Protein AF-A0A1W9QU28-F1 (afdb_monomer_lite)

Radius of gyration: 27.14 Å; chains: 1; bounding box: 66×115×86 Å

Sequence (525 aa):
MKQQITISITLLLISVFASAQSIETVPFQEIKKIADKNAQAYWGDVYPSDPIPYYGLDEEIIAWRFNYSIGGPFPSQEQLLTDRKEFKESGNKRAQWGAGKFGRLLVAARPNLPVMIESSACLSPEYAEAAKLEKMLKKTFNGQTAEFVKVYYFDHFNTWYKYRCGDTVKFINLSPTGGIIGQEEFEARRQEATYFIQPDDFSGDWQKYLDGFTPATDAAKYIPYYQSMPFYDWSYGCTPTAAAMLLAYWDVTSLFESWKYAGFVQYHYQRWDAIDNGGEWDYNVANLQLMLALAMDTDTLSGTTMPHMMDNGYKEVCNDILPYSFNIGTHYSLHWTRTKEEIDAGRPLHIDISGHSVCAIGYNSSNNKVYTHYTWEPEIVSISRWSMLHLVTVHPGGSTGDAVYLRRPFGDRRYNDDGDGEDVYEGDFYEILWAADKYYGTTSVDLFYSTTGGLSFNLIEAGAENCGYYNWEVPSGVASDDCRVMVYLQDTEFAPYIAAADGSWGNFKIHEGGFVPSMELRTLG

Secondary structure (DSSP, 8-state):
--------------------PPPP---HHHHHHHHHHHHHHHHSSEEE---EEEE-TTSSEEEEEEEEEESSPPPPHHHHHHHHHHHHHTT-HHHHTTTTTEEEEEEESSTTS-SEEEEESS--HHHHTHHHHHHHHHHHTTTPPPEEEEEEESSSS-EEEEEEETTEEEEEE-STT-EEEEHHHHHHHHHH----------HHHHHHHHTT----GGGEEE-TTGGGSPP---SS-HHHHHHHHHHHHHHHHHTTSSS--TTS---EEEEEESSSTT-EEEEEEEHHHHHHHHHTT-BTTTTB--HHHHHHHHHIIIIIIS----EEEEESS-HHHHHHHHHHTT--EEEEETTEEEEEEEEETTTTEEEEE-TT-SSEEEEEGGGEEEEEEEE--S-----EEEEE-----STT--S-S-EEETTSEEEEEEEES--SSSEEEEEEEESSTTSS-EEEEEEEE-SSEEEEEPPTT--EEEEEEEEEEEETTTTTS-SEEEE-SS-EEEESS------------

Foldseek 3Di:
DDDDDDDPDDPPPPPPPPPPDPADWAPVVLLVLLVVLQCCVVQNDKAKDPKAFAAELVRHTFKIKIKIFHPDYDDDPVVLVVQCVVCVVFQFLQVLQVAQGMKMWIATTGQQDAGTFKIWRGHDCCSSVVVVVVVQVCVVVVNDDWDWDHWYPLDPQDIWTWIDDPPFIWIFGQHQQTHIDGPVVVNVCSVVGDRAFAGDRNNVVSVCSSVPDHADPVLKFFFPPPVQQDAAADAQAQLLLQVLSQLVVQQRCVVVDPFHDQAQQFEFFKDFRPNGHRIDIQQQHGPSSVQLCVQQVQPSNRRDGDLVSNQRSLCCVCPVQNNQAKDKDKDQDPQLVVLCVQSVVSHKKWFDFVPHIWIFGIAGPRSQWTWTSGRHHRTTMIGHSRRTGIMMTIGGPDGHFWEKAWPPQQADPHHRGFFPTAEAEAQAWDKTFMDIPDADDFKFKWKWKDQNLPPDTDTQDDRHHRPGIDTGRHHAPSWHRRMKMKMWMDGPVPPPHTRHMYMHSGTHTYDYHDDDDPPPPPPPD

pLDDT: mean 87.54, std 14.47, range [30.8, 98.5]

Structure (mmCIF, N/CA/C/O backbone):
data_AF-A0A1W9QU28-F1
#
_entry.id   AF-A0A1W9QU28-F1
#
loop_
_atom_site.group_PDB
_atom_site.id
_atom_site.type_symbol
_atom_site.label_atom_id
_atom_site.label_alt_id
_atom_site.label_comp_id
_atom_site.label_asym_id
_atom_site.label_entity_id
_atom_site.label_seq_id
_atom_site.pdbx_PDB_ins_code
_atom_site.Cartn_x
_atom_site.Cartn_y
_atom_site.Cartn_z
_atom_site.occupancy
_atom_site.B_iso_or_equiv
_atom_site.auth_seq_id
_atom_site.auth_comp_id
_atom_site.auth_asym_id
_atom_site.auth_atom_id
_atom_site.pdbx_PDB_model_num
ATOM 1 N N . MET A 1 1 ? -18.757 67.108 49.352 1.00 36.28 1 MET A N 1
ATOM 2 C CA . MET A 1 1 ? -19.104 67.215 47.919 1.00 36.28 1 MET A CA 1
ATOM 3 C C . MET A 1 1 ? -18.497 65.999 47.221 1.00 36.28 1 MET A C 1
ATOM 5 O O . MET A 1 1 ? -17.298 65.822 47.364 1.00 36.28 1 MET A O 1
ATOM 9 N N . LYS A 1 2 ? -19.334 65.196 46.535 1.00 33.03 2 LYS A N 1
ATOM 10 C CA . LYS A 1 2 ? -19.038 63.997 45.701 1.00 33.03 2 LYS A CA 1
ATOM 11 C C . LYS A 1 2 ? -18.655 62.714 46.471 1.00 33.03 2 LYS A C 1
ATOM 13 O O . LYS A 1 2 ? -17.576 62.621 47.029 1.00 33.03 2 LYS A O 1
ATOM 18 N N . GLN A 1 3 ? -19.634 61.846 46.755 1.00 32.00 3 GLN A N 1
ATOM 19 C CA . GLN A 1 3 ? -20.161 60.726 45.935 1.00 32.00 3 GLN A CA 1
ATOM 20 C C . GLN A 1 3 ? -19.377 59.419 46.161 1.00 32.00 3 GLN A C 1
ATOM 22 O O . GLN A 1 3 ? -18.432 59.114 45.445 1.00 32.00 3 GLN A O 1
ATOM 27 N N . GLN A 1 4 ? -19.810 58.638 47.158 1.00 30.81 4 GLN A N 1
ATOM 28 C CA . GLN A 1 4 ? -19.541 57.201 47.226 1.00 30.81 4 GLN A CA 1
ATOM 29 C C . GLN A 1 4 ? -20.517 56.501 46.278 1.00 30.81 4 GLN A C 1
ATOM 31 O O . GLN A 1 4 ? -21.726 56.517 46.500 1.00 30.81 4 GLN A O 1
ATOM 36 N N . ILE A 1 5 ? -19.986 55.938 45.197 1.00 32.44 5 ILE A N 1
ATOM 37 C CA . ILE A 1 5 ? -20.713 55.047 44.296 1.00 32.44 5 ILE A CA 1
ATOM 38 C C . ILE A 1 5 ? -20.549 53.637 44.862 1.00 32.44 5 ILE A C 1
ATOM 40 O O . ILE A 1 5 ? -19.460 53.066 44.835 1.00 32.44 5 ILE A O 1
ATOM 44 N N . THR A 1 6 ? -21.632 53.091 45.401 1.00 32.72 6 THR A N 1
ATOM 45 C CA . THR A 1 6 ? -21.755 51.673 45.737 1.00 32.72 6 THR A CA 1
ATOM 46 C C . THR A 1 6 ? -21.965 50.902 44.434 1.00 32.72 6 THR A C 1
ATOM 48 O O . THR A 1 6 ? -23.036 50.986 43.839 1.00 32.72 6 THR A O 1
ATOM 51 N N . ILE A 1 7 ? -20.948 50.178 43.962 1.00 31.78 7 ILE A N 1
ATOM 52 C CA . ILE A 1 7 ? -21.105 49.202 42.876 1.00 31.78 7 ILE A CA 1
ATOM 53 C C . ILE A 1 7 ? -21.365 47.842 43.522 1.00 31.78 7 ILE A C 1
ATOM 55 O O . ILE A 1 7 ? -20.456 47.198 44.041 1.00 31.78 7 ILE A O 1
ATOM 59 N N . SER A 1 8 ? -22.628 47.422 43.505 1.00 30.80 8 SER A N 1
ATOM 60 C CA . SER A 1 8 ? -23.036 46.050 43.795 1.00 30.80 8 SER A CA 1
ATOM 61 C C . SER A 1 8 ? -22.612 45.147 42.636 1.00 30.80 8 SER A C 1
ATOM 63 O O . SER A 1 8 ? -23.274 45.102 41.602 1.00 30.80 8 SER A O 1
ATOM 65 N N . ILE A 1 9 ? -21.504 44.424 42.799 1.00 31.64 9 ILE A N 1
ATOM 66 C CA . ILE A 1 9 ? -21.139 43.321 41.904 1.00 31.64 9 ILE A CA 1
ATOM 67 C C . ILE A 1 9 ? -21.989 42.118 42.317 1.00 31.64 9 ILE A C 1
ATOM 69 O O . ILE A 1 9 ? -21.706 41.439 43.302 1.00 31.64 9 ILE A O 1
ATOM 73 N N . THR A 1 10 ? -23.067 41.883 41.573 1.00 34.75 10 THR A N 1
ATOM 74 C CA . THR A 1 10 ? -23.818 40.629 41.644 1.00 34.75 10 THR A CA 1
ATOM 75 C C . THR A 1 10 ? -23.022 39.598 40.848 1.00 34.75 10 THR A C 1
ATOM 77 O O . THR A 1 10 ? -22.991 39.662 39.621 1.00 34.75 10 THR A O 1
ATOM 80 N N . LEU A 1 11 ? -22.329 38.684 41.536 1.00 32.78 11 LEU A N 1
ATOM 81 C CA . LEU A 1 11 ? -21.752 37.495 40.909 1.00 32.78 11 LEU A CA 1
ATOM 82 C C . LEU A 1 11 ? -22.907 36.615 40.412 1.00 32.78 11 LEU A C 1
ATOM 84 O O . LEU A 1 11 ? -23.545 35.908 41.191 1.00 32.78 11 LEU A O 1
ATOM 88 N N . LEU A 1 12 ? -23.185 36.671 39.112 1.00 32.03 12 LEU A N 1
ATOM 89 C CA . LEU A 1 12 ? -24.035 35.701 38.438 1.00 32.03 12 LEU A CA 1
ATOM 90 C C . LEU A 1 12 ? -23.188 34.444 38.184 1.00 32.03 12 LEU A C 1
ATOM 92 O O . LEU A 1 12 ? -22.507 34.326 37.169 1.00 32.03 12 LEU A O 1
ATOM 96 N N . LEU A 1 13 ? -23.183 33.528 39.153 1.00 34.25 13 LEU A N 1
ATOM 97 C CA . LEU A 1 13 ? -22.684 32.163 38.988 1.00 34.25 13 LEU A CA 1
ATOM 98 C C . LEU A 1 13 ? -23.618 31.431 38.014 1.00 34.25 13 LEU A C 1
ATOM 100 O O . LEU A 1 13 ? -24.627 30.855 38.414 1.00 34.25 13 LEU A O 1
ATOM 104 N N . ILE A 1 14 ? -23.299 31.476 36.721 1.00 35.44 14 ILE A N 1
ATOM 105 C CA . ILE A 1 14 ? -23.866 30.548 35.743 1.00 35.44 14 ILE A CA 1
ATOM 106 C C . ILE A 1 14 ? -23.076 29.246 35.889 1.00 35.44 14 ILE A C 1
ATOM 108 O O . ILE A 1 14 ? -22.051 29.039 35.246 1.00 35.44 14 ILE A O 1
ATOM 112 N N . SER A 1 15 ? -23.535 28.366 36.777 1.00 36.44 15 SER A N 1
ATOM 113 C CA . SER A 1 15 ? -23.137 26.963 36.758 1.00 36.44 15 SER A CA 1
ATOM 114 C C . SER A 1 15 ? -23.826 26.290 35.572 1.00 36.44 15 SER A C 1
ATOM 116 O O . SER A 1 15 ? -24.950 25.802 35.696 1.00 36.44 15 SER A O 1
ATOM 118 N N . VAL A 1 16 ? -23.162 26.280 34.411 1.00 37.38 16 VAL A N 1
ATOM 119 C CA . VAL A 1 16 ? -23.481 25.326 33.343 1.00 37.38 16 VAL A CA 1
ATOM 120 C C . VAL A 1 16 ? -23.045 23.954 33.845 1.00 37.38 16 VAL A C 1
ATOM 122 O O . VAL A 1 16 ? -21.901 23.544 33.680 1.00 37.38 16 VAL A O 1
ATOM 125 N N . PHE A 1 17 ? -23.957 23.244 34.502 1.00 38.19 17 PHE A N 1
ATOM 126 C CA . PHE A 1 17 ? -23.851 21.798 34.594 1.00 38.19 17 PHE A CA 1
ATOM 127 C C . PHE A 1 17 ? -24.148 21.254 33.198 1.00 38.19 17 PHE A C 1
ATOM 129 O O . PHE A 1 17 ? -25.304 21.048 32.834 1.00 38.19 17 PHE A O 1
ATOM 136 N N . ALA A 1 18 ? -23.104 21.058 32.394 1.00 39.34 18 ALA A N 1
ATOM 137 C CA . ALA A 1 18 ? -23.177 20.109 31.300 1.00 39.34 18 ALA A CA 1
ATOM 138 C C . ALA A 1 18 ? -23.322 18.733 31.958 1.00 39.34 18 ALA A C 1
ATOM 140 O O . ALA A 1 18 ? -22.353 18.165 32.458 1.00 39.34 18 ALA A O 1
ATOM 141 N N . SER A 1 19 ? -24.549 18.225 32.051 1.00 42.91 19 SER A N 1
ATOM 142 C CA . SER A 1 19 ? -24.745 16.805 32.301 1.00 42.91 19 SER A CA 1
ATOM 143 C C . SER A 1 19 ? -24.115 16.080 31.117 1.00 42.91 19 SER A C 1
ATOM 145 O O . SER A 1 19 ? -24.672 16.119 30.020 1.00 42.91 19 SER A O 1
ATOM 147 N N . ALA A 1 20 ? -22.937 15.485 31.312 1.00 45.03 20 ALA A N 1
ATOM 148 C CA . ALA A 1 20 ? -22.375 14.546 30.357 1.00 45.03 20 ALA A CA 1
ATOM 149 C C . ALA A 1 20 ? -23.388 13.405 30.225 1.00 45.03 20 ALA A C 1
ATOM 151 O O . ALA A 1 20 ? -23.530 12.573 31.120 1.00 45.03 20 ALA A O 1
ATOM 152 N N . GLN A 1 21 ? -24.192 13.445 29.166 1.00 51.50 21 GLN A N 1
ATOM 153 C CA . GLN A 1 21 ? -25.085 12.353 28.829 1.00 51.50 21 GLN A CA 1
ATOM 154 C C . GLN A 1 21 ? -24.169 11.168 28.521 1.00 51.50 21 GLN A C 1
ATOM 156 O O . GLN A 1 21 ? -23.323 11.271 27.634 1.00 51.50 21 GLN A O 1
ATOM 161 N N . SER A 1 22 ? -24.262 10.090 29.303 1.00 59.56 22 SER A N 1
ATOM 162 C CA . SER A 1 22 ? -23.494 8.876 29.032 1.00 59.56 22 SER A CA 1
ATOM 163 C C . SER A 1 22 ? -23.815 8.431 27.612 1.00 59.56 22 SER A C 1
ATOM 165 O O . SER A 1 22 ? -24.987 8.209 27.296 1.00 59.56 22 SER A O 1
ATOM 167 N N . ILE A 1 23 ? -22.799 8.341 26.761 1.00 68.50 23 ILE A N 1
ATOM 168 C CA . ILE A 1 23 ? -22.979 7.862 25.396 1.00 68.50 23 ILE A CA 1
ATOM 169 C C . ILE A 1 23 ? -23.449 6.413 25.480 1.00 68.50 23 ILE A C 1
ATOM 171 O O . ILE A 1 23 ? -22.890 5.608 26.226 1.00 68.50 23 ILE A O 1
ATOM 175 N N . GLU A 1 24 ? -24.520 6.099 24.757 1.00 82.19 24 GLU A N 1
ATOM 176 C CA . GLU A 1 24 ? -25.059 4.748 24.707 1.00 82.19 24 GLU A CA 1
ATOM 177 C C . GLU A 1 24 ? -23.987 3.784 24.181 1.00 82.19 24 GLU A C 1
ATOM 179 O O . GLU A 1 24 ? -23.331 4.050 23.172 1.00 82.19 24 GLU A O 1
ATOM 184 N N . THR A 1 25 ? -23.790 2.670 24.883 1.00 87.81 25 THR A N 1
ATOM 185 C CA . THR A 1 25 ? -22.839 1.627 24.493 1.00 87.81 25 THR A CA 1
ATOM 186 C C . THR A 1 25 ? -23.580 0.324 24.267 1.00 87.81 25 THR A C 1
ATOM 188 O O . THR A 1 25 ? -24.487 -0.043 25.016 1.00 87.81 25 THR A O 1
ATOM 191 N N . VAL A 1 26 ? -23.189 -0.386 23.214 1.00 94.19 26 VAL A N 1
ATOM 192 C CA . VAL A 1 26 ? -23.724 -1.711 22.918 1.00 94.19 26 VAL A CA 1
ATOM 193 C C . VAL A 1 26 ? -23.090 -2.714 23.890 1.00 94.19 26 VAL A C 1
ATOM 195 O O . VAL A 1 26 ? -21.871 -2.673 24.093 1.00 94.19 26 VAL A O 1
ATOM 198 N N . PRO A 1 27 ? -23.863 -3.632 24.501 1.00 96.12 27 PRO A N 1
ATOM 199 C CA . PRO A 1 27 ? -23.302 -4.640 25.392 1.00 96.12 27 PRO A CA 1
ATOM 200 C C . PRO A 1 27 ? -22.199 -5.453 24.707 1.00 96.12 27 PRO A C 1
ATOM 202 O O . PRO A 1 27 ? -22.396 -6.004 23.625 1.00 96.12 27 PRO A O 1
ATOM 205 N N . PHE A 1 28 ? -21.048 -5.593 25.370 1.00 96.88 28 PHE A N 1
ATOM 206 C CA . PHE A 1 28 ? -19.876 -6.281 24.814 1.00 96.88 28 PHE A CA 1
ATOM 207 C C . PHE A 1 28 ? -20.175 -7.696 24.290 1.00 96.88 28 PHE A C 1
ATOM 209 O O . PHE A 1 28 ? -19.625 -8.100 23.270 1.00 96.88 28 PHE A O 1
ATOM 216 N N . GLN A 1 29 ? -21.068 -8.445 24.945 1.00 97.69 29 GLN A N 1
ATOM 217 C CA . GLN A 1 29 ? -21.433 -9.794 24.497 1.00 97.69 29 GLN A CA 1
ATOM 218 C C . GLN A 1 29 ? -22.110 -9.798 23.118 1.00 97.69 29 GLN A C 1
ATOM 220 O O . GLN A 1 29 ? -21.857 -10.702 22.324 1.00 97.69 29 GLN A O 1
ATOM 225 N N . GLU A 1 30 ? -22.903 -8.773 22.799 1.00 98.06 30 GLU A N 1
ATOM 226 C CA . GLU A 1 30 ? -23.498 -8.629 21.467 1.00 98.06 30 GLU A CA 1
ATOM 227 C C . GLU A 1 30 ? -22.439 -8.242 20.428 1.00 98.06 30 GLU A C 1
ATOM 229 O O . GLU A 1 30 ? -22.399 -8.825 19.347 1.00 98.06 30 GLU A O 1
ATOM 234 N N . ILE A 1 31 ? -21.512 -7.341 20.778 1.00 98.25 31 ILE A N 1
ATOM 235 C CA . ILE A 1 31 ? -20.372 -6.975 19.916 1.00 98.25 31 ILE A CA 1
ATOM 236 C C . ILE A 1 31 ? -19.527 -8.214 19.594 1.00 98.25 31 ILE A C 1
ATOM 238 O O . ILE A 1 31 ? -19.213 -8.472 18.433 1.00 98.25 31 ILE A O 1
ATOM 242 N N . LYS A 1 32 ? -19.200 -9.019 20.612 1.00 98.38 32 LYS A N 1
ATOM 243 C CA . LYS A 1 32 ? -18.441 -10.262 20.450 1.00 98.38 32 LYS A CA 1
ATOM 244 C C . LYS A 1 32 ? -19.179 -11.259 19.558 1.00 98.38 32 LYS A C 1
ATOM 246 O O . LYS A 1 32 ? -18.574 -11.847 18.669 1.00 98.38 32 LYS A O 1
ATOM 251 N N . LYS A 1 33 ? -20.489 -11.425 19.749 1.00 98.19 33 LYS A N 1
ATOM 252 C CA . LYS A 1 33 ? -21.322 -12.300 18.912 1.00 98.19 33 LYS A CA 1
ATOM 253 C C . LYS A 1 33 ? -21.341 -11.843 17.450 1.00 98.19 33 LYS A C 1
ATOM 255 O O . LYS A 1 33 ? -21.246 -12.684 16.557 1.00 98.19 33 LYS A O 1
ATOM 260 N N . ILE A 1 34 ? -21.430 -10.533 17.202 1.00 98.25 34 ILE A N 1
ATOM 261 C CA . ILE A 1 34 ? -21.317 -9.947 15.858 1.00 98.25 34 ILE A CA 1
ATOM 262 C C . ILE A 1 34 ? -19.948 -10.276 15.251 1.00 98.25 34 ILE A C 1
ATOM 264 O O . ILE A 1 34 ? -19.896 -10.759 14.116 1.00 98.25 34 ILE A O 1
ATOM 268 N N . ALA A 1 35 ? -18.865 -10.047 16.000 1.00 98.38 35 ALA A N 1
ATOM 269 C CA . ALA A 1 35 ? -17.499 -10.302 15.557 1.00 98.38 35 ALA A CA 1
ATOM 270 C C . ALA A 1 35 ? -17.286 -11.780 15.200 1.00 98.38 35 ALA A C 1
ATOM 272 O O . ALA A 1 35 ? -16.940 -12.086 14.062 1.00 98.38 35 ALA A O 1
ATOM 273 N N . ASP A 1 36 ? -17.595 -12.697 16.120 1.00 98.19 36 ASP A N 1
ATOM 274 C CA . ASP A 1 36 ? -17.375 -14.135 15.936 1.00 98.19 36 ASP A CA 1
ATOM 275 C C . ASP A 1 36 ? -18.165 -14.679 14.743 1.00 98.19 36 ASP A C 1
ATOM 277 O O . ASP A 1 36 ? -17.631 -15.428 13.924 1.00 98.19 36 ASP A O 1
ATOM 281 N N . LYS A 1 37 ? -19.429 -14.260 14.597 1.00 97.56 37 LYS A N 1
ATOM 282 C CA . LYS A 1 37 ? -20.273 -14.701 13.483 1.00 97.56 37 LYS A CA 1
ATOM 283 C C . LYS A 1 37 ? -19.740 -14.209 12.135 1.00 97.56 37 LYS A C 1
ATOM 285 O O . LYS A 1 37 ? -19.760 -14.953 11.158 1.00 97.56 37 LYS A O 1
ATOM 290 N N . ASN A 1 38 ? -19.263 -12.965 12.072 1.00 97.19 38 ASN A N 1
ATOM 291 C CA . ASN A 1 38 ? -18.698 -12.406 10.845 1.00 97.19 38 ASN A CA 1
ATOM 292 C C . ASN A 1 38 ? -17.319 -13.005 10.532 1.00 97.19 38 ASN A C 1
ATOM 294 O O . ASN A 1 38 ? -17.056 -13.306 9.374 1.00 97.19 38 ASN A O 1
ATOM 298 N N . ALA A 1 39 ? -16.478 -13.259 11.537 1.00 97.12 39 ALA A N 1
ATOM 299 C CA . ALA A 1 39 ? -15.194 -13.931 11.355 1.00 97.12 39 ALA A CA 1
ATOM 300 C C . ALA A 1 39 ? -15.370 -15.347 10.785 1.00 97.12 39 ALA A C 1
ATOM 302 O O . ALA A 1 39 ? -14.694 -15.710 9.824 1.00 97.12 39 ALA A O 1
ATOM 303 N N . GLN A 1 40 ? -16.336 -16.111 11.306 1.00 96.06 40 GLN A N 1
ATOM 304 C CA . GLN A 1 40 ? -16.692 -17.426 10.762 1.00 96.06 40 GLN A CA 1
ATOM 305 C C . GLN A 1 40 ? -17.200 -17.338 9.320 1.00 96.06 40 GLN A C 1
ATOM 307 O O . GLN A 1 40 ? -16.849 -18.168 8.486 1.00 96.06 40 GLN A O 1
ATOM 312 N N . ALA A 1 41 ? -18.006 -16.323 8.999 1.00 94.75 41 ALA A N 1
ATOM 313 C CA . ALA A 1 41 ? -18.494 -16.123 7.637 1.00 94.75 41 ALA A CA 1
ATOM 314 C C . ALA A 1 41 ? -17.372 -15.757 6.649 1.00 94.75 41 ALA A C 1
ATOM 316 O O . ALA A 1 41 ? -17.419 -16.182 5.498 1.00 94.75 41 ALA A O 1
ATOM 317 N N . TYR A 1 42 ? -16.373 -14.985 7.085 1.00 93.25 42 TYR A N 1
ATOM 318 C CA . TYR A 1 42 ? -15.254 -14.582 6.234 1.00 93.25 42 TYR A CA 1
ATOM 319 C C . TYR A 1 42 ? -14.206 -15.679 6.047 1.00 93.25 42 TYR A C 1
ATOM 321 O O . TYR A 1 42 ? -13.689 -15.835 4.943 1.00 93.25 42 TYR A O 1
ATOM 329 N N . TRP A 1 43 ? -13.876 -16.415 7.110 1.00 94.56 43 TRP A N 1
ATOM 330 C CA . TRP A 1 43 ? -12.680 -17.266 7.141 1.00 94.56 43 TRP A CA 1
ATOM 331 C C . TRP A 1 43 ? -12.948 -18.718 7.555 1.00 94.56 43 TRP A C 1
ATOM 333 O O . TRP A 1 43 ? -12.020 -19.520 7.619 1.00 94.56 43 TRP A O 1
ATOM 343 N N . GLY A 1 44 ? -14.207 -19.090 7.795 1.00 94.81 44 GLY A N 1
ATOM 344 C CA . GLY A 1 44 ? -14.593 -20.456 8.132 1.00 94.81 44 GLY A CA 1
ATOM 345 C C . GLY A 1 44 ? -14.266 -20.818 9.578 1.00 94.81 44 GLY A C 1
ATOM 346 O O . GLY A 1 44 ? -14.810 -20.231 10.512 1.00 94.81 44 GLY A O 1
ATOM 347 N N . ASP A 1 45 ? -13.427 -21.835 9.764 1.00 96.62 45 ASP A N 1
ATOM 348 C CA . ASP A 1 45 ? -13.060 -22.323 11.093 1.00 96.62 45 ASP A CA 1
ATOM 349 C C . ASP A 1 45 ? -12.051 -21.373 11.747 1.00 96.62 45 ASP A C 1
ATOM 351 O O . ASP A 1 45 ? -10.896 -21.286 11.323 1.00 96.62 45 ASP A O 1
ATOM 355 N N . VAL A 1 46 ? -12.510 -20.619 12.747 1.00 97.69 46 VAL A N 1
ATOM 356 C CA . VAL A 1 46 ? -11.745 -19.532 13.363 1.00 97.69 46 VAL A CA 1
ATOM 357 C C . VAL A 1 46 ? -11.745 -19.595 14.881 1.00 97.69 46 VAL A C 1
ATOM 359 O O . VAL A 1 46 ? -12.746 -19.925 15.519 1.00 97.69 46 VAL A O 1
ATOM 362 N N . TYR A 1 47 ? -10.622 -19.177 15.460 1.00 97.62 47 TYR A N 1
ATOM 363 C CA . TYR A 1 47 ? -10.381 -19.200 16.897 1.00 97.62 47 TYR A CA 1
ATOM 364 C C . TYR A 1 47 ? -9.945 -17.809 17.371 1.00 97.62 47 TYR A C 1
ATOM 366 O O . TYR A 1 47 ? -8.902 -17.325 16.923 1.00 97.62 47 TYR A O 1
ATOM 374 N N . PRO A 1 48 ? -10.728 -17.140 18.236 1.00 96.75 48 PRO A N 1
ATOM 375 C CA . PRO A 1 48 ? -10.458 -15.763 18.635 1.00 96.75 48 PRO A CA 1
ATOM 376 C C . PRO A 1 48 ? -9.256 -15.646 19.580 1.00 96.75 48 PRO A C 1
ATOM 378 O O . PRO A 1 48 ? -9.019 -16.525 20.410 1.00 96.75 48 PRO A O 1
ATOM 381 N N . SER A 1 49 ? -8.557 -14.515 19.497 1.00 94.94 49 SER A N 1
ATOM 382 C CA . SER A 1 49 ? -7.698 -13.994 20.562 1.00 94.94 49 SER A CA 1
ATOM 383 C C . SER A 1 49 ? -8.528 -13.338 21.671 1.00 94.94 49 SER A C 1
ATOM 385 O O . SER A 1 49 ? -9.743 -13.149 21.541 1.00 94.94 49 SER A O 1
ATOM 387 N N . ASP A 1 50 ? -7.853 -12.883 22.728 1.00 93.94 50 ASP A N 1
ATOM 388 C CA . ASP A 1 50 ? -8.451 -11.905 23.634 1.00 93.94 50 ASP A CA 1
ATOM 389 C C . ASP A 1 50 ? -8.767 -10.602 22.867 1.00 93.94 50 ASP A C 1
ATOM 391 O O . ASP A 1 50 ? -7.935 -10.136 2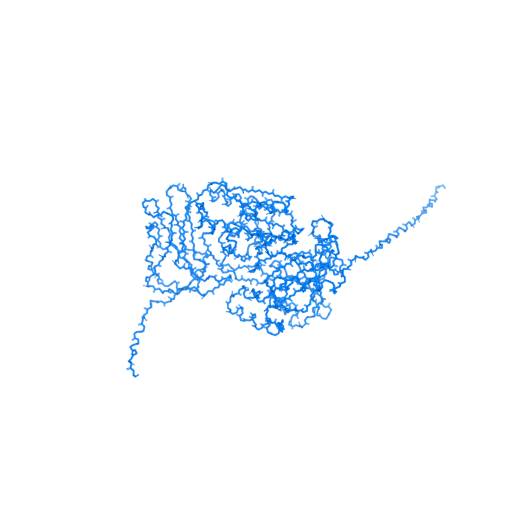2.077 1.00 93.94 50 ASP A O 1
ATOM 395 N N . PRO A 1 51 ? -9.967 -10.021 23.043 1.00 96.25 51 PRO A N 1
ATOM 396 C CA . PRO A 1 51 ? -10.361 -8.802 22.353 1.00 96.25 51 PRO A CA 1
ATOM 397 C C . PRO A 1 51 ? -9.773 -7.556 23.020 1.00 96.25 51 PRO A C 1
ATOM 399 O O . PRO A 1 51 ? -9.688 -7.464 24.245 1.00 96.25 51 PRO A O 1
ATOM 402 N N . ILE A 1 52 ? -9.416 -6.565 22.204 1.00 96.19 52 ILE A N 1
ATOM 403 C CA . ILE A 1 52 ? -8.715 -5.354 22.642 1.00 96.19 52 ILE A CA 1
ATOM 404 C C . ILE A 1 52 ? -9.687 -4.162 22.603 1.00 96.19 52 ILE A C 1
ATOM 406 O O . ILE A 1 52 ? -10.194 -3.834 21.525 1.00 96.19 52 ILE A O 1
ATOM 410 N N . PRO A 1 53 ? -9.966 -3.491 23.738 1.00 97.06 53 PRO A N 1
ATOM 411 C CA . PRO A 1 53 ? -10.828 -2.314 23.767 1.00 97.06 53 PRO A CA 1
ATOM 412 C C . PRO A 1 53 ? -10.100 -1.083 23.225 1.00 97.06 53 PRO A C 1
ATOM 414 O O . PRO A 1 53 ? -8.984 -0.764 23.642 1.00 97.06 53 PRO A O 1
ATOM 417 N N . TYR A 1 54 ? -10.762 -0.369 22.322 1.00 96.69 54 TYR A N 1
ATOM 418 C CA . TYR A 1 54 ? -10.297 0.890 21.754 1.00 96.69 54 TYR A CA 1
ATOM 419 C C . TYR A 1 54 ? -11.121 2.032 22.337 1.00 96.69 54 TYR A C 1
ATOM 421 O O . TYR A 1 54 ? -12.355 1.988 22.343 1.00 96.69 54 TYR A O 1
ATOM 429 N N . TYR A 1 55 ? -10.439 3.066 22.812 1.00 95.06 55 TYR A N 1
ATOM 430 C CA . TYR A 1 55 ? -11.040 4.209 23.483 1.00 95.06 55 TYR A CA 1
ATOM 431 C C . TYR A 1 55 ? -11.046 5.437 22.578 1.00 95.06 55 TYR A C 1
ATOM 433 O O . TYR A 1 55 ? -10.085 5.694 21.854 1.00 95.06 55 TYR A O 1
ATOM 441 N N . GLY A 1 56 ? -12.142 6.188 22.619 1.00 92.44 56 GLY A N 1
ATOM 442 C CA . GLY A 1 56 ? -12.294 7.429 21.875 1.00 92.44 56 GLY A CA 1
ATOM 443 C C . GLY A 1 56 ? -11.652 8.628 22.576 1.00 92.44 56 GLY A C 1
ATOM 444 O O . GLY A 1 56 ? -11.023 8.523 23.633 1.00 92.44 56 GLY A O 1
ATOM 445 N N . LEU A 1 57 ? -11.871 9.801 21.981 1.00 90.12 57 LEU A N 1
ATOM 446 C CA . LEU A 1 57 ? -11.417 11.096 22.499 1.00 90.12 57 LEU A CA 1
ATOM 447 C C . LEU A 1 57 ? -12.020 11.446 23.860 1.00 90.12 57 LEU A C 1
ATOM 449 O O . LEU A 1 57 ? -11.464 12.261 24.578 1.00 90.12 57 LEU A O 1
ATOM 453 N N . ASP A 1 58 ? -13.137 10.835 24.226 1.00 90.19 58 ASP A N 1
ATOM 454 C CA . ASP A 1 58 ? -13.883 11.044 25.467 1.00 90.19 58 ASP A CA 1
ATOM 455 C C . ASP A 1 58 ? -13.518 10.045 26.575 1.00 90.19 58 ASP A C 1
ATOM 457 O O . ASP A 1 58 ? -14.218 9.979 27.579 1.00 90.19 58 ASP A O 1
ATOM 461 N N . GLU A 1 59 ? -12.427 9.287 26.409 1.00 90.81 59 GLU A N 1
ATOM 462 C CA . GLU A 1 59 ? -11.952 8.262 27.354 1.00 90.81 59 GLU A CA 1
ATOM 463 C C . GLU A 1 59 ? -12.868 7.037 27.507 1.00 90.81 59 GLU A C 1
ATOM 465 O O . GLU A 1 59 ? -12.550 6.147 28.304 1.00 90.81 59 GLU A O 1
ATOM 470 N N . GLU A 1 60 ? -13.924 6.934 26.697 1.00 92.88 60 GLU A N 1
ATOM 471 C CA . GLU A 1 60 ? -14.883 5.829 26.692 1.00 92.88 60 GLU A CA 1
ATOM 472 C C . GLU A 1 60 ? -14.643 4.872 25.519 1.00 92.88 60 GLU A C 1
ATOM 474 O O . GLU A 1 60 ? -14.088 5.242 24.481 1.00 92.88 60 GLU A O 1
ATOM 479 N N . ILE A 1 61 ? -15.088 3.620 25.644 1.00 94.81 61 ILE A N 1
ATOM 480 C CA . ILE A 1 61 ? -14.896 2.615 24.588 1.00 94.81 61 ILE A CA 1
ATOM 481 C C . ILE A 1 61 ? -15.671 3.025 23.332 1.00 94.81 61 ILE A C 1
ATOM 483 O O . ILE A 1 61 ? -16.861 3.337 23.387 1.00 94.81 61 ILE A O 1
ATOM 487 N N . ILE A 1 62 ? -14.987 3.030 22.190 1.00 94.44 62 ILE A N 1
ATOM 488 C CA . ILE A 1 62 ? -15.554 3.361 20.879 1.00 94.44 62 ILE A CA 1
ATOM 489 C C . ILE A 1 62 ? -15.606 2.147 19.950 1.00 94.44 62 ILE A C 1
ATOM 491 O O . ILE A 1 62 ? -16.492 2.068 19.099 1.00 94.44 62 ILE A O 1
ATOM 495 N N . ALA A 1 63 ? -14.710 1.177 20.144 1.00 96.25 63 ALA A N 1
ATOM 496 C CA . ALA A 1 63 ? -14.642 -0.045 19.355 1.00 96.25 63 ALA A CA 1
ATOM 497 C C . ALA A 1 63 ? -13.929 -1.176 20.113 1.00 96.25 63 ALA A C 1
ATOM 499 O O . ALA A 1 63 ? -13.276 -0.955 21.133 1.00 96.25 63 ALA A O 1
ATOM 500 N N . TRP A 1 64 ? -14.039 -2.388 19.582 1.00 97.94 64 TRP A N 1
ATOM 501 C CA . TRP A 1 64 ? -13.296 -3.568 20.001 1.00 97.94 64 TRP A CA 1
ATOM 502 C C . TRP A 1 64 ? -12.592 -4.183 18.796 1.00 97.94 64 TRP A C 1
ATOM 504 O O . TRP A 1 64 ? -13.212 -4.422 17.755 1.00 97.94 64 TRP A O 1
ATOM 514 N N . ARG A 1 65 ? -11.297 -4.453 18.948 1.00 97.62 65 ARG A N 1
ATOM 515 C CA . ARG A 1 65 ? -10.500 -5.202 17.980 1.00 97.62 65 ARG A CA 1
ATOM 516 C C . ARG A 1 65 ? -10.512 -6.678 18.356 1.00 97.62 65 ARG A C 1
ATOM 518 O O . ARG A 1 65 ? -10.200 -7.038 19.489 1.00 97.62 65 ARG A O 1
ATOM 525 N N . PHE A 1 66 ? -10.826 -7.520 17.384 1.00 98.06 66 PHE A N 1
ATOM 526 C CA . PHE A 1 66 ? -10.782 -8.972 17.492 1.00 98.06 66 PHE A CA 1
ATOM 527 C C . PHE A 1 66 ? -9.775 -9.507 16.479 1.00 98.06 66 PHE A C 1
ATOM 529 O O . PHE A 1 66 ? -9.823 -9.112 15.312 1.00 98.06 66 PHE A O 1
ATOM 536 N N . ASN A 1 67 ? -8.890 -10.402 16.913 1.00 97.81 67 ASN A N 1
ATOM 537 C CA . ASN A 1 67 ? -8.045 -11.193 16.026 1.00 97.81 67 ASN A CA 1
ATOM 538 C C . ASN A 1 67 ? -8.504 -12.649 16.069 1.00 97.81 67 ASN A C 1
ATOM 540 O O . ASN A 1 67 ? -9.005 -13.125 17.086 1.00 97.81 67 ASN A O 1
ATOM 544 N N . TYR A 1 68 ? -8.324 -13.349 14.961 1.00 97.88 68 TYR A N 1
ATOM 545 C CA . TYR A 1 68 ? -8.727 -14.732 14.781 1.00 97.88 68 TYR A CA 1
ATOM 546 C C . TYR A 1 68 ? -7.605 -15.502 14.100 1.00 97.88 68 TYR A C 1
ATOM 548 O O . TYR A 1 68 ? -7.003 -15.007 13.153 1.00 97.88 68 TYR A O 1
ATOM 556 N N . SER A 1 69 ? -7.348 -16.715 14.572 1.00 97.56 69 SER A N 1
ATOM 557 C CA . SER A 1 69 ? -6.516 -17.709 13.898 1.00 97.56 69 SER A CA 1
ATOM 558 C C . SER A 1 69 ? -7.409 -18.607 13.053 1.00 97.56 69 SER A C 1
ATOM 560 O O . SER A 1 69 ? -8.510 -18.951 13.489 1.00 97.56 69 SER A O 1
ATOM 562 N N . ILE A 1 70 ? -6.956 -18.963 11.853 1.00 96.25 70 ILE A N 1
ATOM 563 C CA . ILE A 1 70 ? -7.714 -19.750 10.877 1.00 96.25 70 ILE A CA 1
ATOM 564 C C . ILE A 1 70 ? -7.256 -21.211 10.945 1.00 96.25 70 ILE A C 1
ATOM 566 O O . ILE A 1 70 ? -6.073 -21.513 10.804 1.00 96.25 70 ILE A O 1
ATOM 570 N N . GLY A 1 71 ? -8.199 -22.131 11.158 1.00 96.12 71 GLY A N 1
ATOM 571 C CA . GLY A 1 71 ? -7.963 -23.580 11.160 1.00 96.12 71 GLY A CA 1
ATOM 572 C C . GLY A 1 71 ? -7.274 -24.143 12.409 1.00 96.12 71 GLY A C 1
ATOM 573 O O . GLY A 1 71 ? -6.974 -25.336 12.455 1.00 96.12 71 GLY A O 1
ATOM 574 N N . GLY A 1 72 ? -7.016 -23.322 13.429 1.00 94.88 72 GLY A N 1
ATOM 575 C CA . GLY A 1 72 ? -6.432 -23.773 14.690 1.00 94.88 72 GLY A CA 1
ATOM 576 C C . GLY A 1 72 ? -6.450 -22.704 15.784 1.00 94.88 72 GLY A C 1
ATOM 577 O O . GLY A 1 72 ? -6.670 -21.527 15.484 1.00 94.88 72 GLY A O 1
ATOM 578 N N . PRO A 1 73 ? -6.217 -23.095 17.052 1.00 95.62 73 PRO A N 1
ATOM 579 C CA . PRO A 1 73 ? -6.274 -22.189 18.195 1.00 95.62 73 PRO A CA 1
ATOM 580 C C . PRO A 1 73 ? -5.343 -20.991 18.010 1.00 95.62 73 PRO A C 1
ATOM 582 O O . PRO A 1 73 ? -4.272 -21.115 17.417 1.00 95.62 73 PRO A O 1
ATOM 585 N N . PHE A 1 74 ? -5.745 -19.839 18.551 1.00 95.12 74 PHE A N 1
ATOM 586 C CA . PHE A 1 74 ? -4.918 -18.640 18.490 1.00 95.12 74 PHE A CA 1
ATOM 587 C C . PHE A 1 74 ? -3.555 -18.902 19.162 1.00 95.12 74 PHE A C 1
ATOM 589 O O . PHE A 1 74 ? -3.540 -19.403 20.293 1.00 95.12 74 PHE A O 1
ATOM 596 N N . PRO A 1 75 ? -2.417 -18.615 18.500 1.00 92.00 75 PRO A N 1
ATOM 597 C CA . PRO A 1 75 ? -1.104 -18.928 19.048 1.00 92.00 75 PRO A CA 1
ATOM 598 C C . PRO A 1 75 ? -0.815 -18.170 20.344 1.00 92.00 75 PRO A C 1
ATOM 600 O O . PRO A 1 75 ? -1.314 -17.066 20.576 1.00 92.00 75 PRO A O 1
ATOM 603 N N . SER A 1 76 ? 0.039 -18.754 21.186 1.00 87.56 76 SER A N 1
ATOM 604 C CA . SER A 1 76 ? 0.539 -18.069 22.377 1.00 87.56 76 SER A CA 1
ATOM 605 C C . SER A 1 76 ? 1.413 -16.872 21.991 1.00 87.56 76 SER A C 1
ATOM 607 O O . SER A 1 76 ? 1.982 -16.818 20.900 1.00 87.56 76 SER A O 1
ATOM 609 N N . GLN A 1 77 ? 1.585 -15.926 22.916 1.00 77.38 77 GLN A N 1
ATOM 610 C CA . GLN A 1 77 ? 2.480 -14.784 22.709 1.00 77.38 77 GLN A CA 1
ATOM 611 C C . GLN A 1 77 ? 3.919 -15.222 22.378 1.00 77.38 77 GLN A C 1
ATOM 613 O O . GLN A 1 77 ? 4.561 -14.605 21.536 1.00 77.38 77 GLN A O 1
ATOM 618 N N . GLU A 1 78 ? 4.416 -16.295 22.999 1.00 80.94 78 GLU A N 1
ATOM 619 C CA . GLU A 1 78 ? 5.748 -16.849 22.723 1.00 80.94 78 GLU A CA 1
ATOM 620 C C . GLU A 1 78 ? 5.856 -17.404 21.295 1.00 80.94 78 GLU A C 1
ATOM 622 O O . GLU A 1 78 ? 6.846 -17.144 20.608 1.00 80.94 78 GLU A O 1
ATOM 627 N N . GLN A 1 79 ? 4.819 -18.101 20.818 1.00 84.81 79 GLN A N 1
ATOM 628 C CA . GLN A 1 79 ? 4.786 -18.602 19.445 1.00 84.81 79 GLN A CA 1
ATOM 629 C C . GLN A 1 79 ? 4.757 -17.446 18.443 1.00 84.81 79 GLN A C 1
ATOM 631 O O . GLN A 1 79 ? 5.553 -17.435 17.512 1.00 84.81 79 GLN A O 1
ATOM 636 N N . LEU A 1 80 ? 3.922 -16.426 18.677 1.00 80.25 80 LEU A N 1
ATOM 637 C CA . LEU A 1 80 ? 3.880 -15.236 17.821 1.00 80.25 80 LEU A CA 1
ATOM 638 C C . LEU A 1 80 ? 5.224 -14.501 17.786 1.00 80.25 80 LEU A C 1
ATOM 640 O O . LEU A 1 80 ? 5.608 -13.976 16.748 1.00 80.25 80 LEU A O 1
ATOM 644 N N . LEU A 1 81 ? 5.958 -14.449 18.900 1.00 75.00 81 LEU A N 1
ATOM 645 C CA . LEU A 1 81 ? 7.303 -13.866 18.922 1.00 75.00 81 LEU A CA 1
ATOM 646 C C . LEU A 1 81 ? 8.316 -14.718 18.144 1.00 75.00 81 LEU A C 1
ATOM 648 O O . LEU A 1 81 ? 9.197 -14.158 17.492 1.00 75.00 81 LEU A O 1
ATOM 652 N N . THR A 1 82 ? 8.182 -16.044 18.194 1.00 79.06 82 THR A N 1
ATOM 653 C CA . THR A 1 82 ? 9.044 -16.987 17.467 1.00 79.06 82 THR A CA 1
ATOM 654 C C . THR A 1 82 ? 8.820 -16.890 15.963 1.00 79.06 82 THR A C 1
ATOM 656 O O . THR A 1 82 ? 9.768 -16.580 15.244 1.00 79.06 82 THR A O 1
ATOM 659 N N . ASP A 1 83 ? 7.571 -17.030 15.509 1.00 76.88 83 ASP A N 1
ATOM 660 C CA . ASP A 1 83 ? 7.184 -16.925 14.095 1.00 76.88 83 ASP A CA 1
ATOM 661 C C . ASP A 1 83 ? 7.713 -15.619 13.484 1.00 76.88 83 ASP A C 1
ATOM 663 O O . ASP A 1 83 ? 8.213 -15.567 12.366 1.00 76.88 83 ASP A O 1
ATOM 667 N N . ARG A 1 84 ? 7.682 -14.536 14.262 1.00 70.50 84 ARG A N 1
ATOM 668 C CA . ARG A 1 84 ? 8.147 -13.223 13.812 1.00 70.50 84 ARG A CA 1
ATOM 669 C C . ARG A 1 84 ? 9.648 -13.074 13.731 1.00 70.50 84 ARG A C 1
ATOM 671 O O . ARG A 1 84 ? 10.124 -12.311 12.892 1.00 70.50 84 ARG A O 1
ATOM 678 N N . LYS A 1 85 ? 10.396 -13.758 14.593 1.00 68.94 85 LYS A N 1
ATOM 679 C CA . LYS A 1 85 ? 11.848 -13.803 14.455 1.00 68.94 85 LYS A CA 1
ATOM 680 C C . LYS A 1 85 ? 12.217 -14.473 13.131 1.00 68.94 85 LYS A C 1
ATOM 682 O O . LYS A 1 85 ? 13.053 -13.929 12.418 1.00 68.94 85 LYS A O 1
ATOM 687 N N . GLU A 1 86 ? 11.531 -15.559 12.781 1.00 68.69 86 GLU A N 1
ATOM 688 C CA . GLU A 1 86 ? 11.698 -16.231 11.490 1.00 68.69 86 GLU A CA 1
ATOM 689 C C . GLU A 1 86 ? 11.329 -15.303 10.323 1.00 68.69 86 GLU A C 1
ATOM 691 O O . GLU A 1 86 ? 12.113 -15.169 9.390 1.00 68.69 86 GLU A O 1
ATOM 696 N N . PHE A 1 87 ? 10.210 -14.572 10.402 1.00 66.50 87 PHE A N 1
ATOM 697 C CA . PHE A 1 87 ? 9.816 -13.629 9.340 1.00 66.50 87 PHE A CA 1
ATOM 698 C C . PHE A 1 87 ? 10.804 -12.480 9.143 1.00 66.50 87 PHE A C 1
ATOM 700 O O . PHE A 1 87 ? 11.035 -12.053 8.015 1.00 66.50 87 PHE A O 1
ATOM 707 N N . LYS A 1 88 ? 11.405 -11.985 10.230 1.00 61.00 88 LYS A N 1
ATOM 708 C CA . LYS A 1 88 ? 12.437 -10.949 10.156 1.00 61.00 88 LYS A CA 1
ATOM 709 C C . LYS A 1 88 ? 13.730 -11.474 9.531 1.00 61.00 88 LYS A C 1
ATOM 711 O O . LYS A 1 88 ? 14.384 -10.741 8.802 1.00 61.00 88 LYS A O 1
ATOM 716 N N . GLU A 1 89 ? 14.114 -12.708 9.846 1.00 64.44 89 GLU A N 1
ATOM 717 C CA . GLU A 1 89 ? 15.274 -13.365 9.232 1.00 64.44 89 GLU A CA 1
ATOM 718 C C . GLU A 1 89 ? 15.024 -13.698 7.755 1.00 64.44 89 GLU A C 1
ATOM 720 O O . GLU A 1 89 ? 15.979 -13.790 6.992 1.00 64.44 89 GLU A O 1
ATOM 725 N N . SER A 1 90 ? 13.758 -13.838 7.348 1.00 60.38 90 SER A N 1
ATOM 726 C CA . SER A 1 90 ? 13.370 -14.178 5.981 1.00 60.38 90 SER A CA 1
ATOM 727 C C . SER A 1 90 ? 12.966 -12.990 5.100 1.00 60.38 90 SER A C 1
ATOM 729 O O . SER A 1 90 ? 12.508 -13.253 3.996 1.00 60.38 90 SER A O 1
ATOM 731 N N . GLY A 1 91 ? 12.990 -11.745 5.597 1.00 62.34 91 GLY A N 1
ATOM 732 C CA . GLY A 1 91 ? 12.598 -10.542 4.835 1.00 62.34 91 GLY A CA 1
ATOM 733 C C . GLY A 1 91 ? 11.113 -10.446 4.437 1.00 62.34 91 GLY A C 1
ATOM 734 O O . GLY A 1 91 ? 10.686 -9.485 3.804 1.00 62.34 91 GLY A O 1
ATOM 735 N N . ASN A 1 92 ? 10.269 -11.396 4.850 1.00 73.38 92 ASN A N 1
ATOM 736 C CA . ASN A 1 92 ? 8.921 -11.538 4.300 1.00 73.38 92 ASN A CA 1
ATOM 737 C C . ASN A 1 92 ? 7.886 -10.758 5.125 1.00 73.38 92 ASN A C 1
ATOM 739 O O . ASN A 1 92 ? 7.232 -11.309 6.024 1.00 73.38 92 ASN A O 1
ATOM 743 N N . LYS A 1 93 ? 7.682 -9.475 4.789 1.00 75.69 93 LYS A N 1
ATOM 744 C CA . LYS A 1 93 ? 6.688 -8.618 5.464 1.00 75.69 93 LYS A CA 1
ATOM 745 C C . LYS A 1 93 ? 5.269 -9.197 5.381 1.00 75.69 93 LYS A C 1
ATOM 747 O O . LYS A 1 93 ? 4.518 -9.135 6.348 1.00 75.69 93 LYS A O 1
ATOM 752 N N . ARG A 1 94 ? 4.877 -9.858 4.288 1.00 83.44 94 ARG A N 1
ATOM 753 C CA . ARG A 1 94 ? 3.537 -10.474 4.194 1.00 83.44 94 ARG A CA 1
ATOM 754 C C . ARG A 1 94 ? 3.319 -11.570 5.242 1.00 83.44 94 ARG A C 1
ATOM 756 O O . ARG A 1 94 ? 2.245 -11.664 5.841 1.00 83.44 94 ARG A O 1
ATOM 763 N N . ALA A 1 95 ? 4.353 -12.358 5.509 1.00 82.19 95 ALA A N 1
ATOM 764 C CA . ALA A 1 95 ? 4.333 -13.386 6.534 1.00 82.19 95 ALA A CA 1
ATOM 765 C C . ALA A 1 95 ? 4.350 -12.793 7.957 1.00 82.19 95 ALA A C 1
ATOM 767 O O . ALA A 1 95 ? 3.625 -13.299 8.814 1.00 82.19 95 ALA A O 1
ATOM 768 N N . GLN A 1 96 ? 5.043 -11.665 8.187 1.00 83.62 96 GLN A N 1
ATOM 769 C CA . GLN A 1 96 ? 4.986 -10.901 9.449 1.00 83.62 96 GLN A CA 1
ATOM 770 C C . GLN A 1 96 ? 3.555 -10.528 9.857 1.00 83.62 96 GLN A C 1
ATOM 772 O O . GLN A 1 96 ? 3.206 -10.611 11.037 1.00 83.62 96 GLN A O 1
ATOM 777 N N . TRP A 1 97 ? 2.712 -10.161 8.893 1.00 88.75 97 TRP A N 1
ATOM 778 C CA . TRP A 1 97 ? 1.300 -9.854 9.134 1.00 88.75 97 TRP A CA 1
ATOM 779 C C . TRP A 1 97 ? 0.419 -11.105 9.246 1.00 88.75 97 TRP A C 1
ATOM 781 O O . TRP A 1 97 ? -0.783 -10.999 9.488 1.00 88.75 97 TRP A O 1
ATOM 791 N N . GLY A 1 98 ? 0.985 -12.303 9.088 1.00 89.69 98 GLY A N 1
ATOM 792 C CA . GLY A 1 98 ? 0.250 -13.556 9.199 1.00 89.69 98 GLY A CA 1
ATOM 793 C C . GLY A 1 98 ? -0.828 -13.715 8.120 1.00 89.69 98 GLY A C 1
ATOM 794 O O . GLY A 1 98 ? -1.860 -14.353 8.348 1.00 89.69 98 GLY A O 1
ATOM 795 N N . ALA A 1 99 ? -0.598 -13.111 6.953 1.00 87.94 99 ALA A N 1
ATOM 796 C CA . ALA A 1 99 ? -1.487 -13.172 5.803 1.00 87.94 99 ALA A CA 1
ATOM 797 C C . ALA A 1 99 ? -1.958 -14.606 5.514 1.00 87.94 99 ALA A C 1
ATOM 799 O O . ALA A 1 99 ? -1.155 -15.539 5.422 1.00 87.94 99 ALA A O 1
ATOM 800 N N . GLY A 1 100 ? -3.274 -14.790 5.401 1.00 86.25 100 GLY A N 1
ATOM 801 C CA . GLY A 1 100 ? -3.892 -16.090 5.112 1.00 86.25 100 GLY A CA 1
ATOM 802 C C . GLY A 1 100 ? -3.916 -17.091 6.275 1.00 86.25 100 GLY A C 1
ATOM 803 O O . GLY A 1 100 ? -4.549 -18.136 6.147 1.00 86.25 100 GLY A O 1
ATOM 804 N N . LYS A 1 101 ? -3.279 -16.787 7.414 1.00 92.56 101 LYS A N 1
ATOM 805 C CA . LYS A 1 101 ? -3.354 -17.585 8.655 1.00 92.56 101 LYS A CA 1
ATOM 806 C C . LYS A 1 101 ? -4.233 -16.937 9.721 1.00 92.56 101 LYS A C 1
ATOM 808 O O . LYS A 1 101 ? -4.709 -17.623 10.623 1.00 92.56 101 LYS A O 1
ATOM 813 N N . PHE A 1 102 ? -4.447 -15.630 9.619 1.00 96.00 102 PHE A N 1
ATOM 814 C CA . PHE A 1 102 ? -5.203 -14.854 10.590 1.00 96.00 102 PHE A CA 1
ATOM 815 C C . PHE A 1 102 ? -6.215 -13.939 9.912 1.00 96.00 102 PHE A C 1
ATOM 817 O O . PHE A 1 102 ? -6.123 -13.652 8.721 1.00 96.00 102 PHE A O 1
ATOM 824 N N . GLY A 1 103 ? -7.171 -13.458 10.695 1.00 96.81 103 GLY A N 1
ATOM 825 C CA . GLY A 1 103 ? -8.083 -12.396 10.304 1.00 96.81 103 GLY A CA 1
ATOM 826 C C . GLY A 1 103 ? -8.344 -11.451 11.466 1.00 96.81 103 GLY A C 1
ATOM 827 O O . GLY A 1 103 ? -8.268 -11.844 12.632 1.00 96.81 103 GLY A O 1
ATOM 828 N N . ARG A 1 104 ? -8.680 -10.200 11.159 1.00 97.00 104 ARG A N 1
ATOM 829 C CA . ARG A 1 104 ? -8.992 -9.180 12.163 1.00 97.00 104 ARG A CA 1
ATOM 830 C C . ARG A 1 104 ? -10.269 -8.426 11.846 1.00 97.00 104 ARG A C 1
ATOM 832 O O . ARG A 1 104 ? -10.561 -8.149 10.683 1.00 97.00 104 ARG A O 1
ATOM 839 N N . LEU A 1 105 ? -10.979 -8.020 12.895 1.00 97.50 105 LEU A N 1
ATOM 840 C CA . LEU A 1 105 ? -12.178 -7.181 12.833 1.00 97.50 105 LEU A CA 1
ATOM 841 C C . LEU A 1 105 ? -12.055 -6.018 13.823 1.00 97.50 105 LEU A C 1
ATOM 843 O O . LEU A 1 105 ? -11.705 -6.239 14.980 1.00 97.50 105 LEU A O 1
ATOM 847 N N . LEU A 1 106 ? -12.379 -4.796 13.394 1.00 96.69 106 LEU A N 1
ATOM 848 C CA . LEU A 1 106 ? -12.658 -3.665 14.283 1.00 96.69 106 LEU A CA 1
ATOM 849 C C . LEU A 1 106 ? -14.159 -3.407 14.280 1.00 96.69 106 LEU A C 1
ATOM 851 O O . LEU A 1 106 ? -14.708 -2.934 13.283 1.00 96.69 106 LEU A O 1
ATOM 855 N N . VAL A 1 107 ? -14.814 -3.722 15.391 1.00 97.62 107 VAL A N 1
ATOM 856 C CA . VAL A 1 107 ? -16.264 -3.579 15.554 1.00 97.62 107 VAL A CA 1
ATOM 857 C C . VAL A 1 107 ? -16.527 -2.395 16.472 1.00 97.62 107 VAL A C 1
ATOM 859 O O . VAL A 1 107 ? -15.944 -2.318 17.552 1.00 97.62 107 VAL A O 1
ATOM 862 N N . ALA A 1 108 ? -17.375 -1.458 16.057 1.00 96.44 108 ALA A N 1
ATOM 863 C CA . ALA A 1 108 ? -17.757 -0.330 16.894 1.00 96.44 108 ALA A CA 1
ATOM 864 C C . ALA A 1 108 ? -18.451 -0.802 18.183 1.00 96.44 108 ALA A C 1
ATOM 866 O O . ALA A 1 108 ? -18.957 -1.918 18.277 1.00 96.44 108 ALA A O 1
ATOM 867 N N . ALA A 1 109 ? -18.476 0.065 19.191 1.00 96.44 109 ALA A N 1
ATOM 868 C CA . ALA A 1 109 ? -19.147 -0.182 20.466 1.00 96.44 109 ALA A CA 1
ATOM 869 C C . ALA A 1 109 ? -20.309 0.781 20.731 1.00 96.44 109 ALA A C 1
ATOM 871 O O . ALA A 1 109 ? -20.932 0.717 21.791 1.00 96.44 109 ALA A O 1
ATOM 872 N N . ARG A 1 110 ? -20.593 1.685 19.787 1.00 93.62 110 ARG A N 1
ATOM 873 C CA . ARG A 1 110 ? -21.567 2.764 19.950 1.00 93.62 110 ARG A CA 1
ATOM 874 C C . ARG A 1 110 ? -22.560 2.775 18.787 1.00 93.62 110 ARG A C 1
ATOM 876 O O . ARG A 1 110 ? -22.126 2.673 17.638 1.00 93.62 110 ARG A O 1
ATOM 883 N N . PRO A 1 111 ? -23.866 2.941 19.056 1.00 92.69 111 PRO A N 1
ATOM 884 C CA . PRO A 1 111 ? -24.910 2.869 18.037 1.00 92.69 111 PRO A CA 1
ATOM 885 C C . PRO A 1 111 ? -24.859 4.026 17.030 1.00 92.69 111 PRO A C 1
ATOM 887 O O . PRO A 1 111 ? -25.441 3.935 15.958 1.00 92.69 111 PRO A O 1
ATOM 890 N N . ASN A 1 112 ? -24.147 5.111 17.346 1.00 91.31 112 ASN A N 1
ATOM 891 C CA . ASN A 1 112 ? -23.940 6.255 16.458 1.00 91.31 112 ASN A CA 1
ATOM 892 C C . ASN A 1 112 ? -22.734 6.095 15.512 1.00 91.31 112 ASN A C 1
ATOM 894 O O . ASN A 1 112 ? -22.319 7.072 14.894 1.00 91.31 112 ASN A O 1
ATOM 898 N N . LEU A 1 113 ? -22.160 4.894 15.421 1.00 93.38 113 LEU A N 1
ATOM 899 C CA . LEU A 1 113 ? -21.035 4.556 14.552 1.00 93.38 113 LEU A CA 1
ATOM 900 C C . LEU A 1 113 ? -21.386 3.379 13.636 1.00 93.38 113 LEU A C 1
ATOM 902 O O . LEU A 1 113 ? -22.240 2.566 13.999 1.00 93.38 113 LEU A O 1
ATOM 906 N N . PRO A 1 114 ? -20.708 3.225 12.483 1.00 94.69 114 PRO A N 1
ATOM 907 C CA . PRO A 1 114 ? -20.864 2.040 11.648 1.00 94.69 114 PRO A CA 1
ATOM 908 C C . PRO A 1 114 ? -20.449 0.781 12.418 1.00 94.69 114 PRO A C 1
ATOM 910 O O . PRO A 1 114 ? -19.385 0.753 13.035 1.00 94.69 114 PRO A O 1
ATOM 913 N N . VAL A 1 115 ? -21.266 -0.277 12.343 1.00 95.81 115 VAL A N 1
ATOM 914 C CA . VAL A 1 115 ? -21.087 -1.511 13.137 1.00 95.81 115 VAL A CA 1
ATOM 915 C C . VAL A 1 115 ? -19.700 -2.118 12.950 1.00 95.81 115 VAL A C 1
ATOM 917 O O . VAL A 1 115 ? -18.981 -2.369 13.911 1.00 95.81 115 VAL A O 1
ATOM 920 N N . MET A 1 116 ? -19.311 -2.348 11.698 1.00 93.94 116 MET A N 1
ATOM 921 C CA . MET A 1 116 ? -17.983 -2.826 11.338 1.00 93.94 116 MET A CA 1
ATOM 922 C C . MET A 1 116 ? -17.192 -1.624 10.827 1.00 93.94 116 MET A C 1
ATOM 924 O O . MET A 1 116 ? -17.579 -1.021 9.825 1.00 93.94 116 MET A O 1
ATOM 928 N N . ILE A 1 117 ? -16.067 -1.296 11.455 1.00 93.62 117 ILE A N 1
ATOM 929 C CA . ILE A 1 117 ? -15.186 -0.199 11.029 1.00 93.62 117 ILE A CA 1
ATOM 930 C C . ILE A 1 117 ? -14.195 -0.729 9.992 1.00 93.62 117 ILE A C 1
ATOM 932 O O . ILE A 1 117 ? -14.155 -0.234 8.866 1.00 93.62 117 ILE A O 1
ATOM 936 N N . GLU A 1 118 ? -13.520 -1.833 10.309 1.00 93.81 118 GLU A N 1
ATOM 937 C CA . GLU A 1 118 ? -12.443 -2.400 9.494 1.00 93.81 118 GLU A CA 1
ATOM 938 C C . GLU A 1 118 ? -12.428 -3.931 9.564 1.00 93.81 118 GLU A C 1
ATOM 940 O O . GLU A 1 118 ? -12.781 -4.510 10.593 1.00 93.81 118 GLU A O 1
ATOM 945 N N . SER A 1 119 ? -11.988 -4.590 8.494 1.00 95.00 119 SER A N 1
ATOM 946 C CA . SER A 1 119 ? -11.629 -6.010 8.518 1.00 95.00 119 SER A CA 1
ATOM 947 C C . SER A 1 119 ? -10.506 -6.327 7.532 1.00 95.00 119 SER A C 1
ATOM 949 O O . SER A 1 119 ? -10.460 -5.719 6.468 1.00 95.00 119 SER A O 1
ATOM 951 N N . SER A 1 120 ? -9.641 -7.291 7.849 1.00 95.62 120 SER A N 1
ATOM 952 C CA . SER A 1 120 ? -8.577 -7.763 6.944 1.00 95.62 120 SER A CA 1
ATOM 953 C C . SER A 1 120 ? -8.204 -9.221 7.239 1.00 95.62 120 SER A C 1
ATOM 955 O O . SER A 1 120 ? -8.398 -9.682 8.365 1.00 95.62 120 SER A O 1
ATOM 957 N N . ALA A 1 121 ? -7.683 -9.946 6.246 1.00 95.00 121 ALA A N 1
ATOM 958 C CA . ALA A 1 121 ? -7.220 -11.338 6.354 1.00 95.00 121 ALA A CA 1
ATOM 959 C C . ALA A 1 121 ? -5.753 -11.431 6.827 1.00 95.00 121 ALA A C 1
ATOM 961 O O . ALA A 1 121 ? -4.929 -12.162 6.269 1.00 95.00 121 ALA A O 1
ATOM 962 N N . CYS A 1 122 ? -5.436 -10.644 7.853 1.00 93.81 122 CYS A N 1
ATOM 963 C CA . CYS A 1 122 ? -4.143 -10.584 8.515 1.00 93.81 122 CYS A CA 1
ATOM 964 C C . CYS A 1 122 ? -4.318 -10.241 10.004 1.00 93.81 122 CYS A C 1
ATOM 966 O O . CYS A 1 122 ? -5.422 -9.945 10.474 1.00 93.81 122 CYS A O 1
ATOM 968 N N . LEU A 1 123 ? -3.217 -10.279 10.751 1.00 93.56 123 LEU A N 1
ATOM 969 C CA . LEU A 1 123 ? -3.140 -9.815 12.132 1.00 93.56 123 LEU A CA 1
ATOM 970 C C . LEU A 1 123 ? -3.359 -8.299 12.237 1.00 93.56 123 LEU A C 1
ATOM 972 O O . LEU A 1 123 ? -3.118 -7.531 11.304 1.00 93.56 123 LEU A O 1
ATOM 976 N N . SER A 1 124 ? -3.806 -7.844 13.406 1.00 92.44 124 SER A N 1
ATOM 977 C CA . SER A 1 124 ? -3.837 -6.421 13.738 1.00 92.44 124 SER A CA 1
ATOM 978 C C . SER A 1 124 ? -2.430 -5.862 13.993 1.00 92.44 124 SER A C 1
ATOM 980 O O . SER A 1 124 ? -1.525 -6.632 14.342 1.00 92.44 124 SER A O 1
ATOM 982 N N . PRO A 1 125 ? -2.229 -4.535 13.856 1.00 88.62 125 PRO A N 1
ATOM 983 C CA . PRO A 1 125 ? -0.919 -3.915 14.055 1.00 88.62 125 PRO A CA 1
ATOM 984 C C . PRO A 1 125 ? -0.289 -4.243 15.417 1.00 88.62 125 PRO A C 1
ATOM 986 O O . PRO A 1 125 ? 0.919 -4.416 15.507 1.00 88.62 125 PRO A O 1
ATOM 989 N N . GLU A 1 126 ? -1.082 -4.422 16.477 1.00 87.62 126 GLU A N 1
ATOM 990 C CA . GLU A 1 126 ? -0.588 -4.801 17.810 1.00 87.62 126 GLU A CA 1
ATOM 991 C C . GLU A 1 126 ? 0.212 -6.105 17.811 1.00 87.62 126 GLU A C 1
ATOM 993 O O . GLU A 1 126 ? 1.179 -6.241 18.563 1.00 87.62 126 GLU A O 1
ATOM 998 N N . TYR A 1 127 ? -0.185 -7.058 16.969 1.00 88.69 127 TYR A N 1
ATOM 999 C CA . TYR A 1 127 ? 0.480 -8.348 16.839 1.00 88.69 127 TYR A CA 1
ATOM 1000 C C . TYR A 1 127 ? 1.534 -8.321 15.730 1.00 88.69 127 TYR A C 1
ATOM 1002 O O . TYR A 1 127 ? 2.680 -8.711 15.976 1.00 88.69 127 TYR A O 1
ATOM 1010 N N . ALA A 1 128 ? 1.181 -7.806 14.547 1.00 87.19 128 ALA A N 1
ATOM 1011 C CA . ALA A 1 128 ? 2.080 -7.737 13.395 1.00 87.19 128 ALA A CA 1
ATOM 1012 C C . ALA A 1 128 ? 3.329 -6.882 13.684 1.00 87.19 128 ALA A C 1
ATOM 1014 O O . ALA A 1 128 ? 4.440 -7.256 13.307 1.00 87.19 128 ALA A O 1
ATOM 1015 N N . GLU A 1 129 ? 3.181 -5.808 14.470 1.00 84.69 129 GLU A N 1
ATOM 1016 C CA . GLU A 1 129 ? 4.234 -4.840 14.807 1.00 84.69 129 GLU A CA 1
ATOM 1017 C C . GLU A 1 129 ? 4.747 -4.951 16.254 1.00 84.69 129 GLU A C 1
ATOM 1019 O O . GLU A 1 129 ? 5.530 -4.125 16.715 1.00 84.69 129 GLU A O 1
ATOM 1024 N N . ALA A 1 130 ? 4.431 -6.024 16.992 1.00 82.50 130 ALA A N 1
ATOM 1025 C CA . ALA A 1 130 ? 4.826 -6.126 18.408 1.00 82.50 130 ALA A CA 1
ATOM 1026 C C . ALA A 1 130 ? 6.357 -6.044 18.692 1.00 82.50 130 ALA A C 1
ATOM 1028 O O . ALA A 1 130 ? 6.744 -5.629 19.772 1.00 82.50 130 ALA A O 1
ATOM 1029 N N . ALA A 1 131 ? 7.244 -6.414 17.758 1.00 79.12 131 ALA A N 1
ATOM 1030 C CA . ALA A 1 131 ? 8.698 -6.342 17.875 1.00 79.12 131 ALA A CA 1
ATOM 1031 C C . ALA A 1 131 ? 9.195 -4.905 17.676 1.00 79.12 131 ALA A C 1
ATOM 1033 O O . ALA A 1 131 ? 10.082 -4.458 18.405 1.00 79.12 131 ALA A O 1
ATOM 1034 N N . LYS A 1 132 ? 8.582 -4.159 16.743 1.00 81.69 132 LYS A N 1
ATOM 1035 C CA . LYS A 1 132 ? 8.747 -2.706 16.623 1.00 81.69 132 LYS A CA 1
ATOM 1036 C C . LYS A 1 132 ? 8.319 -2.038 17.928 1.00 81.69 132 LYS A C 1
ATOM 1038 O O . LYS A 1 132 ? 9.114 -1.326 18.542 1.00 81.69 132 LYS A O 1
ATOM 1043 N N . LEU A 1 133 ? 7.133 -2.384 18.428 1.00 85.81 133 LEU A N 1
ATOM 1044 C CA . LEU A 1 133 ? 6.617 -1.916 19.714 1.00 85.81 133 LEU A CA 1
ATOM 1045 C C . LEU A 1 133 ? 7.548 -2.265 20.890 1.00 85.81 133 LEU A C 1
ATOM 1047 O O . LEU A 1 133 ? 7.875 -1.398 21.695 1.00 85.81 133 LEU A O 1
ATOM 1051 N N . GLU A 1 134 ? 8.043 -3.500 20.978 1.00 84.25 134 GLU A N 1
ATOM 1052 C CA . GLU A 1 134 ? 8.959 -3.942 22.034 1.00 84.25 134 GLU A CA 1
ATOM 1053 C C . GLU A 1 134 ? 10.294 -3.185 21.980 1.00 84.25 134 GLU A C 1
ATOM 1055 O O . GLU A 1 134 ? 10.799 -2.742 23.015 1.00 84.25 134 GLU A O 1
ATOM 1060 N N . LYS A 1 135 ? 10.857 -2.978 20.782 1.00 83.88 135 LYS A N 1
ATOM 1061 C CA . LYS A 1 135 ? 12.072 -2.173 20.573 1.00 83.88 135 LYS A CA 1
ATOM 1062 C C . LYS A 1 135 ? 11.855 -0.731 21.038 1.00 83.88 135 LYS A C 1
ATOM 1064 O O . LYS A 1 135 ? 12.697 -0.187 21.759 1.00 83.88 135 LYS A O 1
ATOM 1069 N N . MET A 1 136 ? 10.722 -0.129 20.672 1.00 87.62 136 MET A N 1
ATOM 1070 C CA . MET A 1 136 ? 10.332 1.218 21.099 1.00 87.62 136 MET A CA 1
ATOM 1071 C C . MET A 1 136 ? 10.186 1.305 22.624 1.00 87.62 136 MET A C 1
ATOM 1073 O O . MET A 1 136 ? 10.735 2.220 23.241 1.00 87.62 136 MET A O 1
ATOM 1077 N N . LEU A 1 137 ? 9.526 0.330 23.252 1.00 89.81 137 LEU A N 1
ATOM 1078 C CA . LEU A 1 137 ? 9.337 0.263 24.704 1.00 89.81 137 LEU A CA 1
ATOM 1079 C C . LEU A 1 137 ? 10.659 0.096 25.456 1.00 89.81 137 LEU A C 1
ATOM 1081 O O . LEU A 1 137 ? 10.937 0.872 26.372 1.00 89.81 137 LEU A O 1
ATOM 1085 N N . LYS A 1 138 ? 11.508 -0.854 25.042 1.00 89.56 138 LYS A N 1
ATOM 1086 C CA . LYS A 1 138 ? 12.831 -1.081 25.647 1.00 89.56 138 LYS A CA 1
ATOM 1087 C C . LYS A 1 138 ? 13.684 0.182 25.611 1.00 89.56 138 LYS A C 1
ATOM 1089 O O . LYS A 1 138 ? 14.294 0.525 26.620 1.00 89.56 138 LYS A O 1
ATOM 1094 N N . LYS A 1 139 ? 13.699 0.894 24.480 1.00 87.56 139 LYS A N 1
ATOM 1095 C CA . LYS A 1 139 ? 14.417 2.170 24.351 1.00 87.56 139 LYS A CA 1
ATOM 1096 C C . LYS A 1 139 ? 13.826 3.248 25.264 1.00 87.56 139 LYS A C 1
ATOM 1098 O O . LYS A 1 139 ? 14.568 3.968 25.917 1.00 87.56 139 LYS A O 1
ATOM 1103 N N . THR A 1 140 ? 12.502 3.346 25.323 1.00 90.75 140 THR A N 1
ATOM 1104 C CA . THR A 1 140 ? 11.788 4.401 26.062 1.00 90.75 140 THR A CA 1
ATOM 1105 C C . THR A 1 140 ? 11.918 4.269 27.570 1.00 90.75 140 THR A C 1
ATOM 1107 O O . THR A 1 140 ? 12.071 5.269 28.268 1.00 90.75 140 THR A O 1
ATOM 1110 N N . PHE A 1 141 ? 11.857 3.040 28.074 1.00 93.31 141 PHE A N 1
ATOM 1111 C CA . PHE A 1 141 ? 11.870 2.745 29.503 1.00 93.31 141 PHE A CA 1
ATOM 1112 C C . PHE A 1 141 ? 13.212 2.171 29.973 1.00 93.31 141 PHE A C 1
ATOM 1114 O O . PHE A 1 141 ? 13.280 1.554 31.030 1.00 93.31 141 PHE A O 1
ATOM 1121 N N . ASN A 1 142 ? 14.296 2.371 29.209 1.00 91.19 142 ASN A N 1
ATOM 1122 C CA . ASN A 1 142 ? 15.651 1.909 29.544 1.00 91.19 142 ASN A CA 1
ATOM 1123 C C . ASN A 1 142 ? 15.705 0.418 29.936 1.00 91.19 142 ASN A C 1
ATOM 1125 O O . ASN A 1 142 ? 16.360 0.033 30.904 1.00 91.19 142 ASN A O 1
ATOM 1129 N N . GLY A 1 143 ? 14.969 -0.420 29.204 1.00 89.50 143 GLY A N 1
ATOM 1130 C CA . GLY A 1 143 ? 14.861 -1.860 29.441 1.00 89.50 143 GLY A CA 1
ATOM 1131 C C . GLY A 1 143 ? 13.934 -2.273 30.589 1.00 89.50 143 GLY A C 1
ATOM 1132 O O . GLY A 1 143 ? 13.773 -3.470 30.813 1.00 89.50 143 GLY A O 1
ATOM 1133 N N . GLN A 1 144 ? 13.309 -1.332 31.303 1.00 92.31 144 GLN A N 1
ATOM 1134 C CA . GLN A 1 144 ? 12.305 -1.651 32.317 1.00 92.31 144 GLN A CA 1
ATOM 1135 C C . GLN A 1 144 ? 11.010 -2.160 31.675 1.00 92.31 144 GLN A C 1
ATOM 1137 O O . GLN A 1 144 ? 10.630 -1.754 30.574 1.00 92.31 144 GLN A O 1
ATOM 1142 N N . THR A 1 145 ? 10.314 -3.044 32.388 1.00 91.38 145 THR A N 1
ATOM 1143 C CA . THR A 1 145 ? 9.022 -3.578 31.956 1.00 91.38 145 THR A CA 1
ATOM 1144 C C . THR A 1 145 ? 7.941 -2.512 32.097 1.00 91.38 145 THR A C 1
ATOM 1146 O O . THR A 1 145 ? 7.673 -2.038 33.199 1.00 91.38 145 THR A O 1
ATOM 1149 N N . ALA A 1 146 ? 7.307 -2.161 30.980 1.00 93.50 146 ALA A N 1
ATOM 1150 C CA . ALA A 1 146 ? 6.165 -1.261 30.954 1.00 93.50 146 ALA A CA 1
ATOM 1151 C C . ALA A 1 146 ? 4.848 -2.047 30.930 1.00 93.50 146 ALA A C 1
ATOM 1153 O O . ALA A 1 146 ? 4.703 -3.022 30.195 1.00 93.50 146 ALA A O 1
ATOM 1154 N N . GLU A 1 147 ? 3.880 -1.590 31.712 1.00 94.31 147 GLU A N 1
ATOM 1155 C CA . GLU A 1 147 ? 2.512 -2.091 31.735 1.00 94.31 147 GLU A CA 1
ATOM 1156 C C . GLU A 1 147 ? 1.713 -1.453 30.592 1.00 94.31 147 GLU A C 1
ATOM 1158 O O . GLU A 1 147 ? 1.702 -0.227 30.440 1.00 94.31 147 GLU A O 1
ATOM 1163 N N . PHE A 1 148 ? 1.038 -2.279 29.791 1.00 93.50 148 PHE A N 1
ATOM 1164 C CA . PHE A 1 148 ? 0.038 -1.807 28.837 1.00 93.50 148 PHE A CA 1
ATOM 1165 C C . PHE A 1 148 ? -1.208 -1.326 29.588 1.00 93.50 148 PHE A C 1
ATOM 1167 O O . PHE A 1 148 ? -1.732 -2.040 30.438 1.00 93.50 148 PHE A O 1
ATOM 1174 N N . VAL A 1 149 ? -1.698 -0.131 29.258 1.00 95.44 149 VAL A N 1
ATOM 1175 C CA . VAL A 1 149 ? -2.839 0.483 29.951 1.00 95.44 149 VAL A CA 1
ATOM 1176 C C . VAL A 1 149 ? -4.072 0.567 29.056 1.00 95.44 149 VAL A C 1
ATOM 1178 O O . VAL A 1 149 ? -5.168 0.228 29.497 1.00 95.44 149 VAL A O 1
ATOM 1181 N N . LYS A 1 150 ? -3.934 1.108 27.837 1.00 95.06 150 LYS A N 1
ATOM 1182 C CA . LYS A 1 150 ? -5.082 1.493 26.997 1.00 95.06 150 LYS A CA 1
ATOM 1183 C C . LYS A 1 150 ? -4.685 1.693 25.529 1.00 95.06 150 LYS A C 1
ATOM 1185 O O . LYS A 1 150 ? -3.589 2.188 25.279 1.00 95.06 150 LYS A O 1
ATOM 1190 N N . VAL A 1 151 ? -5.585 1.402 24.583 1.00 96.62 151 VAL A N 1
ATOM 1191 C CA . VAL A 1 151 ? -5.482 1.859 23.180 1.00 96.62 151 VAL A CA 1
ATOM 1192 C C . VAL A 1 151 ? -6.453 3.012 22.943 1.00 96.62 151 VAL A C 1
ATOM 1194 O O . VAL A 1 151 ? -7.640 2.879 23.231 1.00 96.62 151 VAL A O 1
ATOM 1197 N N . TYR A 1 152 ? -5.972 4.121 22.398 1.00 95.88 152 TYR A N 1
ATOM 1198 C CA . TYR A 1 152 ? -6.800 5.218 21.910 1.00 95.88 152 TYR A CA 1
ATOM 1199 C C . TYR A 1 152 ? -6.878 5.171 20.389 1.00 95.88 152 TYR A C 1
ATOM 1201 O O . TYR A 1 152 ? -5.855 5.009 19.727 1.00 95.88 152 TYR A O 1
ATOM 1209 N N . TYR A 1 153 ? -8.077 5.342 19.848 1.00 93.31 153 TYR A N 1
ATOM 1210 C CA . TYR A 1 153 ? -8.345 5.320 18.416 1.00 93.31 153 TYR A CA 1
ATOM 1211 C C . TYR A 1 153 ? -8.914 6.662 17.984 1.00 93.31 153 TYR A C 1
ATOM 1213 O O . TYR A 1 153 ? -10.065 6.978 18.298 1.00 93.31 153 TYR A O 1
ATOM 1221 N N . PHE A 1 154 ? -8.096 7.466 17.308 1.00 90.31 154 PHE A N 1
ATOM 1222 C CA . PHE A 1 154 ? -8.550 8.736 16.743 1.00 90.31 154 PHE A CA 1
ATOM 1223 C C . PHE A 1 154 ? -8.981 8.522 15.294 1.00 90.31 154 PHE A C 1
ATOM 1225 O O . PHE A 1 154 ? -10.083 8.910 14.917 1.00 90.31 154 PHE A O 1
ATOM 1232 N N . ASP A 1 155 ? -8.148 7.820 14.528 1.00 87.50 155 ASP A N 1
ATOM 1233 C CA . ASP A 1 155 ? -8.411 7.385 13.162 1.00 87.50 155 ASP A CA 1
ATOM 1234 C C . ASP A 1 155 ? -7.454 6.237 12.769 1.00 87.50 155 ASP A C 1
ATOM 1236 O O . ASP A 1 155 ? -6.733 5.685 13.608 1.00 87.50 155 ASP A O 1
ATOM 1240 N N . HIS A 1 156 ? -7.467 5.876 11.485 1.00 81.19 156 HIS A N 1
ATOM 1241 C CA . HIS A 1 156 ? -6.687 4.788 10.898 1.00 81.19 156 HIS A CA 1
ATOM 1242 C C . HIS A 1 156 ? -5.159 4.975 11.010 1.00 81.19 156 HIS A C 1
ATOM 1244 O O . HIS A 1 156 ? -4.431 3.987 11.099 1.00 81.19 156 HIS A O 1
ATOM 1250 N N . PHE A 1 157 ? -4.670 6.217 11.045 1.00 84.38 157 PHE A N 1
ATOM 1251 C CA . PHE A 1 157 ? -3.251 6.564 11.196 1.00 84.38 157 PHE A CA 1
ATOM 1252 C C . PHE A 1 157 ? -2.893 6.920 12.652 1.00 84.38 157 PHE A C 1
ATOM 1254 O O . PHE A 1 157 ? -1.782 6.684 13.130 1.00 84.38 157 PHE A O 1
ATOM 1261 N N . ASN A 1 158 ? -3.851 7.468 13.400 1.00 88.19 158 ASN A N 1
ATOM 1262 C CA . ASN A 1 158 ? -3.680 8.014 14.743 1.00 88.19 158 ASN A CA 1
ATOM 1263 C C . ASN A 1 158 ? -4.219 7.068 15.828 1.00 88.19 158 ASN A C 1
ATOM 1265 O O . ASN A 1 158 ? -5.135 7.403 16.585 1.00 88.19 158 ASN A O 1
ATOM 1269 N N . THR A 1 159 ? -3.619 5.880 15.929 1.00 92.56 159 THR A N 1
ATOM 1270 C CA . THR A 1 159 ? -3.873 4.931 17.026 1.00 92.56 159 THR A CA 1
ATOM 1271 C C . THR A 1 159 ? -2.730 4.972 18.043 1.00 92.56 159 THR A C 1
ATOM 1273 O O . THR A 1 159 ? -1.568 4.778 17.688 1.00 92.56 159 THR A O 1
ATOM 1276 N N . TRP A 1 160 ? -3.053 5.218 19.317 1.00 95.19 160 TRP A N 1
ATOM 1277 C CA . TRP A 1 160 ? -2.078 5.460 20.385 1.00 95.19 160 TRP A CA 1
ATOM 1278 C C . TRP A 1 160 ? -2.181 4.445 21.526 1.00 95.19 160 TRP A C 1
ATOM 1280 O O . TRP A 1 160 ? -3.201 4.341 22.205 1.00 95.19 160 TRP A O 1
ATOM 1290 N N . TYR A 1 161 ? -1.083 3.754 21.810 1.00 95.44 161 TYR A N 1
ATOM 1291 C CA . TYR A 1 161 ? -0.956 2.772 22.881 1.00 95.44 161 TYR A CA 1
ATOM 1292 C C . TYR A 1 161 ? -0.347 3.419 24.124 1.00 95.44 161 TYR A C 1
ATOM 1294 O O . TYR A 1 161 ? 0.808 3.852 24.119 1.00 95.44 161 TYR A O 1
ATOM 1302 N N . LYS A 1 162 ? -1.121 3.487 25.205 1.00 96.81 162 LYS A N 1
ATOM 1303 C CA . LYS A 1 162 ? -0.691 4.026 26.493 1.00 96.81 162 LYS A CA 1
ATOM 1304 C C . LYS A 1 162 ? 0.024 2.954 27.301 1.00 96.81 162 LYS A C 1
ATOM 1306 O O . LYS A 1 162 ? -0.558 1.916 27.618 1.00 96.81 162 LYS A O 1
ATOM 1311 N N . TYR A 1 163 ? 1.244 3.272 27.710 1.00 96.88 163 TYR A N 1
ATOM 1312 C CA . TYR A 1 163 ? 2.075 2.449 28.576 1.00 96.88 163 TYR A CA 1
ATOM 1313 C C . TYR A 1 163 ? 2.490 3.206 29.829 1.00 96.88 163 TYR A C 1
ATOM 1315 O O . TYR A 1 163 ? 2.649 4.432 29.816 1.00 96.88 163 TYR A O 1
ATOM 1323 N N . ARG A 1 164 ? 2.700 2.459 30.913 1.00 96.38 164 ARG A N 1
ATOM 1324 C CA . ARG A 1 164 ? 3.172 2.983 32.193 1.00 96.38 164 ARG A CA 1
ATOM 1325 C C . ARG A 1 164 ? 4.372 2.188 32.701 1.00 96.38 164 ARG A C 1
ATOM 1327 O O . ARG A 1 164 ? 4.347 0.966 32.701 1.00 96.38 164 ARG A O 1
ATOM 1334 N N . CYS A 1 165 ? 5.390 2.880 33.202 1.00 96.19 165 CYS A N 1
ATOM 1335 C CA . CYS A 1 165 ? 6.457 2.291 34.011 1.00 96.19 165 CYS A CA 1
ATOM 1336 C C . CYS A 1 165 ? 6.647 3.145 35.272 1.00 96.19 165 CYS A C 1
ATOM 1338 O O . CYS A 1 165 ? 7.093 4.293 35.184 1.00 96.19 165 CYS A O 1
ATOM 1340 N N . GLY A 1 166 ? 6.253 2.619 36.437 1.00 92.50 166 GLY A N 1
ATOM 1341 C CA . GLY A 1 166 ? 6.153 3.414 37.666 1.00 92.50 166 GLY A CA 1
ATOM 1342 C C . GLY A 1 166 ? 5.220 4.615 37.469 1.00 92.50 166 GLY A C 1
ATOM 1343 O O . GLY A 1 166 ? 4.091 4.453 37.011 1.00 92.50 166 GLY A O 1
ATOM 1344 N N . ASP A 1 167 ? 5.716 5.823 37.741 1.00 91.88 167 ASP A N 1
ATOM 1345 C CA . ASP A 1 167 ? 4.969 7.074 37.535 1.00 91.88 167 ASP A CA 1
ATOM 1346 C C . ASP A 1 167 ? 5.076 7.626 36.101 1.00 91.88 167 ASP A C 1
ATOM 1348 O O . ASP A 1 167 ? 4.414 8.602 35.747 1.00 91.88 167 ASP A O 1
ATOM 1352 N N . THR A 1 168 ? 5.906 7.016 35.249 1.00 94.19 168 THR A N 1
ATOM 1353 C CA . THR A 1 168 ? 6.117 7.492 33.878 1.00 94.19 168 THR A CA 1
ATOM 1354 C C . THR A 1 168 ? 5.053 6.924 32.950 1.00 94.19 168 THR A C 1
ATOM 1356 O O . THR A 1 168 ? 4.928 5.708 32.818 1.00 94.19 168 THR A O 1
ATOM 1359 N N . VAL A 1 169 ? 4.333 7.802 32.249 1.00 96.69 169 VAL A N 1
ATOM 1360 C CA . VAL A 1 169 ? 3.350 7.444 31.216 1.00 96.69 169 VAL A CA 1
ATOM 1361 C C . VAL A 1 169 ? 3.845 7.898 29.846 1.00 96.69 169 VAL A C 1
ATOM 1363 O O . VAL A 1 169 ? 4.307 9.032 29.689 1.00 96.69 169 VAL A O 1
ATOM 1366 N N . LYS A 1 170 ? 3.735 7.015 28.852 1.00 97.12 170 LYS A N 1
ATOM 1367 C CA . LYS A 1 170 ? 4.068 7.289 27.449 1.00 97.12 170 LYS A CA 1
ATOM 1368 C C . LYS A 1 170 ? 2.986 6.755 26.523 1.00 97.12 170 LYS A C 1
ATOM 1370 O O . LYS A 1 170 ? 2.307 5.785 26.857 1.00 97.12 170 LYS A O 1
ATOM 1375 N N . PHE A 1 171 ? 2.858 7.391 25.367 1.00 96.06 171 PHE A N 1
ATOM 1376 C CA . PHE A 1 171 ? 1.933 7.006 24.309 1.00 96.06 171 PHE A CA 1
ATOM 1377 C C . PHE A 1 171 ? 2.737 6.684 23.061 1.00 96.06 171 PHE A C 1
ATOM 1379 O O . PHE A 1 171 ? 3.622 7.455 22.695 1.00 96.06 171 PHE A O 1
ATOM 1386 N N . ILE A 1 172 ? 2.450 5.544 22.446 1.00 94.31 172 ILE A N 1
ATOM 1387 C CA . ILE A 1 172 ? 3.164 5.043 21.272 1.00 94.31 172 ILE A CA 1
ATOM 1388 C C . ILE A 1 172 ? 2.190 4.978 20.102 1.00 94.31 172 ILE A C 1
ATOM 1390 O O . ILE A 1 172 ? 1.105 4.440 20.270 1.00 94.31 172 ILE A O 1
ATOM 1394 N N . ASN A 1 173 ? 2.568 5.481 18.933 1.00 92.88 173 ASN A N 1
ATOM 1395 C CA . ASN A 1 173 ? 1.862 5.264 17.672 1.00 92.88 173 ASN A CA 1
ATOM 1396 C C . ASN A 1 173 ? 2.765 4.442 16.741 1.00 92.88 173 ASN A C 1
ATOM 1398 O O . ASN A 1 173 ? 3.937 4.779 16.578 1.00 92.88 173 ASN A O 1
ATOM 1402 N N . LEU A 1 174 ? 2.221 3.351 16.190 1.00 88.62 174 LEU A N 1
ATOM 1403 C CA . LEU A 1 174 ? 2.942 2.384 15.352 1.00 88.62 174 LEU A CA 1
ATOM 1404 C C . LEU A 1 174 ? 2.888 2.693 13.850 1.00 88.62 174 LEU A C 1
ATOM 1406 O O . LEU A 1 174 ? 3.595 2.031 13.091 1.00 88.62 174 LEU A O 1
ATOM 1410 N N . SER A 1 175 ? 2.077 3.671 13.431 1.00 87.19 175 SER A N 1
ATOM 1411 C CA . SER A 1 175 ? 2.070 4.172 12.050 1.00 87.19 175 SER A CA 1
ATOM 1412 C C . SER A 1 175 ? 3.465 4.651 11.630 1.00 87.19 175 SER A C 1
ATOM 1414 O O . SER A 1 175 ? 4.271 4.992 12.508 1.00 87.19 175 SER A O 1
ATOM 1416 N N . PRO A 1 176 ? 3.760 4.713 10.318 1.00 83.50 176 PRO A N 1
ATOM 1417 C CA . PRO A 1 176 ? 5.100 5.041 9.844 1.00 83.50 176 PRO A CA 1
ATOM 1418 C C . PRO A 1 176 ? 5.668 6.331 10.457 1.00 83.50 176 PRO A C 1
ATOM 1420 O O . PRO A 1 176 ? 6.719 6.330 11.094 1.00 83.50 176 PRO A O 1
ATOM 1423 N N . THR A 1 177 ? 4.896 7.419 10.426 1.00 82.88 177 THR A N 1
ATOM 1424 C CA . THR A 1 177 ? 5.326 8.728 10.960 1.00 82.88 177 THR A CA 1
ATOM 1425 C C . THR A 1 177 ? 4.859 8.991 12.393 1.00 82.88 177 THR A C 1
ATOM 1427 O O . THR A 1 177 ? 4.859 10.129 12.863 1.00 82.88 177 THR A O 1
ATOM 1430 N N . GLY A 1 178 ? 4.438 7.934 13.097 1.00 83.56 178 GLY A N 1
ATOM 1431 C CA . GLY A 1 178 ? 4.016 7.982 14.492 1.00 83.56 178 GLY A CA 1
ATOM 1432 C C . GLY A 1 178 ? 5.169 8.278 15.459 1.00 83.56 178 GLY A C 1
ATOM 1433 O O . GLY A 1 178 ? 5.995 9.157 15.247 1.00 83.56 178 GLY A O 1
ATOM 1434 N N . GLY A 1 179 ? 5.239 7.533 16.560 1.00 89.31 179 GLY A N 1
ATOM 1435 C CA . GLY A 1 179 ? 6.346 7.663 17.506 1.00 89.31 179 GLY A CA 1
ATOM 1436 C C . GLY A 1 179 ? 5.894 7.683 18.954 1.00 89.31 179 GLY A C 1
ATOM 1437 O O . GLY A 1 179 ? 4.883 7.082 19.309 1.00 89.31 179 GLY A O 1
ATOM 1438 N N . ILE A 1 180 ? 6.684 8.328 19.814 1.00 92.56 180 ILE A N 1
ATOM 1439 C CA . ILE A 1 180 ? 6.538 8.232 21.271 1.00 92.56 180 ILE A CA 1
ATOM 1440 C C . ILE A 1 180 ? 6.405 9.619 21.871 1.00 92.56 180 ILE A C 1
ATOM 1442 O O . ILE A 1 180 ? 7.333 10.420 21.788 1.00 92.56 180 ILE A O 1
ATOM 1446 N N . ILE A 1 181 ? 5.284 9.865 22.542 1.00 95.19 181 ILE A N 1
ATOM 1447 C CA . ILE A 1 181 ? 4.976 11.169 23.130 1.00 95.19 181 ILE A CA 1
ATOM 1448 C C . ILE A 1 181 ? 4.657 11.064 24.624 1.00 95.19 181 ILE A C 1
ATOM 1450 O O . ILE A 1 181 ? 4.352 9.995 25.169 1.00 95.19 181 ILE A O 1
ATOM 1454 N N . GLY A 1 182 ? 4.805 12.194 25.316 1.00 96.50 182 GLY A N 1
ATOM 1455 C CA . GLY A 1 182 ? 4.435 12.342 26.723 1.00 96.50 182 GLY A CA 1
ATOM 1456 C C . GLY A 1 182 ? 2.943 12.611 26.912 1.00 96.50 182 GLY A C 1
ATOM 1457 O O . GLY A 1 182 ? 2.210 12.851 25.959 1.00 96.50 182 GLY A O 1
ATOM 1458 N N . GLN A 1 183 ? 2.499 12.606 28.169 1.00 95.62 183 GLN A N 1
ATOM 1459 C CA . GLN A 1 183 ? 1.095 12.839 28.513 1.00 95.62 183 GLN A CA 1
ATOM 1460 C C . GLN A 1 183 ? 0.577 14.226 28.111 1.00 95.62 183 GLN A C 1
ATOM 1462 O O . GLN A 1 183 ? -0.548 14.320 27.638 1.00 95.62 183 GLN A O 1
ATOM 1467 N N . GLU A 1 184 ? 1.377 15.279 28.283 1.00 96.25 184 GLU A N 1
ATOM 1468 C CA . GLU A 1 184 ? 0.986 16.649 27.919 1.00 96.25 184 GLU A CA 1
ATOM 1469 C C . GLU A 1 184 ? 0.756 16.791 26.408 1.00 96.25 184 GLU A C 1
ATOM 1471 O O . GLU A 1 184 ? -0.296 17.259 25.984 1.00 96.25 184 GLU A O 1
ATOM 1476 N N . GLU A 1 185 ? 1.699 16.307 25.597 1.00 96.38 185 GLU A N 1
ATOM 1477 C CA . GLU A 1 185 ? 1.581 16.338 24.136 1.00 96.38 185 GLU A CA 1
ATOM 1478 C C . GLU A 1 185 ? 0.420 15.469 23.635 1.00 96.38 185 GLU A C 1
ATOM 1480 O O . GLU A 1 185 ? -0.325 15.887 22.751 1.00 96.38 185 GLU A O 1
ATOM 1485 N N . PHE A 1 186 ? 0.228 14.279 24.215 1.00 95.62 186 PHE A N 1
ATOM 1486 C CA . PHE A 1 186 ? -0.911 13.429 23.871 1.00 95.62 186 PHE A CA 1
ATOM 1487 C C . PHE A 1 186 ? -2.242 14.130 24.154 1.00 95.62 186 PHE A C 1
ATOM 1489 O O . PHE A 1 186 ? -3.145 14.089 23.324 1.00 95.62 186 PHE A O 1
ATOM 1496 N N . GLU A 1 187 ? -2.362 14.790 25.306 1.00 95.06 187 GLU A N 1
ATOM 1497 C CA . GLU A 1 187 ? -3.578 15.504 25.678 1.00 95.06 187 GLU A CA 1
ATOM 1498 C C . GLU A 1 187 ? -3.855 16.690 24.746 1.00 95.06 187 GLU A C 1
ATOM 1500 O O . GLU A 1 187 ? -5.000 16.874 24.339 1.00 95.06 187 GLU A O 1
ATOM 1505 N N . ALA A 1 188 ? -2.822 17.438 24.345 1.00 94.69 188 ALA A N 1
ATOM 1506 C CA . ALA A 1 188 ? -2.956 18.500 23.348 1.00 94.69 188 ALA A CA 1
ATOM 1507 C C . ALA A 1 188 ? -3.477 17.947 22.009 1.00 94.69 188 ALA A C 1
ATOM 1509 O O . ALA A 1 188 ? -4.491 18.420 21.496 1.00 94.69 188 ALA A O 1
ATOM 1510 N N . ARG A 1 189 ? -2.865 16.867 21.500 1.00 92.56 189 ARG A N 1
ATOM 1511 C CA . ARG A 1 189 ? -3.321 16.194 20.271 1.00 92.56 189 ARG A CA 1
ATOM 1512 C C . ARG A 1 189 ? -4.756 15.679 20.397 1.00 92.56 189 ARG A C 1
ATOM 1514 O O . ARG A 1 189 ? -5.536 15.821 19.464 1.00 92.56 189 ARG A O 1
ATOM 1521 N N . ARG A 1 190 ? -5.126 15.098 21.543 1.00 92.25 190 ARG A N 1
ATOM 1522 C CA . ARG A 1 190 ? -6.485 14.590 21.799 1.00 92.25 190 ARG A CA 1
ATOM 1523 C C . ARG A 1 190 ? -7.534 15.703 21.755 1.00 92.25 190 ARG A C 1
ATOM 1525 O O . ARG A 1 190 ? -8.637 15.460 21.283 1.00 92.25 190 ARG A O 1
ATOM 1532 N N . GLN A 1 191 ? -7.207 16.896 22.251 1.00 90.56 191 GLN A N 1
ATOM 1533 C CA . GLN A 1 191 ? -8.123 18.044 22.258 1.00 90.56 191 GLN A CA 1
ATOM 1534 C C . GLN A 1 191 ? -8.337 18.650 20.866 1.00 90.56 191 GLN A C 1
ATOM 1536 O O . GLN A 1 191 ? -9.401 19.207 20.605 1.00 90.56 191 GLN A O 1
ATOM 1541 N N . GLU A 1 192 ? -7.346 18.536 19.984 1.00 89.31 192 GLU A N 1
ATOM 1542 C CA . GLU A 1 192 ? -7.421 19.003 18.594 1.00 89.31 192 GLU A CA 1
ATOM 1543 C C . GLU A 1 192 ? -7.996 17.947 17.639 1.00 89.31 192 GLU A C 1
ATOM 1545 O O . GLU A 1 192 ? -8.531 18.283 16.581 1.00 89.31 192 GLU A O 1
ATOM 1550 N N . ALA A 1 193 ? -7.895 16.669 18.006 1.00 87.19 193 ALA A N 1
ATOM 1551 C CA . ALA A 1 193 ? -8.371 15.564 17.194 1.00 87.19 193 ALA A CA 1
ATOM 1552 C C . ALA A 1 193 ? -9.896 15.585 17.035 1.00 87.19 193 ALA A C 1
ATOM 1554 O O . ALA A 1 193 ? -10.656 15.918 17.946 1.00 87.19 193 ALA A O 1
ATOM 1555 N N . THR A 1 194 ? -10.354 15.152 15.863 1.00 80.62 194 THR A N 1
ATOM 1556 C CA . THR A 1 194 ? -11.772 14.919 15.592 1.00 80.62 194 THR A CA 1
ATOM 1557 C C . THR A 1 194 ? -11.943 13.535 15.001 1.00 80.62 194 THR A C 1
ATOM 1559 O O . THR A 1 194 ? -11.183 13.118 14.131 1.00 80.62 194 THR A O 1
ATOM 1562 N N . TYR A 1 195 ? -12.944 12.810 15.490 1.00 76.19 195 TYR A N 1
ATOM 1563 C CA . TYR A 1 195 ? -13.302 11.525 14.915 1.00 76.19 195 TYR A CA 1
ATOM 1564 C C . TYR A 1 195 ? -14.149 11.764 13.666 1.00 76.19 195 TYR A C 1
ATOM 1566 O O . TYR A 1 195 ? -15.281 12.247 13.773 1.00 76.19 195 TYR A O 1
ATOM 1574 N N . PHE A 1 196 ? -13.610 11.448 12.488 1.00 81.75 196 PHE A N 1
ATOM 1575 C CA . PHE A 1 196 ? -14.354 11.615 11.247 1.00 81.75 196 PHE A CA 1
ATOM 1576 C C . PHE A 1 196 ? -15.014 10.312 10.795 1.00 81.75 196 PHE A C 1
ATOM 1578 O O . PHE A 1 196 ? -14.353 9.356 10.393 1.00 81.75 196 PHE A O 1
ATOM 1585 N N . ILE A 1 197 ? -16.343 10.335 10.784 1.00 83.44 197 ILE A N 1
ATOM 1586 C CA . ILE A 1 197 ? -17.220 9.403 10.080 1.00 83.44 197 ILE A CA 1
ATOM 1587 C C . ILE A 1 197 ? -18.337 10.248 9.471 1.00 83.44 197 ILE A C 1
ATOM 1589 O O . ILE A 1 197 ? -18.888 11.123 10.145 1.00 83.44 197 ILE A O 1
ATOM 1593 N N . GLN A 1 198 ? -18.674 10.005 8.203 1.00 84.12 198 GLN A N 1
ATOM 1594 C CA . GLN A 1 198 ? -19.804 10.673 7.561 1.00 84.12 198 GLN A CA 1
ATOM 1595 C C . GLN A 1 198 ? -21.083 10.446 8.390 1.00 84.12 198 GLN A C 1
ATOM 1597 O O . GLN A 1 198 ? -21.416 9.288 8.658 1.00 84.12 198 GLN A O 1
ATOM 1602 N N . PRO A 1 199 ? -21.806 11.512 8.786 1.00 85.69 199 PRO A N 1
ATOM 1603 C CA . PRO A 1 199 ? -23.031 11.373 9.567 1.00 85.69 199 PRO A CA 1
ATOM 1604 C C . PRO A 1 199 ? -24.087 10.535 8.836 1.00 85.69 199 PRO A C 1
ATOM 1606 O O . PRO A 1 199 ? -24.383 10.799 7.671 1.00 85.69 199 PRO A O 1
ATOM 1609 N N . ASP A 1 200 ? -24.672 9.557 9.526 1.00 92.25 200 ASP A N 1
ATOM 1610 C CA . ASP A 1 200 ? -25.775 8.724 9.033 1.00 92.25 200 ASP A CA 1
ATOM 1611 C C . ASP A 1 200 ? -26.576 8.152 10.220 1.00 92.25 200 ASP A C 1
ATOM 1613 O O . ASP A 1 200 ? -26.154 8.255 11.377 1.00 92.25 200 ASP A O 1
ATOM 1617 N N . ASP A 1 201 ? -27.731 7.552 9.939 1.00 93.38 201 ASP A N 1
ATOM 1618 C CA . ASP A 1 201 ? -28.492 6.760 10.907 1.00 93.38 201 ASP A CA 1
ATOM 1619 C C . ASP A 1 201 ? -28.085 5.285 10.812 1.00 93.38 201 ASP A C 1
ATOM 1621 O O . ASP A 1 201 ? -28.468 4.558 9.893 1.00 93.38 201 ASP A O 1
ATOM 1625 N N . PHE A 1 202 ? -27.309 4.828 11.793 1.00 95.00 202 PHE A N 1
ATOM 1626 C CA . PHE A 1 202 ? -26.824 3.451 11.844 1.00 95.00 202 PHE A CA 1
ATOM 1627 C C . PHE A 1 202 ? -27.788 2.488 12.543 1.00 95.00 202 PHE A C 1
ATOM 1629 O O . PHE A 1 202 ? -27.494 1.295 12.596 1.00 95.00 202 PHE A O 1
ATOM 1636 N N . SER A 1 203 ? -28.922 2.951 13.081 1.00 94.25 203 SER A N 1
ATOM 1637 C CA . SER A 1 203 ? -29.824 2.119 13.893 1.00 94.25 203 SER A CA 1
ATOM 1638 C C . SER A 1 203 ? -30.313 0.872 13.147 1.00 94.25 203 SER A C 1
ATOM 1640 O O . SER A 1 203 ? -30.307 -0.229 13.700 1.00 94.25 203 SER A O 1
ATOM 1642 N N . GLY A 1 204 ? -30.658 1.018 11.864 1.00 94.94 204 GLY A N 1
ATOM 1643 C CA . GLY A 1 204 ? -31.065 -0.095 11.008 1.00 94.94 204 GLY A CA 1
ATOM 1644 C C . GLY A 1 204 ? -29.941 -1.104 10.753 1.00 94.94 204 GLY A C 1
ATOM 1645 O O . GLY A 1 204 ? -30.182 -2.311 10.801 1.00 94.94 204 GLY A O 1
ATOM 1646 N N . ASP A 1 205 ? -28.711 -0.630 10.532 1.00 94.81 205 ASP A N 1
ATOM 1647 C CA . ASP A 1 205 ? -27.549 -1.509 10.351 1.00 94.81 205 ASP A CA 1
ATOM 1648 C C . ASP A 1 205 ? -27.195 -2.218 11.671 1.00 94.81 205 ASP A C 1
ATOM 1650 O O . ASP A 1 205 ? -26.981 -3.429 11.675 1.00 94.81 205 ASP A O 1
ATOM 1654 N N . TRP A 1 206 ? -27.230 -1.519 12.808 1.00 96.81 206 TRP A N 1
ATOM 1655 C CA . TRP A 1 206 ? -27.057 -2.126 14.131 1.00 96.81 206 TRP A CA 1
ATOM 1656 C C . TRP A 1 206 ? -28.076 -3.226 14.398 1.00 96.81 206 TRP A C 1
ATOM 1658 O O . TRP A 1 206 ? -27.681 -4.340 14.741 1.00 96.81 206 TRP A O 1
ATOM 1668 N N . GLN A 1 207 ? -29.364 -2.954 14.182 1.00 96.81 207 GLN A N 1
ATOM 1669 C CA . GLN A 1 207 ? -30.417 -3.951 14.368 1.00 96.81 207 GLN A CA 1
ATOM 1670 C C . GLN A 1 207 ? -30.178 -5.179 13.481 1.00 96.81 207 GLN A C 1
ATOM 1672 O O . GLN A 1 207 ? -30.194 -6.310 13.959 1.00 96.81 207 GLN A O 1
ATOM 1677 N N . LYS A 1 208 ? -29.844 -4.959 12.207 1.00 96.00 208 LYS A N 1
ATOM 1678 C CA . LYS A 1 208 ? -29.507 -6.021 11.254 1.00 96.00 208 LYS A CA 1
ATOM 1679 C C . LYS A 1 208 ? -28.346 -6.902 11.738 1.00 96.00 208 LYS A C 1
ATOM 1681 O O . LYS A 1 208 ? -28.423 -8.126 11.627 1.00 96.00 208 LYS A O 1
ATOM 1686 N N . TYR A 1 209 ? -27.276 -6.321 12.279 1.00 97.44 209 TYR A N 1
ATOM 1687 C CA . TYR A 1 209 ? -26.151 -7.088 12.828 1.00 97.44 209 TYR A CA 1
ATOM 1688 C C . TYR A 1 209 ? -26.499 -7.810 14.137 1.00 97.44 209 TYR A C 1
ATOM 1690 O O . TYR A 1 209 ? -26.100 -8.965 14.305 1.00 97.44 209 TYR A O 1
ATOM 1698 N N . LEU A 1 210 ? -27.283 -7.189 15.021 1.00 96.88 210 LEU A N 1
ATOM 1699 C CA . LEU A 1 210 ? -27.790 -7.813 16.253 1.00 96.88 210 LEU A CA 1
ATOM 1700 C C . LEU A 1 210 ? -28.688 -9.027 15.956 1.00 96.88 210 LEU A C 1
ATOM 1702 O O . LEU A 1 210 ? -28.598 -10.053 16.637 1.00 96.88 210 LEU A O 1
ATOM 1706 N N . ASP A 1 211 ? -29.453 -8.965 14.865 1.00 97.38 211 ASP A N 1
ATOM 1707 C CA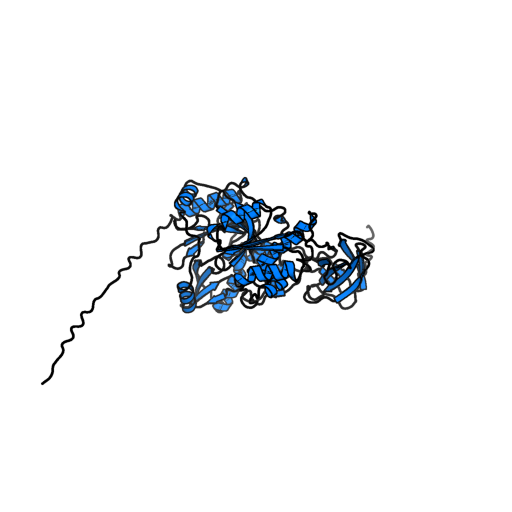 . ASP A 1 211 ? -30.253 -10.077 14.334 1.00 97.38 211 ASP A CA 1
ATOM 1708 C C . ASP A 1 211 ? -29.395 -11.166 13.654 1.00 97.38 211 ASP A C 1
ATOM 1710 O O . ASP A 1 211 ? -29.894 -12.192 13.184 1.00 97.38 211 ASP A O 1
ATOM 1714 N N . GLY A 1 212 ? -28.071 -10.992 13.648 1.00 96.19 212 GLY A N 1
ATOM 1715 C CA . GLY A 1 212 ? -27.105 -11.977 13.189 1.00 96.19 212 GLY A CA 1
ATOM 1716 C C . GLY A 1 212 ? -26.785 -11.879 11.701 1.00 96.19 212 GLY A C 1
ATOM 1717 O O . GLY A 1 212 ? -26.521 -12.908 11.079 1.00 96.19 212 GLY A O 1
ATOM 1718 N N . PHE A 1 213 ? -26.801 -10.690 11.112 1.00 96.38 213 PHE A N 1
ATOM 1719 C CA . PHE A 1 213 ? -26.334 -10.510 9.743 1.00 96.38 213 PHE A CA 1
ATOM 1720 C C . PHE A 1 213 ? -24.853 -10.888 9.562 1.00 96.38 213 PHE A C 1
ATOM 1722 O O . PHE A 1 213 ? -23.989 -10.577 10.386 1.00 96.38 213 PHE A O 1
ATOM 1729 N N . THR A 1 214 ? -24.577 -11.526 8.427 1.00 94.69 214 THR A N 1
ATOM 1730 C CA . THR A 1 214 ? -23.242 -11.756 7.870 1.00 94.69 214 THR A CA 1
ATOM 1731 C C . THR A 1 214 ? -23.266 -11.344 6.400 1.00 94.69 214 THR A C 1
ATOM 1733 O O . THR A 1 214 ? -24.262 -11.621 5.723 1.00 94.69 214 THR A O 1
ATOM 1736 N N . PRO A 1 215 ? -22.215 -10.691 5.887 1.00 86.25 215 PRO A N 1
ATOM 1737 C CA . PRO A 1 215 ? -22.168 -10.253 4.501 1.00 86.25 215 PRO A CA 1
ATOM 1738 C C . PRO A 1 215 ? -22.228 -11.425 3.538 1.00 86.25 215 PRO A C 1
ATOM 1740 O O . PRO A 1 215 ? -21.652 -12.486 3.775 1.00 86.25 215 PRO A O 1
ATOM 1743 N N . ALA A 1 216 ? -22.902 -11.190 2.420 1.00 79.00 216 ALA A N 1
ATOM 1744 C CA . ALA A 1 216 ? -22.919 -12.126 1.317 1.00 79.00 216 ALA A CA 1
ATOM 1745 C C . ALA A 1 216 ? -21.587 -12.003 0.557 1.00 79.00 216 ALA A C 1
ATOM 1747 O O . ALA A 1 216 ? -21.191 -10.899 0.161 1.00 79.00 216 ALA A O 1
ATOM 1748 N N . THR A 1 217 ? -20.863 -13.113 0.412 1.00 72.69 217 THR A N 1
ATOM 1749 C CA . THR A 1 217 ? -19.547 -13.143 -0.250 1.00 72.69 217 THR A CA 1
ATOM 1750 C C . THR A 1 217 ? -19.658 -12.933 -1.760 1.00 72.69 217 THR A C 1
ATOM 1752 O O . THR A 1 217 ? -18.766 -12.341 -2.356 1.00 72.69 217 THR A O 1
ATOM 1755 N N . ASP A 1 218 ? -20.777 -13.325 -2.366 1.00 79.12 218 ASP A N 1
ATOM 1756 C CA . ASP A 1 218 ? -21.114 -13.101 -3.778 1.00 79.12 218 ASP A CA 1
ATOM 1757 C C . ASP A 1 218 ? -21.528 -11.651 -4.096 1.00 79.12 218 ASP A C 1
ATOM 1759 O O . ASP A 1 218 ? -21.551 -11.252 -5.258 1.00 79.12 218 ASP A O 1
ATOM 1763 N N . ALA A 1 219 ? -21.816 -10.837 -3.074 1.00 85.06 219 ALA A N 1
ATOM 1764 C CA . ALA A 1 219 ? -22.086 -9.406 -3.223 1.00 85.06 219 ALA A CA 1
ATOM 1765 C C . ALA A 1 219 ? -20.809 -8.548 -3.286 1.00 85.06 219 ALA A C 1
ATOM 1767 O O . ALA A 1 219 ? -20.900 -7.333 -3.500 1.00 85.06 219 ALA A O 1
ATOM 1768 N N . ALA A 1 220 ? -19.635 -9.150 -3.067 1.00 92.88 220 ALA A N 1
ATOM 1769 C CA . ALA A 1 220 ? -18.354 -8.487 -3.245 1.00 92.88 220 ALA A CA 1
ATOM 1770 C C . ALA A 1 220 ? -18.068 -8.298 -4.739 1.00 92.88 220 ALA A C 1
ATOM 1772 O O . ALA A 1 220 ? -18.116 -9.244 -5.523 1.00 92.88 220 ALA A O 1
ATOM 1773 N N . LYS A 1 221 ? -17.741 -7.068 -5.126 1.00 96.44 221 LYS A N 1
ATOM 1774 C CA . LYS A 1 221 ? -17.278 -6.733 -6.469 1.00 96.44 221 LYS A CA 1
ATOM 1775 C C . LYS A 1 221 ? -15.860 -6.200 -6.407 1.00 96.44 221 LYS A C 1
ATOM 1777 O O . LYS A 1 221 ? -15.535 -5.424 -5.511 1.00 96.44 221 LYS A O 1
ATOM 1782 N N . TYR A 1 222 ? -15.062 -6.589 -7.390 1.00 97.38 222 TYR A N 1
ATOM 1783 C CA . TYR A 1 222 ? -13.689 -6.144 -7.573 1.00 97.38 222 TYR A CA 1
ATOM 1784 C C . TYR A 1 222 ? -13.481 -5.718 -9.021 1.00 97.38 222 TYR A C 1
ATOM 1786 O O . TYR A 1 222 ? -14.162 -6.220 -9.919 1.00 97.38 222 TYR A O 1
ATOM 1794 N N . ILE A 1 223 ? -12.519 -4.828 -9.238 1.00 96.38 223 ILE A N 1
ATOM 1795 C CA . ILE A 1 223 ? -12.024 -4.525 -10.581 1.00 96.38 223 ILE A CA 1
ATOM 1796 C C . ILE A 1 223 ? -11.409 -5.781 -11.233 1.00 96.38 223 ILE A C 1
ATOM 1798 O O . ILE A 1 223 ? -10.923 -6.675 -10.524 1.00 96.38 223 ILE A O 1
ATOM 1802 N N . PRO A 1 224 ? -11.411 -5.885 -12.576 1.00 93.81 224 PRO A N 1
ATOM 1803 C CA . PRO A 1 224 ? -10.738 -6.970 -13.286 1.00 93.81 224 PRO A CA 1
ATOM 1804 C C . PRO A 1 224 ? -9.271 -7.080 -12.873 1.00 93.81 224 PRO A C 1
ATOM 1806 O O . PRO A 1 224 ? -8.612 -6.063 -12.703 1.00 93.81 224 PRO A O 1
ATOM 1809 N N . TYR A 1 225 ? -8.756 -8.302 -12.721 1.00 91.88 225 TYR A N 1
ATOM 1810 C CA . TYR A 1 225 ? -7.348 -8.567 -12.384 1.00 91.88 225 TYR A CA 1
ATOM 1811 C C . TYR A 1 225 ? -6.836 -7.897 -11.095 1.00 91.88 225 TYR A C 1
ATOM 1813 O O . TYR A 1 225 ? -5.631 -7.730 -10.938 1.00 91.88 225 TYR A O 1
ATOM 1821 N N . TYR A 1 226 ? -7.711 -7.558 -10.138 1.00 93.19 226 TYR A N 1
ATOM 1822 C CA . TYR A 1 226 ? -7.305 -6.924 -8.871 1.00 93.19 226 TYR A CA 1
ATOM 1823 C C . TYR A 1 226 ? -6.194 -7.687 -8.119 1.00 93.19 226 TYR A C 1
ATOM 1825 O O . TYR A 1 226 ? -5.403 -7.088 -7.408 1.00 93.19 226 TYR A O 1
ATOM 1833 N N . GLN A 1 227 ? -6.106 -9.010 -8.288 1.00 91.12 227 GLN A N 1
ATOM 1834 C CA . GLN A 1 227 ? -5.077 -9.862 -7.670 1.00 91.12 227 GLN A CA 1
ATOM 1835 C C . GLN A 1 227 ? -3.674 -9.630 -8.246 1.00 91.12 227 GLN A C 1
ATOM 1837 O O . GLN A 1 227 ? -2.687 -10.013 -7.625 1.00 91.12 227 GLN A O 1
ATOM 1842 N N . SER A 1 228 ? -3.597 -9.068 -9.452 1.00 88.25 228 SER A N 1
ATOM 1843 C CA . SER A 1 228 ? -2.351 -8.724 -10.136 1.00 88.25 228 SER A CA 1
ATOM 1844 C C . SER A 1 228 ? -1.893 -7.303 -9.821 1.00 88.25 228 SER A C 1
ATOM 1846 O O . SER A 1 228 ? -0.766 -6.952 -10.153 1.00 88.25 228 SER A O 1
ATOM 1848 N N . MET A 1 229 ? -2.741 -6.494 -9.182 1.00 91.31 229 MET A N 1
ATOM 1849 C CA . MET A 1 229 ? -2.359 -5.169 -8.720 1.00 91.31 229 MET A CA 1
ATOM 1850 C C . MET A 1 229 ? -1.287 -5.300 -7.630 1.00 91.31 229 MET A C 1
ATOM 1852 O O . MET A 1 229 ? -1.484 -6.048 -6.665 1.00 91.31 229 MET A O 1
ATOM 1856 N N . PRO A 1 230 ? -0.143 -4.618 -7.772 1.00 87.88 230 PRO A N 1
ATOM 1857 C CA . PRO A 1 230 ? 0.937 -4.762 -6.816 1.00 87.88 230 PRO A CA 1
ATOM 1858 C C . PRO A 1 230 ? 0.591 -4.103 -5.481 1.00 87.88 230 PRO A C 1
ATOM 1860 O O . PRO A 1 230 ? -0.010 -3.030 -5.433 1.00 87.88 230 PRO A O 1
ATOM 1863 N N . PHE A 1 231 ? 1.032 -4.734 -4.394 1.00 88.69 231 PHE A N 1
ATOM 1864 C CA . PHE A 1 231 ? 1.121 -4.078 -3.096 1.00 88.69 231 PHE A CA 1
ATOM 1865 C C . PHE A 1 231 ? 2.457 -3.356 -3.019 1.00 88.69 231 PHE A C 1
ATOM 1867 O O . PHE A 1 231 ? 3.509 -3.986 -3.152 1.00 88.69 231 PHE A O 1
ATOM 1874 N N . TYR A 1 232 ? 2.403 -2.053 -2.777 1.00 90.06 232 TYR A N 1
ATOM 1875 C CA . TYR A 1 232 ? 3.586 -1.263 -2.488 1.00 90.06 232 TYR A CA 1
ATOM 1876 C C . TYR A 1 232 ? 3.610 -0.883 -1.026 1.00 90.06 232 TYR A C 1
ATOM 1878 O O . TYR A 1 232 ? 2.597 -0.442 -0.482 1.00 90.06 232 TYR A O 1
ATOM 1886 N N . ASP A 1 233 ? 4.786 -1.054 -0.433 1.00 87.06 233 ASP A N 1
ATOM 1887 C CA . ASP A 1 233 ? 5.030 -0.572 0.908 1.00 87.06 233 ASP A CA 1
ATOM 1888 C C . ASP A 1 233 ? 5.172 0.946 0.919 1.00 87.06 233 ASP A C 1
ATOM 1890 O O . ASP A 1 233 ? 5.516 1.584 -0.089 1.00 87.06 233 ASP A O 1
ATOM 1894 N N . TRP A 1 234 ? 4.883 1.506 2.081 1.00 89.44 234 TRP A N 1
ATOM 1895 C CA . TRP A 1 234 ? 4.932 2.929 2.317 1.00 89.44 234 TRP A CA 1
ATOM 1896 C C . TRP A 1 234 ? 6.385 3.378 2.338 1.00 89.44 234 TRP A C 1
ATOM 1898 O O . TRP A 1 234 ? 7.164 2.852 3.117 1.00 89.44 234 TRP A O 1
ATOM 1908 N N . SER A 1 235 ? 6.736 4.371 1.516 1.00 89.81 235 SER A N 1
ATOM 1909 C CA . SER A 1 235 ? 8.114 4.887 1.495 1.00 89.81 235 SER A CA 1
ATOM 1910 C C . SER A 1 235 ? 8.196 6.416 1.515 1.00 89.81 235 SER A C 1
ATOM 1912 O O . SER A 1 235 ? 9.015 6.993 2.224 1.00 89.81 235 SER A O 1
ATOM 1914 N N . TYR A 1 236 ? 7.343 7.115 0.757 1.00 91.44 236 TYR A N 1
ATOM 1915 C CA . TYR A 1 236 ? 7.377 8.588 0.684 1.00 91.44 236 TYR A CA 1
ATOM 1916 C C . TYR A 1 236 ? 6.199 9.283 1.357 1.00 91.44 236 TYR A C 1
ATOM 1918 O O . TYR A 1 236 ? 6.275 10.478 1.624 1.00 91.44 236 TYR A O 1
ATOM 1926 N N . GLY A 1 237 ? 5.099 8.569 1.581 1.00 92.44 237 GLY A N 1
ATOM 1927 C CA . GLY A 1 237 ? 3.824 9.135 2.004 1.00 92.44 237 GLY A CA 1
ATOM 1928 C C . GLY A 1 237 ? 2.675 8.245 1.549 1.00 92.44 237 GLY A C 1
ATOM 1929 O O . GLY A 1 237 ? 2.774 7.566 0.532 1.00 92.44 237 GLY A O 1
ATOM 1930 N N . CYS A 1 238 ? 1.564 8.236 2.287 1.00 93.50 238 CYS A N 1
ATOM 1931 C CA . CYS A 1 238 ? 0.462 7.332 1.946 1.00 93.50 238 CYS A CA 1
ATOM 1932 C C . CYS A 1 238 ? -0.178 7.698 0.601 1.00 93.50 238 CYS A C 1
ATOM 1934 O O . CYS A 1 238 ? -0.506 6.824 -0.195 1.00 93.50 238 CYS A O 1
ATOM 1936 N N . THR A 1 239 ? -0.270 8.989 0.304 1.00 95.50 239 THR A N 1
ATOM 1937 C CA . THR A 1 239 ? -0.820 9.506 -0.947 1.00 95.50 239 THR A CA 1
ATOM 1938 C C . THR A 1 239 ? -0.032 9.049 -2.183 1.00 95.50 239 THR A C 1
ATOM 1940 O O . THR A 1 239 ? -0.635 8.403 -3.044 1.00 95.50 239 THR A O 1
ATOM 1943 N N . PRO A 1 240 ? 1.293 9.289 -2.311 1.00 96.25 240 PRO A N 1
ATOM 1944 C CA . PRO A 1 240 ? 2.039 8.792 -3.466 1.00 96.25 240 PRO A CA 1
ATOM 1945 C C . PRO A 1 240 ? 2.084 7.260 -3.533 1.00 96.25 240 PRO A C 1
ATOM 1947 O O . PRO A 1 240 ? 2.034 6.713 -4.632 1.00 96.25 240 PRO A O 1
ATOM 1950 N N . THR A 1 241 ? 2.094 6.550 -2.399 1.00 95.62 241 THR A N 1
ATOM 1951 C CA . THR A 1 241 ? 2.040 5.080 -2.388 1.00 95.62 241 THR A CA 1
ATOM 1952 C C . THR A 1 241 ? 0.701 4.550 -2.922 1.00 95.62 241 THR A C 1
ATOM 1954 O O . THR A 1 241 ? 0.684 3.696 -3.809 1.00 95.62 241 THR A O 1
ATOM 1957 N N . ALA A 1 242 ? -0.434 5.086 -2.455 1.00 96.56 242 ALA A N 1
ATOM 1958 C CA . ALA A 1 242 ? -1.765 4.725 -2.952 1.00 96.56 242 ALA A CA 1
ATOM 1959 C C . ALA A 1 242 ? -1.932 5.058 -4.443 1.00 96.56 242 ALA A C 1
ATOM 1961 O O . ALA A 1 242 ? -2.505 4.275 -5.203 1.00 96.56 242 ALA A O 1
ATOM 1962 N N . ALA A 1 243 ? -1.395 6.201 -4.871 1.00 97.44 243 ALA A N 1
ATOM 1963 C CA . ALA A 1 243 ? -1.408 6.611 -6.266 1.00 97.44 243 ALA A CA 1
ATOM 1964 C C . ALA A 1 243 ? -0.532 5.728 -7.163 1.00 97.44 243 ALA A C 1
ATOM 1966 O O . ALA A 1 243 ? -0.943 5.391 -8.274 1.00 97.44 243 ALA A O 1
ATOM 1967 N N . ALA A 1 244 ? 0.631 5.294 -6.673 1.00 97.25 244 ALA A N 1
ATOM 1968 C CA . ALA A 1 244 ? 1.503 4.387 -7.405 1.00 97.25 244 ALA A CA 1
ATOM 1969 C C . ALA A 1 244 ? 0.840 3.025 -7.599 1.00 97.25 244 ALA A C 1
ATOM 1971 O O . ALA A 1 244 ? 0.860 2.504 -8.707 1.00 97.25 244 ALA A O 1
ATOM 1972 N N . MET A 1 245 ? 0.191 2.478 -6.565 1.00 96.31 245 MET A N 1
ATOM 1973 C CA . MET A 1 245 ? -0.568 1.233 -6.702 1.00 96.31 245 MET A CA 1
ATOM 1974 C C . MET A 1 245 ? -1.684 1.372 -7.751 1.00 96.31 245 MET A C 1
ATOM 1976 O O . MET A 1 245 ? -1.860 0.482 -8.583 1.00 96.31 245 MET A O 1
ATOM 1980 N N . LEU A 1 246 ? -2.400 2.506 -7.764 1.00 97.06 246 LEU A N 1
ATOM 1981 C CA . LEU A 1 246 ? -3.447 2.789 -8.751 1.00 97.06 246 LEU A CA 1
ATOM 1982 C C . LEU A 1 246 ? -2.908 2.820 -10.185 1.00 97.06 246 LEU A C 1
ATOM 1984 O O . LEU A 1 246 ? -3.499 2.227 -11.079 1.00 97.06 246 LEU A O 1
ATOM 1988 N N . LEU A 1 247 ? -1.815 3.536 -10.437 1.00 96.50 247 LEU A N 1
ATOM 1989 C CA . LEU A 1 247 ? -1.255 3.643 -11.786 1.00 96.50 247 LEU A CA 1
ATOM 1990 C C . LEU A 1 247 ? -0.543 2.357 -12.220 1.00 96.50 247 LEU A C 1
ATOM 1992 O O . LEU A 1 247 ? -0.636 1.971 -13.382 1.00 96.50 247 LEU A O 1
ATOM 1996 N N . ALA A 1 248 ? 0.066 1.632 -11.281 1.00 94.56 248 ALA A N 1
ATOM 1997 C CA . ALA A 1 248 ? 0.624 0.311 -11.536 1.00 94.56 248 ALA A CA 1
ATOM 1998 C C . ALA A 1 248 ? -0.453 -0.719 -11.907 1.00 94.56 248 ALA A C 1
ATOM 2000 O O . ALA A 1 248 ? -0.174 -1.637 -12.670 1.00 94.56 248 ALA A O 1
ATOM 2001 N N . TYR A 1 249 ? -1.699 -0.566 -11.438 1.00 94.38 249 TYR A N 1
ATOM 2002 C CA . TYR A 1 249 ? -2.815 -1.365 -11.951 1.00 94.38 249 TYR A CA 1
ATOM 2003 C C . TYR A 1 249 ? -2.996 -1.177 -13.458 1.00 94.38 249 TYR A C 1
ATOM 2005 O O . TYR A 1 249 ? -3.117 -2.165 -14.179 1.00 94.38 249 TYR A O 1
ATOM 2013 N N . TRP A 1 250 ? -2.998 0.067 -13.943 1.00 92.88 250 TRP A N 1
ATOM 2014 C CA . TRP A 1 250 ? -3.130 0.352 -15.374 1.00 92.88 250 TRP A CA 1
ATOM 2015 C C . TRP A 1 250 ? -1.935 -0.170 -16.172 1.00 92.88 250 TRP A C 1
ATOM 2017 O O . TRP A 1 250 ? -2.121 -0.718 -17.255 1.00 92.88 250 TRP A O 1
ATOM 2027 N N . ASP A 1 251 ? -0.731 -0.075 -15.611 1.00 91.50 251 ASP A N 1
ATOM 2028 C CA . ASP A 1 251 ? 0.474 -0.674 -16.185 1.00 91.50 251 ASP A CA 1
ATOM 2029 C C . ASP A 1 251 ? 0.334 -2.204 -16.320 1.00 91.50 251 ASP A C 1
ATOM 2031 O O . ASP A 1 251 ? 0.318 -2.748 -17.425 1.00 91.50 251 ASP A O 1
ATOM 2035 N N . VAL A 1 252 ? 0.083 -2.909 -15.212 1.00 87.31 252 VAL A N 1
ATOM 2036 C CA . VAL A 1 252 ? -0.011 -4.376 -15.186 1.00 87.31 252 VAL A CA 1
ATOM 2037 C C . VAL A 1 252 ? -1.176 -4.885 -16.027 1.00 87.31 252 VAL A C 1
ATOM 2039 O O . VAL A 1 252 ? -1.027 -5.856 -16.765 1.00 87.31 252 VAL A O 1
ATOM 2042 N N . THR A 1 253 ? -2.351 -4.263 -15.946 1.00 85.75 253 THR A N 1
ATOM 2043 C CA . THR A 1 253 ? -3.519 -4.725 -16.714 1.00 85.75 253 THR A CA 1
ATOM 2044 C C . THR A 1 253 ? -3.387 -4.475 -18.202 1.00 85.75 253 THR A C 1
ATOM 2046 O O . THR A 1 253 ? -3.939 -5.244 -18.994 1.00 85.75 253 THR A O 1
ATOM 2049 N N . SER A 1 254 ? -2.569 -3.499 -18.598 1.00 79.44 254 SER A N 1
ATOM 2050 C CA . SER A 1 254 ? -2.267 -3.283 -20.002 1.00 79.44 254 SER A CA 1
ATOM 2051 C C . SER A 1 254 ? -1.619 -4.492 -20.681 1.00 79.44 254 SER A C 1
ATOM 2053 O O . SER A 1 254 ? -1.758 -4.649 -21.891 1.00 79.44 254 SER A O 1
ATOM 2055 N N . LEU A 1 255 ? -1.014 -5.425 -19.934 1.00 71.44 255 LEU A N 1
ATOM 2056 C CA . LEU A 1 255 ? -0.545 -6.717 -20.457 1.00 71.44 255 LEU A CA 1
ATOM 2057 C C . LEU A 1 255 ? -1.651 -7.541 -21.125 1.00 71.44 255 LEU A C 1
ATOM 2059 O O . LEU A 1 255 ? -1.380 -8.317 -22.042 1.00 71.44 255 LEU A O 1
ATOM 2063 N N . PHE A 1 256 ? -2.886 -7.391 -20.655 1.00 71.44 256 PHE A N 1
ATOM 2064 C CA . PHE A 1 256 ? -4.030 -8.210 -21.051 1.00 71.44 256 PHE A CA 1
ATOM 2065 C C . PHE A 1 256 ? -4.989 -7.475 -21.991 1.00 71.44 256 PHE A C 1
ATOM 2067 O O . PHE A 1 256 ? -5.957 -8.070 -22.466 1.00 71.44 256 PHE A O 1
ATOM 2074 N N . GLU A 1 257 ? -4.718 -6.202 -22.280 1.00 70.38 257 GLU A N 1
ATOM 2075 C CA . GLU A 1 257 ? -5.578 -5.332 -23.076 1.00 70.38 257 GLU A CA 1
ATOM 2076 C C . GLU A 1 257 ? -4.818 -4.677 -24.239 1.00 70.38 257 GLU A C 1
ATOM 2078 O O . GLU A 1 257 ? -3.591 -4.745 -24.349 1.00 70.38 257 GLU A O 1
ATOM 2083 N N . SER A 1 258 ? -5.564 -4.060 -25.158 1.00 66.19 258 SER A N 1
ATOM 2084 C CA . SER A 1 258 ? -5.002 -3.337 -26.306 1.00 66.19 258 SER A CA 1
ATOM 2085 C C . SER A 1 258 ? -4.410 -1.975 -25.941 1.00 66.19 258 SER A C 1
ATOM 2087 O O . SER A 1 258 ? -3.678 -1.405 -26.742 1.00 66.19 258 SER A O 1
ATOM 2089 N N . TRP A 1 259 ? -4.749 -1.433 -24.770 1.00 70.75 259 TRP A N 1
ATOM 2090 C CA . TRP A 1 259 ? -4.322 -0.109 -24.326 1.00 70.75 259 TRP A CA 1
ATOM 2091 C C . TRP A 1 259 ? -3.092 -0.244 -23.433 1.00 70.75 259 TRP A C 1
ATOM 2093 O O . TRP A 1 259 ? -3.189 -0.903 -22.402 1.00 70.75 259 TRP A O 1
ATOM 2103 N N . LYS A 1 260 ? -1.952 0.334 -23.833 1.00 81.44 260 LYS A N 1
ATOM 2104 C CA . LYS A 1 260 ? -0.659 0.164 -23.148 1.00 81.44 260 LYS A CA 1
ATOM 2105 C C . LYS A 1 260 ? -0.242 1.385 -22.342 1.00 81.44 260 LYS A C 1
ATOM 2107 O O . LYS A 1 260 ? -0.266 2.502 -22.863 1.00 81.44 260 LYS A O 1
ATOM 2112 N N . TYR A 1 261 ? 0.164 1.138 -21.096 1.00 86.12 261 TYR A N 1
ATOM 2113 C CA . TYR A 1 261 ? 0.606 2.149 -20.128 1.00 86.12 261 TYR A CA 1
ATOM 2114 C C . TYR A 1 261 ? 1.915 1.756 -19.429 1.00 86.12 261 TYR A C 1
ATOM 2116 O O . TYR A 1 261 ? 2.164 2.191 -18.307 1.00 86.12 261 TYR A O 1
ATOM 2124 N N . ALA A 1 262 ? 2.741 0.943 -20.093 1.00 79.94 262 ALA A N 1
ATOM 2125 C CA . ALA A 1 262 ? 3.976 0.340 -19.575 1.00 79.94 262 ALA A CA 1
ATOM 2126 C C . ALA A 1 262 ? 5.146 1.338 -19.407 1.00 79.94 262 ALA A C 1
ATOM 2128 O O . ALA A 1 262 ? 6.308 1.024 -19.647 1.00 79.94 262 ALA A O 1
ATOM 2129 N N . GLY A 1 263 ? 4.829 2.591 -19.089 1.00 83.12 263 GLY A N 1
ATOM 2130 C CA . GLY A 1 263 ? 5.780 3.633 -18.711 1.00 83.12 263 GLY A CA 1
ATOM 2131 C C . GLY A 1 263 ? 5.552 4.149 -17.291 1.00 83.12 263 GLY A C 1
ATOM 2132 O O . GLY A 1 263 ? 6.329 4.990 -16.833 1.00 83.12 263 GLY A O 1
ATOM 2133 N N . PHE A 1 264 ? 4.503 3.682 -16.597 1.00 91.56 264 PHE A N 1
ATOM 2134 C CA . PHE A 1 264 ? 4.232 4.080 -15.217 1.00 91.56 264 PHE A CA 1
ATOM 2135 C C . PHE A 1 264 ? 5.237 3.439 -14.261 1.00 91.56 264 PHE A C 1
ATOM 2137 O O . PHE A 1 264 ? 5.888 4.154 -13.499 1.00 91.56 264 PHE A O 1
ATOM 2144 N N . VAL A 1 265 ? 5.393 2.115 -14.306 1.00 93.12 265 VAL A N 1
ATOM 2145 C CA . VAL A 1 265 ? 6.361 1.380 -13.486 1.00 93.12 265 VAL A CA 1
ATOM 2146 C C . VAL A 1 265 ? 7.566 1.035 -14.350 1.00 93.12 265 VAL A C 1
ATOM 2148 O O . VAL A 1 265 ? 7.579 0.040 -15.057 1.00 93.12 265 VAL A O 1
ATOM 2151 N N . GLN A 1 266 ? 8.591 1.880 -14.293 1.00 92.62 266 GLN A N 1
ATOM 2152 C CA . GLN A 1 266 ? 9.766 1.761 -15.163 1.00 92.62 266 GLN A CA 1
ATOM 2153 C C . GLN A 1 266 ? 10.834 0.855 -14.557 1.00 92.62 266 GLN A C 1
ATOM 2155 O O . GLN A 1 266 ? 11.551 0.166 -15.275 1.00 92.62 266 GLN A O 1
ATOM 2160 N N . TYR A 1 267 ? 10.975 0.890 -13.232 1.00 93.88 267 TYR A N 1
ATOM 2161 C CA . TYR A 1 267 ? 11.876 0.027 -12.478 1.00 93.88 267 TYR A CA 1
ATOM 2162 C C . TYR A 1 267 ? 11.517 0.050 -10.989 1.00 93.88 267 TYR A C 1
ATOM 2164 O O . TYR A 1 267 ? 10.823 0.946 -10.496 1.00 93.88 267 TYR A O 1
ATOM 2172 N N . HIS A 1 268 ? 12.044 -0.930 -10.259 1.00 94.12 268 HIS A N 1
ATOM 2173 C CA . HIS A 1 268 ? 11.988 -0.980 -8.803 1.00 94.12 268 HIS A CA 1
ATOM 2174 C C . HIS A 1 268 ? 13.380 -0.739 -8.225 1.00 94.12 268 HIS A C 1
ATOM 2176 O O . HIS A 1 268 ? 14.393 -1.073 -8.846 1.00 94.12 268 HIS A O 1
ATOM 2182 N N . TYR A 1 269 ? 13.424 -0.154 -7.035 1.00 93.56 269 TYR A N 1
ATOM 2183 C CA . TYR A 1 269 ? 14.659 0.076 -6.307 1.00 93.56 269 TYR A CA 1
ATOM 2184 C C . TYR A 1 269 ? 14.466 -0.115 -4.806 1.00 93.56 269 TYR A C 1
ATOM 2186 O O . TYR A 1 269 ? 13.344 -0.076 -4.297 1.00 93.56 269 TYR A O 1
ATOM 2194 N N . GLN A 1 270 ? 15.577 -0.300 -4.102 1.00 90.69 270 GLN A N 1
ATOM 2195 C CA . GLN A 1 270 ? 15.613 -0.309 -2.655 1.00 90.69 270 GLN A CA 1
ATOM 2196 C C . GLN A 1 270 ? 15.963 1.069 -2.107 1.00 90.69 270 GLN A C 1
ATOM 2198 O O . GLN A 1 270 ? 16.801 1.800 -2.642 1.00 90.69 270 GLN A O 1
ATOM 2203 N N . ARG A 1 271 ? 15.326 1.427 -1.003 1.00 89.00 271 ARG A N 1
ATOM 2204 C CA . ARG A 1 271 ? 15.477 2.709 -0.339 1.00 89.00 271 ARG A CA 1
ATOM 2205 C C . ARG A 1 271 ? 15.522 2.494 1.161 1.00 89.00 271 ARG A C 1
ATOM 2207 O O . ARG A 1 271 ? 14.714 1.768 1.721 1.00 89.00 271 ARG A O 1
ATOM 2214 N N . TRP A 1 272 ? 16.440 3.197 1.815 1.00 87.38 272 TRP A N 1
ATOM 2215 C CA . TRP A 1 272 ? 16.348 3.398 3.252 1.00 87.38 272 TRP A CA 1
ATOM 2216 C C . TRP A 1 272 ? 15.249 4.418 3.529 1.00 87.38 272 TRP A C 1
ATOM 2218 O O . TRP A 1 272 ? 15.420 5.613 3.248 1.00 87.38 272 TRP A O 1
ATOM 2228 N N . ASP A 1 273 ? 14.127 3.955 4.062 1.00 82.25 273 ASP A N 1
ATOM 2229 C CA . ASP A 1 273 ? 13.081 4.835 4.525 1.00 82.25 273 ASP A CA 1
ATOM 2230 C C . ASP A 1 273 ? 13.395 5.351 5.924 1.00 82.25 273 ASP A C 1
ATOM 2232 O O . ASP A 1 273 ? 13.248 4.670 6.934 1.00 82.25 273 ASP A O 1
ATOM 2236 N N . ALA A 1 274 ? 13.867 6.594 5.980 1.00 73.94 274 ALA A N 1
ATOM 2237 C CA . ALA A 1 274 ? 14.194 7.257 7.232 1.00 73.94 274 ALA A CA 1
ATOM 2238 C C . ALA A 1 274 ? 12.955 7.740 8.002 1.00 73.94 274 ALA A C 1
ATOM 2240 O O . ALA A 1 274 ? 13.104 8.161 9.154 1.00 73.94 274 ALA A O 1
ATOM 2241 N N . ILE A 1 275 ? 11.775 7.738 7.375 1.00 73.31 275 ILE A N 1
ATOM 2242 C CA . ILE A 1 275 ? 10.579 8.320 7.969 1.00 73.31 275 ILE A CA 1
ATOM 2243 C C . ILE A 1 275 ? 9.869 7.308 8.881 1.00 73.31 275 ILE A C 1
ATOM 2245 O O . ILE A 1 275 ? 9.352 7.723 9.921 1.00 73.31 275 ILE A O 1
ATOM 2249 N N . ASP A 1 276 ? 9.900 6.002 8.580 1.00 72.56 276 ASP A N 1
ATOM 2250 C CA . ASP A 1 276 ? 9.304 5.005 9.472 1.00 72.56 276 ASP A CA 1
ATOM 2251 C C . ASP A 1 276 ? 10.090 4.816 10.790 1.00 72.56 276 ASP A C 1
ATOM 2253 O O . ASP A 1 276 ? 11.078 4.089 10.855 1.00 72.56 276 ASP A O 1
ATOM 2257 N N . ASN A 1 277 ? 9.644 5.475 11.867 1.00 60.31 277 ASN A N 1
ATOM 2258 C CA . ASN A 1 277 ? 9.930 5.230 13.296 1.00 60.31 277 ASN A CA 1
ATOM 2259 C C . ASN A 1 277 ? 11.191 4.417 13.686 1.00 60.31 277 ASN A C 1
ATOM 2261 O O . ASN A 1 277 ? 11.152 3.491 14.508 1.00 60.31 277 ASN A O 1
ATOM 2265 N N . GLY A 1 278 ? 12.360 4.838 13.199 1.00 61.38 278 GLY A N 1
ATOM 2266 C CA . GLY A 1 278 ? 13.653 4.203 13.487 1.00 61.38 278 GLY A CA 1
ATOM 2267 C C . GLY A 1 278 ? 14.414 3.712 12.259 1.00 61.38 278 GLY A C 1
ATOM 2268 O O . GLY A 1 278 ? 15.527 3.209 12.434 1.00 61.38 278 GLY A O 1
ATOM 2269 N N . GLY A 1 279 ? 13.829 3.918 11.084 1.00 71.25 279 GLY A N 1
ATOM 2270 C CA . GLY A 1 279 ? 14.337 3.617 9.766 1.00 71.25 279 GLY A CA 1
ATOM 2271 C C . GLY A 1 279 ? 14.259 2.136 9.422 1.00 71.25 279 GLY A C 1
ATOM 2272 O O . GLY A 1 279 ? 14.651 1.280 10.226 1.00 71.25 279 GLY A O 1
ATOM 2273 N N . GLU A 1 280 ? 13.776 1.845 8.222 1.00 78.75 280 GLU A N 1
ATOM 2274 C CA . GLU A 1 280 ? 13.790 0.509 7.641 1.00 78.75 280 GLU A CA 1
ATOM 2275 C C . GLU A 1 280 ? 14.203 0.536 6.170 1.00 78.75 280 GLU A C 1
ATOM 2277 O O . GLU A 1 280 ? 14.256 1.589 5.536 1.00 78.75 280 GLU A O 1
ATOM 2282 N N . TRP A 1 281 ? 14.586 -0.628 5.651 1.00 84.44 281 TRP A N 1
ATOM 2283 C CA . TRP A 1 281 ? 14.800 -0.795 4.222 1.00 84.44 281 TRP A CA 1
ATOM 2284 C C . TRP A 1 281 ? 13.489 -1.207 3.563 1.00 84.44 281 TRP A C 1
ATOM 2286 O O . TRP A 1 281 ? 12.840 -2.159 4.001 1.00 84.44 281 TRP A O 1
ATOM 2296 N N . ASP A 1 282 ? 13.165 -0.514 2.480 1.00 87.50 282 ASP A N 1
ATOM 2297 C CA . ASP A 1 282 ? 12.186 -0.944 1.496 1.00 87.50 282 ASP A CA 1
ATOM 2298 C C . ASP A 1 282 ? 12.935 -1.447 0.270 1.00 87.50 282 ASP A C 1
ATOM 2300 O O . ASP A 1 282 ? 13.811 -0.749 -0.229 1.00 87.50 282 ASP A O 1
ATOM 2304 N N . TYR A 1 283 ? 12.618 -2.635 -0.229 1.00 86.19 283 TYR A N 1
ATOM 2305 C CA . TYR A 1 283 ? 13.417 -3.331 -1.238 1.00 86.19 283 TYR A CA 1
ATOM 2306 C C . TYR A 1 283 ? 12.814 -3.305 -2.640 1.00 86.19 283 TYR A C 1
ATOM 2308 O O . TYR A 1 283 ? 13.549 -3.368 -3.618 1.00 86.19 283 TYR A O 1
ATOM 2316 N N . ASN A 1 284 ? 11.494 -3.154 -2.764 1.00 87.31 284 ASN A N 1
ATOM 2317 C CA . ASN A 1 284 ? 10.786 -3.192 -4.050 1.00 87.31 284 ASN A CA 1
ATOM 2318 C C . ASN A 1 284 ? 9.949 -1.922 -4.263 1.00 87.31 284 ASN A C 1
ATOM 2320 O O . ASN A 1 284 ? 8.770 -1.977 -4.614 1.00 87.31 284 ASN A O 1
ATOM 2324 N N . VAL A 1 285 ? 10.553 -0.755 -4.024 1.00 92.44 285 VAL A N 1
ATOM 2325 C CA . VAL A 1 285 ? 9.909 0.547 -4.226 1.00 92.44 285 VAL A CA 1
ATOM 2326 C C . VAL A 1 285 ? 9.844 0.833 -5.723 1.00 92.44 285 VAL A C 1
ATOM 2328 O O . VAL A 1 285 ? 10.872 0.986 -6.376 1.00 92.44 285 VAL A O 1
ATOM 2331 N N . ALA A 1 286 ? 8.643 0.920 -6.292 1.00 94.12 286 ALA A N 1
ATOM 2332 C CA . ALA A 1 286 ? 8.484 1.373 -7.672 1.00 94.12 286 ALA A CA 1
ATOM 2333 C C . ALA A 1 286 ? 8.957 2.830 -7.820 1.00 94.12 286 ALA A C 1
ATOM 2335 O O . ALA A 1 286 ? 8.570 3.689 -7.020 1.00 94.12 286 ALA A O 1
ATOM 2336 N N . ASN A 1 287 ? 9.719 3.136 -8.876 1.00 94.88 287 ASN A N 1
ATOM 2337 C CA . ASN A 1 287 ? 10.135 4.505 -9.231 1.00 94.88 287 ASN A CA 1
ATOM 2338 C C . ASN A 1 287 ? 8.946 5.483 -9.293 1.00 94.88 287 ASN A C 1
ATOM 2340 O O . ASN A 1 287 ? 9.073 6.662 -8.959 1.00 94.88 287 ASN A O 1
ATOM 2344 N N . LEU A 1 288 ? 7.768 4.962 -9.636 1.00 95.75 288 LEU A N 1
ATOM 2345 C CA . LEU A 1 288 ? 6.505 5.680 -9.661 1.00 95.75 288 LEU A CA 1
ATOM 2346 C C . LEU A 1 288 ? 6.136 6.328 -8.318 1.00 95.75 288 LEU A C 1
ATOM 2348 O O . LEU A 1 288 ? 5.583 7.426 -8.316 1.00 95.75 288 LEU A O 1
ATOM 2352 N N . GLN A 1 289 ? 6.475 5.707 -7.180 1.00 95.50 289 GLN A N 1
ATOM 2353 C CA . GLN A 1 289 ? 6.238 6.314 -5.864 1.00 95.50 289 GLN A CA 1
ATOM 2354 C C . GLN A 1 289 ? 7.009 7.629 -5.707 1.00 95.50 289 GLN A C 1
ATOM 2356 O O . GLN A 1 289 ? 6.444 8.611 -5.232 1.00 95.50 289 GLN A O 1
ATOM 2361 N N . LEU A 1 290 ? 8.274 7.672 -6.141 1.00 94.56 290 LEU A N 1
ATOM 2362 C CA . LEU A 1 290 ? 9.085 8.891 -6.111 1.00 94.56 290 LEU A CA 1
ATOM 2363 C C . LEU A 1 290 ? 8.557 9.937 -7.094 1.00 94.56 290 LEU A C 1
ATOM 2365 O O . LEU A 1 290 ? 8.431 11.102 -6.726 1.00 94.56 290 LEU A O 1
ATOM 2369 N N . MET A 1 291 ? 8.217 9.531 -8.321 1.00 95.75 291 MET A N 1
ATOM 2370 C CA . MET A 1 291 ? 7.653 10.443 -9.324 1.00 95.75 291 MET A CA 1
ATOM 2371 C C . MET A 1 291 ? 6.384 11.127 -8.807 1.00 95.75 291 MET A C 1
ATOM 2373 O O . MET A 1 291 ? 6.261 12.345 -8.893 1.00 95.75 291 MET A O 1
ATOM 2377 N N . LEU A 1 292 ? 5.470 10.356 -8.212 1.00 97.69 292 LEU A N 1
ATOM 2378 C CA . LEU A 1 292 ? 4.239 10.887 -7.633 1.00 97.69 292 LEU A CA 1
ATOM 2379 C C . LEU A 1 292 ? 4.505 11.717 -6.377 1.00 97.69 292 LEU A C 1
ATOM 2381 O O . LEU A 1 292 ? 3.856 12.739 -6.193 1.00 97.69 292 LEU A O 1
ATOM 2385 N N . ALA A 1 293 ? 5.459 11.327 -5.528 1.00 96.31 293 ALA A N 1
ATOM 2386 C CA . ALA A 1 293 ? 5.810 12.113 -4.349 1.00 96.31 293 ALA A CA 1
ATOM 2387 C C . ALA A 1 293 ? 6.303 13.514 -4.736 1.00 96.31 293 ALA A C 1
ATOM 2389 O O . ALA A 1 293 ? 5.869 14.491 -4.128 1.00 96.31 293 ALA A O 1
ATOM 2390 N N . LEU A 1 294 ? 7.148 13.608 -5.769 1.00 96.31 294 LEU A N 1
ATOM 2391 C CA . LEU A 1 294 ? 7.634 14.878 -6.311 1.00 96.31 294 LEU A CA 1
ATOM 2392 C C . LEU A 1 294 ? 6.503 15.684 -6.961 1.00 96.31 294 LEU A C 1
ATOM 2394 O O . LEU A 1 294 ? 6.304 16.834 -6.595 1.00 96.31 294 LEU A O 1
ATOM 2398 N N . ALA A 1 295 ? 5.727 15.073 -7.859 1.00 97.31 295 ALA A N 1
ATOM 2399 C CA . ALA A 1 295 ? 4.644 15.753 -8.577 1.00 97.31 295 ALA A CA 1
ATOM 2400 C C . ALA A 1 295 ? 3.494 16.216 -7.657 1.00 97.31 295 ALA A C 1
ATOM 2402 O O . ALA A 1 295 ? 2.752 17.145 -7.966 1.00 97.31 295 ALA A O 1
ATOM 2403 N N . MET A 1 296 ? 3.317 15.561 -6.506 1.00 97.38 296 MET A N 1
ATOM 2404 C CA . MET A 1 296 ? 2.326 15.941 -5.496 1.00 97.38 296 MET A CA 1
ATOM 2405 C C . MET A 1 296 ? 2.883 16.890 -4.417 1.00 97.38 296 MET A C 1
ATOM 2407 O O . MET A 1 296 ? 2.197 17.110 -3.419 1.00 97.38 296 MET A O 1
ATOM 2411 N N . ASP A 1 297 ? 4.112 17.406 -4.556 1.00 96.31 297 ASP A N 1
ATOM 2412 C CA . ASP A 1 297 ? 4.841 18.147 -3.508 1.00 96.31 297 ASP A CA 1
ATOM 2413 C C . ASP A 1 297 ? 4.697 17.499 -2.116 1.00 96.31 297 ASP A C 1
ATOM 2415 O O . ASP A 1 297 ? 4.399 18.153 -1.111 1.00 96.31 297 ASP A O 1
ATOM 2419 N N . THR A 1 298 ? 4.843 16.174 -2.055 1.00 95.19 298 THR A N 1
ATOM 2420 C CA . THR A 1 298 ? 4.735 15.439 -0.793 1.00 95.19 298 THR A CA 1
ATOM 2421 C C . THR A 1 298 ? 5.910 15.811 0.098 1.00 95.19 298 THR A C 1
ATOM 2423 O O . THR A 1 298 ? 7.067 15.720 -0.315 1.00 95.19 298 THR A O 1
ATOM 2426 N N . ASP A 1 299 ? 5.630 16.189 1.344 1.00 92.00 299 ASP A N 1
ATOM 2427 C CA . ASP A 1 299 ? 6.680 16.374 2.338 1.00 92.00 299 ASP A CA 1
ATOM 2428 C C . ASP A 1 299 ? 7.272 15.009 2.698 1.00 92.00 299 ASP A C 1
ATOM 2430 O O . ASP A 1 299 ? 6.750 14.290 3.549 1.00 92.00 299 ASP A O 1
ATOM 2434 N N . THR A 1 300 ? 8.393 14.661 2.068 1.00 83.69 300 THR A N 1
ATOM 2435 C CA . THR A 1 300 ? 9.089 13.385 2.266 1.00 83.69 300 THR A CA 1
ATOM 2436 C C . THR A 1 300 ? 9.804 13.283 3.619 1.00 83.69 300 THR A C 1
ATOM 2438 O O . THR A 1 300 ? 10.642 12.403 3.792 1.00 83.69 300 THR A O 1
ATOM 2441 N N . LEU A 1 301 ? 9.558 14.194 4.567 1.00 82.38 301 LEU A N 1
ATOM 2442 C CA . LEU A 1 301 ? 9.964 14.051 5.969 1.00 82.38 301 LEU A CA 1
ATOM 2443 C C . LEU A 1 301 ? 8.795 13.667 6.882 1.00 82.38 301 LEU A C 1
ATOM 2445 O O . LEU A 1 301 ? 9.031 13.125 7.958 1.00 82.38 301 LEU A O 1
ATOM 2449 N N . SER A 1 302 ? 7.553 13.947 6.481 1.00 84.38 302 SER A N 1
ATOM 2450 C CA . SER A 1 302 ? 6.343 13.614 7.250 1.00 84.38 302 SER A CA 1
ATOM 2451 C C . SER A 1 302 ? 5.385 12.674 6.518 1.00 84.38 302 SER A C 1
ATOM 2453 O O . SER A 1 302 ? 4.439 12.169 7.120 1.00 84.38 302 SER A O 1
ATOM 2455 N N . GLY A 1 303 ? 5.606 12.446 5.223 1.00 88.56 303 GLY A N 1
ATOM 2456 C CA . GLY A 1 303 ? 4.715 11.703 4.339 1.00 88.56 303 GLY A CA 1
ATOM 2457 C C . GLY A 1 303 ? 3.408 12.417 4.004 1.00 88.56 303 GLY A C 1
ATOM 2458 O O . GLY A 1 303 ? 2.472 11.771 3.529 1.00 88.56 303 GLY A O 1
ATOM 2459 N N . THR A 1 304 ? 3.319 13.720 4.289 1.00 90.62 304 THR A N 1
ATOM 2460 C CA . THR A 1 304 ? 2.086 14.499 4.151 1.00 90.62 304 THR A CA 1
ATOM 2461 C C . THR A 1 304 ? 1.943 15.058 2.740 1.00 90.62 304 THR A C 1
ATOM 2463 O O . THR A 1 304 ? 2.851 15.708 2.222 1.00 90.62 304 THR A O 1
ATOM 2466 N N . THR A 1 305 ? 0.754 14.898 2.162 1.00 93.50 305 THR A N 1
ATOM 2467 C CA . THR A 1 305 ? 0.362 15.503 0.883 1.00 93.50 305 THR A CA 1
ATOM 2468 C C . THR A 1 305 ? -0.923 16.298 1.082 1.00 93.50 305 THR A C 1
ATOM 2470 O O . THR A 1 305 ? -1.849 15.834 1.749 1.00 93.50 305 THR A O 1
ATOM 2473 N N . MET A 1 306 ? -1.008 17.500 0.512 1.00 90.00 306 MET A N 1
ATOM 2474 C CA . MET A 1 306 ? -2.242 18.288 0.569 1.00 90.00 306 MET A CA 1
ATOM 2475 C C . MET A 1 306 ? -3.260 17.784 -0.468 1.00 90.00 306 MET A C 1
ATOM 2477 O O . MET A 1 306 ? -2.864 17.511 -1.600 1.00 90.00 306 MET A O 1
ATOM 2481 N N . PRO A 1 307 ? -4.576 17.752 -0.167 1.00 86.06 307 PRO A N 1
ATOM 2482 C CA . PRO A 1 307 ? -5.573 17.198 -1.091 1.00 86.06 307 PRO A CA 1
ATOM 2483 C C . PRO A 1 307 ? -5.580 17.818 -2.498 1.00 86.06 307 PRO A C 1
ATOM 2485 O O . PRO A 1 307 ? -5.805 17.125 -3.482 1.00 86.06 307 PRO A O 1
ATOM 2488 N N . HIS A 1 308 ? -5.301 19.120 -2.614 1.00 84.94 308 HIS A N 1
ATOM 2489 C CA . HIS A 1 308 ? -5.251 19.826 -3.904 1.00 84.94 308 HIS A CA 1
ATOM 2490 C C . HIS A 1 308 ? -3.982 19.543 -4.725 1.00 84.94 308 HIS A C 1
ATOM 2492 O O . HIS A 1 308 ? -3.898 19.962 -5.873 1.00 84.94 308 HIS A O 1
ATOM 2498 N N . MET A 1 309 ? -2.977 18.887 -4.140 1.00 92.75 309 MET A N 1
ATOM 2499 C CA . MET A 1 309 ? -1.777 18.463 -4.862 1.00 92.75 309 MET A CA 1
ATOM 2500 C C . MET A 1 309 ? -1.949 17.085 -5.499 1.00 92.75 309 MET A C 1
ATOM 2502 O O . MET A 1 309 ? -1.196 16.726 -6.397 1.00 92.75 309 MET A O 1
ATOM 2506 N N . MET A 1 310 ? -2.955 16.318 -5.073 1.00 92.56 310 MET A N 1
ATOM 2507 C CA . MET A 1 310 ? -3.192 14.965 -5.569 1.00 92.56 310 MET A CA 1
ATOM 2508 C C . MET A 1 310 ? -3.548 14.963 -7.053 1.00 92.56 310 MET A C 1
ATOM 2510 O O . MET A 1 310 ? -2.934 14.251 -7.842 1.00 92.56 310 MET A O 1
ATOM 2514 N N . ASP A 1 311 ? -4.545 15.754 -7.455 1.00 91.50 311 ASP A N 1
ATOM 2515 C CA . ASP A 1 311 ? -4.987 15.779 -8.846 1.00 91.50 311 ASP A CA 1
ATOM 2516 C C . ASP A 1 311 ? -3.968 16.459 -9.759 1.00 91.50 311 ASP A C 1
ATOM 2518 O O . ASP A 1 311 ? -3.815 16.033 -10.902 1.00 91.50 311 ASP A O 1
ATOM 2522 N N . ASN A 1 312 ? -3.243 17.458 -9.251 1.00 92.56 312 ASN A N 1
ATOM 2523 C CA . ASN A 1 312 ? -2.108 18.054 -9.952 1.00 92.56 312 ASN A CA 1
ATOM 2524 C C . ASN A 1 312 ? -1.009 17.018 -10.200 1.00 92.56 312 ASN A C 1
ATOM 2526 O O . ASN A 1 312 ? -0.620 16.836 -11.349 1.00 92.56 312 ASN A O 1
ATOM 2530 N N . GLY A 1 313 ? -0.595 16.270 -9.174 1.00 96.94 313 GLY A N 1
ATOM 2531 C CA . GLY A 1 313 ? 0.454 15.265 -9.320 1.00 96.94 313 GLY A CA 1
ATOM 2532 C C . GLY A 1 313 ? 0.065 14.117 -10.252 1.00 96.94 313 GLY A C 1
ATOM 2533 O O . GLY A 1 313 ? 0.882 13.669 -11.053 1.00 96.94 313 GLY A O 1
ATOM 2534 N N . TYR A 1 314 ? -1.202 13.683 -10.236 1.00 97.38 314 TYR A N 1
ATOM 2535 C CA . TYR A 1 314 ? -1.686 12.733 -11.241 1.00 97.38 314 TYR A CA 1
ATOM 2536 C C . TYR A 1 314 ? -1.652 13.311 -12.657 1.00 97.38 314 TYR A C 1
ATOM 2538 O O . TYR A 1 314 ? -1.241 12.605 -13.573 1.00 97.38 314 TYR A O 1
ATOM 2546 N N . LYS A 1 315 ? -2.086 14.562 -12.863 1.00 96.06 315 LYS A N 1
ATOM 2547 C CA . LYS A 1 315 ? -2.047 15.202 -14.189 1.00 96.06 315 LYS A CA 1
ATOM 2548 C C . LYS A 1 315 ? -0.611 15.333 -14.686 1.00 96.06 315 LYS A C 1
ATOM 2550 O O . LYS A 1 315 ? -0.351 14.970 -15.825 1.00 96.06 315 LYS A O 1
ATOM 2555 N N . GLU A 1 316 ? 0.303 15.771 -13.829 1.00 96.50 316 GLU A N 1
ATOM 2556 C CA . GLU A 1 316 ? 1.712 15.911 -14.181 1.00 96.50 316 GLU A CA 1
ATOM 2557 C C . GLU A 1 316 ? 2.308 14.558 -14.589 1.00 96.50 316 GLU A C 1
ATOM 2559 O O . GLU A 1 316 ? 2.804 14.417 -15.704 1.00 96.50 316 GLU A O 1
ATOM 2564 N N . VAL A 1 317 ? 2.173 13.519 -13.756 1.00 95.94 317 VAL A N 1
ATOM 2565 C CA . VAL A 1 317 ? 2.718 12.190 -14.081 1.00 95.94 317 VAL A CA 1
ATOM 2566 C C . VAL A 1 317 ? 2.044 11.577 -15.311 1.00 95.94 317 VAL A C 1
ATOM 2568 O O . VAL A 1 317 ? 2.742 11.077 -16.189 1.00 95.94 317 VAL A O 1
ATOM 2571 N N . CYS A 1 318 ? 0.711 11.613 -15.401 1.00 94.81 318 CYS A N 1
ATOM 2572 C CA . CYS A 1 318 ? -0.044 10.871 -16.420 1.00 94.81 318 CYS A CA 1
ATOM 2573 C C . CYS A 1 318 ? -0.258 11.612 -17.742 1.00 94.81 318 CYS A C 1
ATOM 2575 O O . CYS A 1 318 ? -0.777 10.993 -18.675 1.00 94.81 318 CYS A O 1
ATOM 2577 N N . ASN A 1 319 ? 0.037 12.916 -17.813 1.00 92.88 319 ASN A N 1
ATOM 2578 C CA . ASN A 1 319 ? -0.196 13.725 -19.013 1.00 92.88 319 ASN A CA 1
ATOM 2579 C C . ASN A 1 319 ? 1.000 14.586 -19.422 1.00 92.88 319 ASN A C 1
ATOM 2581 O O . ASN A 1 319 ? 1.195 14.769 -20.623 1.00 92.88 319 ASN A O 1
ATOM 2585 N N . ASP A 1 320 ? 1.780 15.105 -18.470 1.00 91.69 320 ASP A N 1
ATOM 2586 C CA . ASP A 1 320 ? 2.905 15.994 -18.785 1.00 91.69 320 ASP A CA 1
ATOM 2587 C C . ASP A 1 320 ? 4.222 15.210 -18.909 1.00 91.69 320 ASP A C 1
ATOM 2589 O O . ASP A 1 320 ? 4.991 15.431 -19.848 1.00 91.69 320 ASP A O 1
ATOM 2593 N N . ILE A 1 321 ? 4.467 14.266 -17.989 1.00 90.38 321 ILE A N 1
ATOM 2594 C CA . ILE A 1 321 ? 5.648 13.391 -17.983 1.00 90.38 321 ILE A CA 1
ATOM 2595 C C . ILE A 1 321 ? 5.434 12.188 -18.904 1.00 90.38 321 ILE A C 1
ATOM 2597 O O . ILE A 1 321 ? 6.236 11.951 -19.807 1.00 90.38 321 ILE A O 1
ATOM 2601 N N . LEU A 1 322 ? 4.363 11.424 -18.674 1.00 86.94 322 LEU A N 1
ATOM 2602 C CA . LEU A 1 322 ? 3.960 10.292 -19.505 1.00 86.94 322 LEU A CA 1
ATOM 2603 C C . LEU A 1 322 ? 2.730 10.751 -20.288 1.00 86.94 322 LEU A C 1
ATOM 2605 O O . LEU A 1 322 ? 1.690 10.907 -19.672 1.00 86.94 322 LEU A O 1
ATOM 2609 N N . PRO A 1 323 ? 2.798 11.038 -21.597 1.00 86.75 323 PRO A N 1
ATOM 2610 C CA . PRO A 1 323 ? 1.742 11.754 -22.327 1.00 86.75 323 PRO A CA 1
ATOM 2611 C C . PRO A 1 323 ? 0.485 10.904 -22.636 1.00 86.75 323 PRO A C 1
ATOM 2613 O O . PRO A 1 323 ? -0.032 10.900 -23.754 1.00 86.75 323 PRO A O 1
ATOM 2616 N N . TYR A 1 324 ? -0.054 10.183 -21.649 1.00 89.44 324 TYR A N 1
ATOM 2617 C CA . TYR A 1 324 ? -1.135 9.206 -21.814 1.00 89.44 324 TYR A CA 1
ATOM 2618 C C . TYR A 1 324 ? -2.552 9.787 -21.764 1.00 89.44 324 TYR A C 1
ATOM 2620 O O . TYR A 1 324 ? -3.524 9.059 -21.975 1.00 89.44 324 TYR A O 1
ATOM 2628 N N . SER A 1 325 ? -2.702 11.098 -21.565 1.00 91.88 325 SER A N 1
ATOM 2629 C CA . SER A 1 325 ? -4.003 11.782 -21.655 1.00 91.88 325 SER A CA 1
ATOM 2630 C C . SER A 1 325 ? -5.069 11.171 -20.728 1.00 91.88 325 SER A C 1
ATOM 2632 O O . SER A 1 325 ? -6.215 10.987 -21.129 1.00 91.88 325 SER A O 1
ATOM 2634 N N . PHE A 1 326 ? -4.703 10.803 -19.502 1.00 95.19 326 PHE A N 1
ATOM 2635 C CA . PHE A 1 326 ? -5.621 10.313 -18.479 1.00 95.19 326 PHE A CA 1
ATOM 2636 C C . PHE A 1 326 ? -6.629 11.387 -18.056 1.00 95.19 326 PHE A C 1
ATOM 2638 O O . PHE A 1 326 ? -6.323 12.580 -17.953 1.00 95.19 326 PHE A O 1
ATOM 2645 N N . ASN A 1 327 ? -7.835 10.925 -17.729 1.00 96.31 327 ASN A N 1
ATOM 2646 C CA . ASN A 1 327 ? -8.873 11.710 -17.083 1.00 96.31 327 ASN A CA 1
ATOM 2647 C C . ASN A 1 327 ? -8.689 11.643 -15.563 1.00 96.31 327 ASN A C 1
ATOM 2649 O O . ASN A 1 327 ? -8.791 10.570 -14.964 1.00 96.31 327 ASN A O 1
ATOM 2653 N N . ILE A 1 328 ? -8.447 12.802 -14.945 1.00 96.56 328 ILE A N 1
ATOM 2654 C CA . ILE A 1 328 ? -8.297 12.956 -13.494 1.00 96.56 328 ILE A CA 1
ATOM 2655 C C . ILE A 1 328 ? -9.472 13.783 -12.963 1.00 96.56 328 ILE A C 1
ATOM 2657 O O . ILE A 1 328 ? -9.738 14.879 -13.462 1.00 96.56 328 ILE A O 1
ATOM 2661 N N . GLY A 1 329 ? -10.159 13.278 -11.936 1.00 94.38 329 GLY A N 1
ATOM 2662 C CA . GLY A 1 329 ? -11.321 13.931 -11.328 1.00 94.38 329 GLY A CA 1
ATOM 2663 C C . GLY A 1 329 ? -11.283 13.919 -9.802 1.00 94.38 329 GLY A C 1
ATOM 2664 O O . GLY A 1 329 ? -11.108 12.869 -9.198 1.00 94.38 329 GLY A O 1
ATOM 2665 N N . THR A 1 330 ? -11.488 15.086 -9.189 1.00 94.06 330 THR A N 1
ATOM 2666 C CA . THR A 1 330 ? -11.466 15.301 -7.729 1.00 94.06 330 THR A CA 1
ATOM 2667 C C . THR A 1 330 ? -12.883 15.415 -7.180 1.00 94.06 330 THR A C 1
ATOM 2669 O O . THR A 1 330 ? -13.731 16.131 -7.731 1.00 94.06 330 THR A O 1
ATOM 2672 N N . HIS A 1 331 ? -13.166 14.724 -6.077 1.00 93.56 331 HIS A N 1
ATOM 2673 C CA . HIS A 1 331 ? -14.530 14.523 -5.605 1.00 93.56 331 HIS A CA 1
ATOM 2674 C C . HIS A 1 331 ? -14.638 14.557 -4.071 1.00 93.56 331 HIS A C 1
ATOM 2676 O O . HIS A 1 331 ? -14.090 13.708 -3.381 1.00 93.56 331 HIS A O 1
ATOM 2682 N N . TYR A 1 332 ? -15.429 15.505 -3.551 1.00 91.25 332 TYR A N 1
ATOM 2683 C CA . TYR A 1 332 ? -15.677 15.718 -2.107 1.00 91.25 332 TYR A CA 1
ATOM 2684 C C . TYR A 1 332 ? -17.086 15.302 -1.648 1.00 91.25 332 TYR A C 1
ATOM 2686 O O . TYR A 1 332 ? -17.558 15.680 -0.577 1.00 91.25 332 TYR A O 1
ATOM 2694 N N . SER A 1 333 ? -17.832 14.616 -2.510 1.00 89.19 333 SER A N 1
ATOM 2695 C CA . SER A 1 333 ? -19.203 14.194 -2.233 1.00 89.19 333 SER A CA 1
ATOM 2696 C C . SER A 1 333 ? -19.562 12.956 -3.044 1.00 89.19 333 SER A C 1
ATOM 2698 O O . SER A 1 333 ? -18.812 12.540 -3.932 1.00 89.19 333 SER A O 1
ATOM 2700 N N . LEU A 1 334 ? -20.726 12.365 -2.751 1.00 89.56 334 LEU A N 1
ATOM 2701 C CA . LEU A 1 334 ? -21.246 11.185 -3.456 1.00 89.56 334 LEU A CA 1
ATOM 2702 C C . LEU A 1 334 ? -20.255 10.011 -3.471 1.00 89.56 334 LEU A C 1
ATOM 2704 O O . LEU A 1 334 ? -20.247 9.221 -4.413 1.00 89.56 334 LEU A O 1
ATOM 2708 N N . HIS A 1 335 ? -19.443 9.901 -2.416 1.00 94.25 335 HIS A N 1
ATOM 2709 C CA . HIS A 1 335 ? -18.326 8.966 -2.324 1.00 94.25 335 HIS A CA 1
ATOM 2710 C C . HIS A 1 335 ? -18.752 7.537 -2.662 1.00 94.25 335 HIS A C 1
ATOM 2712 O O . HIS A 1 335 ? -18.233 6.932 -3.591 1.00 94.25 335 HIS A O 1
ATOM 2718 N N . TRP A 1 336 ? -19.796 7.047 -1.992 1.00 95.50 336 TRP A N 1
ATOM 2719 C CA . TRP A 1 336 ? -20.288 5.689 -2.194 1.00 95.50 336 TRP A CA 1
ATOM 2720 C C . TRP A 1 336 ? -20.851 5.429 -3.595 1.00 95.50 336 TRP A C 1
ATOM 2722 O O . TRP A 1 336 ? -20.655 4.351 -4.149 1.00 95.50 336 TRP A O 1
ATOM 2732 N N . THR A 1 337 ? -21.570 6.392 -4.174 1.00 96.31 337 THR A N 1
ATOM 2733 C CA . THR A 1 337 ? -22.125 6.242 -5.527 1.00 96.31 337 THR A CA 1
ATOM 2734 C C . THR A 1 337 ? -21.002 6.154 -6.550 1.00 96.31 337 THR A C 1
ATOM 2736 O O . THR A 1 337 ? -20.964 5.193 -7.312 1.00 96.31 337 THR A O 1
ATOM 2739 N N . ARG A 1 338 ? -20.047 7.087 -6.483 1.00 96.38 338 ARG A N 1
ATOM 2740 C CA . ARG A 1 338 ? -18.886 7.133 -7.376 1.00 96.38 338 ARG A CA 1
ATOM 2741 C C . ARG A 1 338 ? -18.017 5.892 -7.244 1.00 96.38 338 ARG A C 1
ATOM 2743 O O . ARG A 1 338 ? -17.637 5.317 -8.252 1.00 96.38 338 ARG A O 1
ATOM 2750 N N . THR A 1 339 ? -17.772 5.421 -6.018 1.00 97.56 339 THR A N 1
ATOM 2751 C CA . THR A 1 339 ? -17.027 4.174 -5.812 1.00 97.56 339 THR A CA 1
ATOM 2752 C C . THR A 1 339 ? -17.668 3.009 -6.543 1.00 97.56 339 THR A C 1
ATOM 2754 O O . THR A 1 339 ? -16.976 2.267 -7.226 1.00 97.56 339 THR A O 1
ATOM 2757 N N . LYS A 1 340 ? -18.990 2.856 -6.454 1.00 97.50 340 LYS A N 1
ATOM 2758 C CA . LYS A 1 340 ? -19.665 1.770 -7.166 1.00 97.50 340 LYS A CA 1
ATOM 2759 C C . LYS A 1 340 ? -19.595 1.935 -8.680 1.00 97.50 340 LYS A C 1
ATOM 2761 O O . LYS A 1 340 ? -19.335 0.949 -9.352 1.00 97.50 340 LYS A O 1
ATOM 2766 N N . GLU A 1 341 ? -19.815 3.143 -9.198 1.00 97.38 341 GLU A N 1
ATOM 2767 C CA . GLU A 1 341 ? -19.768 3.430 -10.641 1.00 97.38 341 GLU A CA 1
ATOM 2768 C C . GLU A 1 341 ? -18.397 3.107 -11.244 1.00 97.38 341 GLU A C 1
ATOM 2770 O O . GLU A 1 341 ? -18.312 2.462 -12.284 1.00 97.38 341 GLU A O 1
ATOM 2775 N N . GLU A 1 342 ? -17.328 3.510 -10.566 1.00 97.94 342 GLU A N 1
ATOM 2776 C CA . GLU A 1 342 ? -15.951 3.317 -11.020 1.00 97.94 342 GLU A CA 1
ATOM 2777 C C . GLU A 1 342 ? -15.523 1.852 -10.917 1.00 97.94 342 GLU A C 1
ATOM 2779 O O . GLU A 1 342 ? -15.040 1.287 -11.896 1.00 97.94 342 GLU A O 1
ATOM 2784 N N . ILE A 1 343 ? -15.799 1.189 -9.789 1.00 98.00 343 ILE A N 1
ATOM 2785 C CA . ILE A 1 343 ? -15.493 -0.238 -9.629 1.00 98.00 343 ILE A CA 1
ATOM 2786 C C . ILE A 1 343 ? -16.317 -1.097 -10.599 1.00 98.00 343 ILE A C 1
ATOM 2788 O O . ILE A 1 343 ? -15.776 -2.031 -11.187 1.00 98.00 343 ILE A O 1
ATOM 2792 N N . ASP A 1 344 ? -17.600 -0.781 -10.817 1.00 97.81 344 ASP A N 1
ATOM 2793 C CA . ASP A 1 344 ? -18.439 -1.479 -11.805 1.00 97.81 344 ASP A CA 1
ATOM 2794 C C . ASP A 1 344 ? -17.940 -1.251 -13.244 1.00 97.81 344 ASP A C 1
ATOM 2796 O O . ASP A 1 344 ? -18.138 -2.110 -14.102 1.00 97.81 344 ASP A O 1
ATOM 2800 N N . ALA A 1 345 ? -17.262 -0.128 -13.503 1.00 96.62 345 ALA A N 1
ATOM 2801 C CA . ALA A 1 345 ? -16.565 0.154 -14.756 1.00 96.62 345 ALA A CA 1
ATOM 2802 C C . ALA A 1 345 ? -15.147 -0.454 -14.824 1.00 96.62 345 ALA A C 1
ATOM 2804 O O . ALA A 1 345 ? -14.445 -0.237 -15.809 1.00 96.62 345 ALA A O 1
ATOM 2805 N N . GLY A 1 346 ? -14.720 -1.203 -13.801 1.00 95.56 346 GLY A N 1
ATOM 2806 C CA . GLY A 1 346 ? -13.399 -1.827 -13.729 1.00 95.56 346 GLY A CA 1
ATOM 2807 C C . GLY A 1 346 ? -12.258 -0.862 -13.407 1.00 95.56 346 GLY A C 1
ATOM 2808 O O . GLY A 1 346 ? -11.123 -1.129 -13.783 1.00 95.56 346 GLY A O 1
ATOM 2809 N N . ARG A 1 347 ? -12.541 0.265 -12.742 1.00 96.12 347 ARG A N 1
ATOM 2810 C CA . ARG A 1 347 ? -11.581 1.355 -12.523 1.00 96.12 347 ARG A CA 1
ATOM 2811 C C . ARG A 1 347 ? -11.249 1.510 -11.034 1.00 96.12 347 ARG A C 1
ATOM 2813 O O . ARG A 1 347 ? -12.170 1.722 -10.239 1.00 96.12 347 ARG A O 1
ATOM 2820 N N . PRO A 1 348 ? -9.967 1.402 -10.631 1.00 97.25 348 PRO A N 1
ATOM 2821 C CA . PRO A 1 348 ? -9.552 1.681 -9.260 1.00 97.25 348 PRO A CA 1
ATOM 2822 C C . PRO A 1 348 ? -9.689 3.169 -8.923 1.00 97.25 348 PRO A C 1
ATOM 2824 O O . PRO A 1 348 ? -9.817 4.029 -9.797 1.00 97.25 348 PRO A O 1
ATOM 2827 N N . LEU A 1 349 ? -9.646 3.479 -7.628 1.00 96.56 349 LEU A N 1
ATOM 2828 C CA . LEU A 1 349 ? -9.841 4.833 -7.106 1.00 96.56 349 LEU A CA 1
ATOM 2829 C C . LEU A 1 349 ? -8.807 5.162 -6.047 1.00 96.56 349 LEU A C 1
ATOM 2831 O O . LEU A 1 349 ? -8.437 4.305 -5.252 1.00 96.56 349 LEU A O 1
ATOM 2835 N N . HIS A 1 350 ? -8.418 6.425 -5.959 1.00 97.44 350 HIS A N 1
ATOM 2836 C CA . HIS A 1 350 ? -7.726 6.928 -4.782 1.00 97.44 350 HIS A CA 1
ATOM 2837 C C . HIS A 1 350 ? -8.778 7.414 -3.784 1.00 97.44 350 HIS A C 1
ATOM 2839 O O . HIS A 1 350 ? -9.653 8.194 -4.159 1.00 97.44 350 HIS A O 1
ATOM 2845 N N . ILE A 1 351 ? -8.716 6.968 -2.532 1.00 95.25 351 ILE A N 1
ATOM 2846 C CA . ILE A 1 351 ? -9.613 7.413 -1.462 1.00 95.25 351 ILE A CA 1
ATOM 2847 C C . ILE A 1 351 ? -8.780 7.973 -0.317 1.00 95.25 351 ILE A C 1
ATOM 2849 O O . ILE A 1 351 ? -7.910 7.282 0.205 1.00 95.25 351 ILE A O 1
ATOM 2853 N N . ASP A 1 352 ? -9.130 9.170 0.137 1.00 92.62 352 ASP A N 1
ATOM 2854 C CA . ASP A 1 352 ? -8.699 9.653 1.441 1.00 92.62 352 ASP A CA 1
ATOM 2855 C C . ASP A 1 352 ? -9.703 9.218 2.504 1.00 92.62 352 ASP A C 1
ATOM 2857 O O . ASP A 1 352 ? -10.925 9.385 2.373 1.00 92.62 352 ASP A O 1
ATOM 2861 N N . ILE A 1 353 ? -9.160 8.682 3.583 1.00 90.94 353 ILE A N 1
ATOM 2862 C CA . ILE A 1 353 ? -9.830 8.452 4.853 1.00 90.94 353 ILE A CA 1
ATOM 2863 C C . ILE A 1 353 ? -9.174 9.333 5.917 1.00 90.94 353 ILE A C 1
ATOM 2865 O O . ILE A 1 353 ? -8.166 9.997 5.684 1.00 90.94 353 ILE A O 1
ATOM 2869 N N . SER A 1 354 ? -9.775 9.412 7.101 1.00 85.69 354 SER A N 1
ATOM 2870 C CA . SER A 1 354 ? -9.232 10.260 8.164 1.00 85.69 354 SER A CA 1
ATOM 2871 C C . SER A 1 354 ? -7.779 9.882 8.485 1.00 85.69 354 SER A C 1
ATOM 2873 O O . SER A 1 354 ? -7.498 8.730 8.818 1.00 85.69 354 SER A O 1
ATOM 2875 N N . GLY A 1 355 ? -6.874 10.852 8.315 1.00 84.50 355 GLY A N 1
ATOM 2876 C CA . GLY A 1 355 ? -5.438 10.712 8.564 1.00 84.50 355 GLY A CA 1
ATOM 2877 C C . GLY A 1 355 ? -4.656 9.892 7.530 1.00 84.50 355 GLY A C 1
ATOM 2878 O O . GLY A 1 355 ? -3.462 9.695 7.731 1.00 84.50 355 GLY A O 1
ATOM 2879 N N . HIS A 1 356 ? -5.283 9.386 6.459 1.00 91.56 356 HIS A N 1
ATOM 2880 C CA . HIS A 1 356 ? -4.654 8.380 5.600 1.00 91.56 356 HIS A CA 1
ATOM 2881 C C . HIS A 1 356 ? -5.234 8.322 4.170 1.00 91.56 356 HIS A C 1
ATOM 2883 O O . HIS A 1 356 ? -6.393 8.654 3.951 1.00 91.56 356 HIS A O 1
ATOM 2889 N N . SER A 1 357 ? -4.454 7.830 3.206 1.00 94.06 357 SER A N 1
ATOM 2890 C CA . SER A 1 357 ? -4.847 7.644 1.805 1.00 94.06 357 SER A CA 1
ATOM 2891 C C . SER A 1 357 ? -4.661 6.191 1.379 1.00 94.06 357 SER A C 1
ATOM 2893 O O . SER A 1 357 ? -3.657 5.570 1.714 1.00 94.06 357 SER A O 1
ATOM 2895 N N . VAL A 1 358 ? -5.624 5.648 0.636 1.00 95.56 358 VAL A N 1
ATOM 2896 C CA . VAL A 1 358 ? -5.686 4.236 0.227 1.00 95.56 358 VAL A CA 1
ATOM 2897 C C . VAL A 1 358 ? -6.132 4.102 -1.228 1.00 95.56 358 VAL A C 1
ATOM 2899 O O . VAL A 1 358 ? -6.750 5.010 -1.789 1.00 95.56 358 VAL A O 1
ATOM 2902 N N . CYS A 1 359 ? -5.866 2.949 -1.845 1.00 97.38 359 CYS A N 1
ATOM 2903 C CA . CYS A 1 359 ? -6.354 2.657 -3.193 1.00 97.38 359 CYS A CA 1
ATOM 2904 C C . CYS A 1 359 ? -7.523 1.667 -3.154 1.00 97.38 359 CYS A C 1
ATOM 2906 O O . CYS A 1 359 ? -7.381 0.542 -2.683 1.00 97.38 359 CYS A O 1
ATOM 2908 N N . ALA A 1 360 ? -8.688 2.075 -3.651 1.00 97.69 360 ALA A N 1
ATOM 2909 C CA . ALA A 1 360 ? -9.885 1.252 -3.732 1.00 97.69 360 ALA A CA 1
ATOM 2910 C C . ALA A 1 360 ? -9.871 0.345 -4.962 1.00 97.69 360 ALA A C 1
ATOM 2912 O O . ALA A 1 360 ? -9.668 0.810 -6.083 1.00 97.69 360 ALA A O 1
ATOM 2913 N N . ILE A 1 361 ? -10.195 -0.926 -4.740 1.00 97.75 361 ILE A N 1
ATOM 2914 C CA . ILE A 1 361 ? -10.217 -1.981 -5.765 1.00 97.75 361 ILE A CA 1
ATOM 2915 C C . ILE A 1 361 ? -11.523 -2.767 -5.800 1.00 97.75 361 ILE A C 1
ATOM 2917 O O . ILE A 1 361 ? -11.724 -3.620 -6.664 1.00 97.75 361 ILE A O 1
ATOM 2921 N N . GLY A 1 362 ? -12.415 -2.517 -4.847 1.00 97.69 362 GLY A N 1
ATOM 2922 C CA . GLY A 1 362 ? -13.664 -3.244 -4.751 1.00 97.69 362 GLY A CA 1
ATOM 2923 C C . GLY A 1 362 ? -14.626 -2.653 -3.738 1.00 97.69 362 GLY A C 1
ATOM 2924 O O . GLY A 1 362 ? -14.294 -1.736 -2.986 1.00 97.69 362 GLY A O 1
ATOM 2925 N N . TYR A 1 363 ? -15.832 -3.205 -3.694 1.00 97.56 363 TYR A N 1
ATOM 2926 C CA . TYR A 1 363 ? -16.827 -2.868 -2.684 1.00 97.56 363 TYR A CA 1
ATOM 2927 C C . TYR A 1 363 ? -17.758 -4.045 -2.392 1.00 97.56 363 TYR A C 1
ATOM 2929 O O . TYR A 1 363 ? -17.870 -4.989 -3.171 1.00 97.56 363 TYR A O 1
ATOM 2937 N N . ASN A 1 364 ? -18.488 -3.960 -1.282 1.00 95.75 364 ASN A N 1
ATOM 2938 C CA . ASN A 1 364 ? -19.598 -4.856 -0.987 1.00 95.75 364 ASN A CA 1
ATOM 2939 C C . ASN A 1 364 ? -20.787 -4.052 -0.449 1.00 95.75 364 ASN A C 1
ATOM 2941 O O . ASN A 1 364 ? -20.722 -3.398 0.593 1.00 95.75 364 ASN A O 1
ATOM 2945 N N . SER A 1 365 ? -21.892 -4.076 -1.198 1.00 93.12 365 SER A N 1
ATOM 2946 C CA . SER A 1 365 ? -23.107 -3.330 -0.838 1.00 93.12 365 SER A CA 1
ATOM 2947 C C . SER A 1 365 ? -23.923 -3.992 0.267 1.00 93.12 365 SER A C 1
ATOM 2949 O O . SER A 1 365 ? -24.739 -3.322 0.890 1.00 93.12 365 SER A O 1
ATOM 2951 N N . SER A 1 366 ? -23.708 -5.280 0.548 1.00 91.94 366 SER A N 1
ATOM 2952 C CA . SER A 1 366 ? -24.436 -5.961 1.621 1.00 91.94 366 SER A CA 1
ATOM 2953 C C . SER A 1 366 ? -24.029 -5.449 3.006 1.00 91.94 366 SER A C 1
ATOM 2955 O O . SER A 1 366 ? -24.859 -5.441 3.913 1.00 91.94 366 SER A O 1
ATOM 2957 N N . ASN A 1 367 ? -22.788 -4.983 3.167 1.00 92.75 367 ASN A N 1
ATOM 2958 C CA . ASN A 1 367 ? -22.221 -4.502 4.430 1.00 92.75 367 ASN A CA 1
ATOM 2959 C C . ASN A 1 367 ? -21.592 -3.101 4.334 1.00 92.75 367 ASN A C 1
ATOM 2961 O O . ASN A 1 367 ? -20.902 -2.688 5.264 1.00 92.75 367 ASN A O 1
ATOM 2965 N N . ASN A 1 368 ? -21.836 -2.369 3.240 1.00 93.75 368 ASN A N 1
ATOM 2966 C CA . ASN A 1 368 ? -21.380 -0.989 3.054 1.00 93.75 368 ASN A CA 1
ATOM 2967 C C . ASN A 1 368 ? -19.850 -0.828 3.180 1.00 93.75 368 ASN A C 1
ATOM 2969 O O . ASN A 1 368 ? -19.358 0.113 3.812 1.00 93.75 368 ASN A O 1
ATOM 2973 N N . LYS A 1 369 ? -19.099 -1.763 2.584 1.00 95.50 369 LYS A N 1
ATOM 2974 C CA . LYS A 1 369 ? -17.632 -1.804 2.638 1.00 95.50 369 LYS A CA 1
ATOM 2975 C C . LYS A 1 369 ? -16.970 -1.447 1.321 1.00 95.50 369 LYS A C 1
ATOM 2977 O O . LYS A 1 369 ? -17.488 -1.772 0.255 1.00 95.50 369 LYS A O 1
ATOM 2982 N N . VAL A 1 370 ? -15.797 -0.832 1.427 1.00 97.06 370 VAL A N 1
ATOM 2983 C CA . VAL A 1 370 ? -14.854 -0.612 0.329 1.00 97.06 370 VAL A C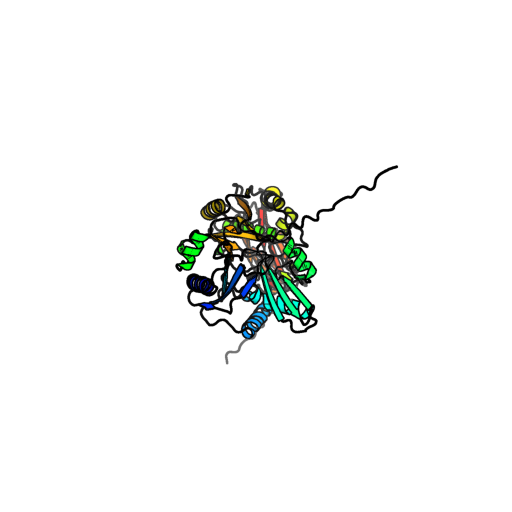A 1
ATOM 2984 C C . VAL A 1 370 ? -13.625 -1.478 0.584 1.00 97.06 370 VAL A C 1
ATOM 2986 O O . VAL A 1 370 ? -13.094 -1.475 1.693 1.00 97.06 370 VAL A O 1
ATOM 2989 N N . TYR A 1 371 ? -13.188 -2.222 -0.426 1.00 97.19 371 TYR A N 1
ATOM 2990 C CA . TYR A 1 371 ? -11.969 -3.023 -0.390 1.00 97.19 371 TYR A CA 1
ATOM 2991 C C . TYR A 1 371 ? -10.809 -2.201 -0.927 1.00 97.19 371 TYR A C 1
ATOM 2993 O O . TYR A 1 371 ? -10.900 -1.661 -2.033 1.00 97.19 371 TYR A O 1
ATOM 3001 N N . THR A 1 372 ? -9.736 -2.108 -0.149 1.00 96.75 372 THR A N 1
ATOM 3002 C CA . THR A 1 372 ? -8.613 -1.228 -0.458 1.00 96.75 372 THR A CA 1
ATOM 3003 C C . THR A 1 372 ? -7.281 -1.944 -0.328 1.00 96.75 372 THR A C 1
ATOM 3005 O O . THR A 1 372 ? -7.083 -2.694 0.630 1.00 96.75 372 THR A O 1
ATOM 3008 N N . HIS A 1 373 ? -6.351 -1.648 -1.232 1.00 95.06 373 HIS A N 1
ATOM 3009 C CA . HIS A 1 373 ? -4.938 -1.765 -0.905 1.00 95.06 373 HIS A CA 1
ATOM 3010 C C . HIS A 1 373 ? -4.568 -0.639 0.055 1.00 95.06 373 HIS A C 1
ATOM 3012 O O . HIS A 1 373 ? -4.838 0.541 -0.197 1.00 95.06 373 HIS A O 1
ATOM 3018 N N . TYR A 1 374 ? -3.980 -1.041 1.170 1.00 90.56 374 TYR A N 1
ATOM 3019 C CA . TYR A 1 374 ? -3.572 -0.172 2.258 1.00 90.56 374 TYR A CA 1
ATOM 3020 C C . TYR A 1 374 ? -2.062 0.057 2.163 1.00 90.56 374 TYR A C 1
ATOM 3022 O O . TYR A 1 374 ? -1.348 -0.832 1.709 1.00 90.56 374 TYR A O 1
ATOM 3030 N N . THR A 1 375 ? -1.555 1.238 2.523 1.00 90.06 375 THR A N 1
ATOM 3031 C CA . THR A 1 375 ? -0.218 1.625 2.027 1.00 90.06 375 THR A CA 1
ATOM 3032 C C . THR A 1 375 ? 0.955 1.031 2.789 1.00 90.06 375 THR A C 1
ATOM 3034 O O . THR A 1 375 ? 2.066 1.204 2.334 1.00 90.06 375 THR A O 1
ATOM 3037 N N . TRP A 1 376 ? 0.746 0.384 3.934 1.00 84.12 376 TRP A N 1
ATOM 3038 C CA . TRP A 1 376 ? 1.805 -0.319 4.681 1.00 84.12 376 TRP A CA 1
ATOM 3039 C C . TRP A 1 376 ? 1.323 -1.675 5.213 1.00 84.12 376 TRP A C 1
ATOM 3041 O O . TRP A 1 376 ? 1.911 -2.246 6.131 1.00 84.12 376 TRP A O 1
ATOM 3051 N N . GLU A 1 377 ? 0.210 -2.186 4.674 1.00 86.88 377 GLU A N 1
ATOM 3052 C CA . GLU A 1 377 ? -0.290 -3.513 5.023 1.00 86.88 377 GLU A CA 1
ATOM 3053 C C . GLU A 1 377 ? -0.316 -4.418 3.788 1.00 86.88 377 GLU A C 1
ATOM 3055 O O . GLU A 1 377 ? -0.814 -4.018 2.735 1.00 86.88 377 GLU A O 1
ATOM 3060 N N . PRO A 1 378 ? 0.152 -5.670 3.910 1.00 85.75 378 PRO A N 1
ATOM 3061 C CA . PRO A 1 378 ? 0.350 -6.565 2.773 1.00 85.75 378 PRO A CA 1
ATOM 3062 C C . PRO A 1 378 ? -0.932 -7.300 2.345 1.00 85.75 378 PRO A C 1
ATOM 3064 O O . PRO A 1 378 ? -0.860 -8.304 1.637 1.00 85.75 378 PRO A O 1
ATOM 3067 N N . GLU A 1 379 ? -2.100 -6.863 2.824 1.00 91.44 379 GLU A N 1
ATOM 3068 C CA . GLU A 1 379 ? -3.395 -7.502 2.586 1.00 91.44 379 GLU A CA 1
ATOM 3069 C C . GLU A 1 379 ? -4.497 -6.473 2.330 1.00 91.44 379 GLU A C 1
ATOM 3071 O O . GLU A 1 379 ? -4.406 -5.310 2.725 1.00 91.44 379 GLU A O 1
ATOM 3076 N N . ILE A 1 380 ? -5.567 -6.917 1.665 1.00 94.62 380 ILE A N 1
ATOM 3077 C CA . ILE A 1 380 ? -6.733 -6.071 1.400 1.00 94.62 380 ILE A CA 1
ATOM 3078 C C . ILE A 1 380 ? -7.402 -5.707 2.724 1.00 94.62 380 ILE A C 1
ATOM 3080 O O . ILE A 1 380 ? -7.930 -6.569 3.432 1.00 94.62 380 ILE A O 1
ATOM 3084 N N . VAL A 1 381 ? -7.477 -4.409 2.997 1.00 94.88 381 VAL A N 1
ATOM 3085 C CA . VAL A 1 381 ? -8.218 -3.864 4.131 1.00 94.88 381 VAL A CA 1
ATOM 3086 C C . VAL A 1 381 ? -9.602 -3.434 3.651 1.00 94.88 381 VAL A C 1
ATOM 3088 O O . VAL A 1 381 ? -9.760 -2.721 2.664 1.00 94.88 381 VAL A O 1
ATOM 3091 N N . SER A 1 382 ? -10.638 -3.899 4.339 1.00 95.44 382 SER A N 1
ATOM 3092 C CA . SER A 1 382 ? -12.023 -3.504 4.098 1.00 95.44 382 SER A CA 1
ATOM 3093 C C . SER A 1 382 ? -12.410 -2.377 5.047 1.00 95.44 382 SER A C 1
ATOM 3095 O O . SER A 1 382 ? -12.640 -2.621 6.234 1.00 95.44 382 SER A O 1
ATOM 3097 N N . ILE A 1 383 ? -12.572 -1.167 4.522 1.00 95.06 383 ILE A N 1
ATOM 3098 C CA . ILE A 1 383 ? -12.965 0.022 5.284 1.00 95.06 383 ILE A CA 1
ATOM 3099 C C . ILE A 1 383 ? -14.465 0.308 5.156 1.00 95.06 383 ILE A C 1
ATOM 3101 O O . ILE A 1 383 ? -15.131 -0.059 4.186 1.00 95.06 383 ILE A O 1
ATOM 3105 N N . SER A 1 384 ? -15.028 0.954 6.172 1.00 94.50 384 SER A N 1
ATOM 3106 C CA . SER A 1 384 ? -16.396 1.477 6.144 1.00 94.50 384 SER A CA 1
ATOM 3107 C C . SER A 1 384 ? -16.565 2.551 5.059 1.00 94.50 384 SER A C 1
ATOM 3109 O O . SER A 1 384 ? -15.751 3.470 4.982 1.00 94.50 384 SER A O 1
ATOM 3111 N N . ARG A 1 385 ? -17.657 2.516 4.271 1.00 94.38 385 ARG A N 1
ATOM 3112 C CA . ARG A 1 385 ? -17.957 3.586 3.288 1.00 94.38 385 ARG A CA 1
ATOM 3113 C C . ARG A 1 385 ? -18.057 4.977 3.927 1.00 94.38 385 ARG A C 1
ATOM 3115 O O . ARG A 1 385 ? -17.870 5.988 3.257 1.00 94.38 385 ARG A O 1
ATOM 3122 N N . TRP A 1 386 ? -18.385 5.030 5.217 1.00 94.12 386 TRP A N 1
ATOM 3123 C CA . TRP A 1 386 ? -18.529 6.278 5.959 1.00 94.12 386 TRP A CA 1
ATOM 3124 C C . TRP A 1 386 ? -17.191 6.859 6.426 1.00 94.12 386 TRP A C 1
ATOM 3126 O O . TRP A 1 386 ? -17.159 8.015 6.834 1.00 94.12 386 TRP A O 1
ATOM 3136 N N . SER A 1 387 ? -16.091 6.107 6.320 1.00 92.38 387 SER A N 1
ATOM 3137 C CA . SER A 1 387 ? -14.737 6.615 6.583 1.00 92.38 387 SER A CA 1
ATOM 3138 C C . SER A 1 387 ? -14.184 7.475 5.441 1.00 92.38 387 SER A C 1
ATOM 3140 O O . SER A 1 387 ? -13.171 8.143 5.623 1.00 92.38 387 SER A O 1
ATOM 3142 N N . MET A 1 388 ? -14.825 7.463 4.266 1.00 93.31 388 MET A N 1
ATOM 3143 C CA . MET A 1 388 ? -14.361 8.187 3.079 1.00 93.31 388 MET A CA 1
ATOM 3144 C C . MET A 1 388 ? -14.544 9.702 3.238 1.00 93.31 388 MET A C 1
ATOM 3146 O O . MET A 1 388 ? -15.643 10.161 3.560 1.00 93.31 388 MET A O 1
ATOM 3150 N N . LEU A 1 389 ? -13.497 10.473 2.953 1.00 90.38 389 LEU A N 1
ATOM 3151 C CA . LEU A 1 389 ? -13.478 11.939 3.032 1.00 90.38 389 LEU A CA 1
ATOM 3152 C C . LEU A 1 389 ? -13.470 12.610 1.664 1.00 90.38 389 LEU A C 1
ATOM 3154 O O . LEU A 1 389 ? -14.137 13.622 1.452 1.00 90.38 389 LEU A O 1
ATOM 3158 N N . HIS A 1 390 ? -12.666 12.053 0.772 1.00 91.69 390 HIS A N 1
ATOM 3159 C CA . HIS A 1 390 ? -12.352 12.598 -0.532 1.00 91.69 390 HIS A CA 1
ATOM 3160 C C . HIS A 1 390 ? -11.944 11.432 -1.437 1.00 91.69 390 HIS A C 1
ATOM 3162 O O . HIS A 1 390 ? -11.447 10.412 -0.956 1.00 91.69 390 HIS A O 1
ATOM 3168 N N . LEU A 1 391 ? -12.207 11.538 -2.737 1.00 94.06 391 LEU A N 1
ATOM 3169 C CA . LEU A 1 391 ? -11.734 10.557 -3.706 1.00 94.06 391 LEU A CA 1
ATOM 3170 C C . LEU A 1 391 ? -11.236 11.225 -4.984 1.00 94.06 391 LEU A C 1
ATOM 3172 O O . LEU A 1 391 ? -11.745 12.273 -5.390 1.00 94.06 391 LEU A O 1
ATOM 3176 N N . VAL A 1 392 ? -10.285 10.561 -5.639 1.00 96.50 392 VAL A N 1
ATOM 3177 C CA . VAL A 1 392 ? -9.776 10.927 -6.961 1.00 96.50 392 VAL A CA 1
ATOM 3178 C C . VAL A 1 392 ? -10.023 9.770 -7.928 1.00 96.50 392 VAL A C 1
ATOM 3180 O O . VAL A 1 392 ? -9.613 8.635 -7.676 1.00 96.50 392 VAL A O 1
ATOM 3183 N N . THR A 1 393 ? -10.703 10.055 -9.038 1.00 96.88 393 THR A N 1
ATOM 3184 C CA . THR A 1 393 ? -10.857 9.134 -10.172 1.00 96.88 393 THR A CA 1
ATOM 3185 C C . THR A 1 393 ? -9.705 9.340 -11.137 1.00 96.88 393 THR A C 1
ATOM 3187 O O . THR A 1 393 ? -9.451 10.480 -11.532 1.00 96.88 393 THR A O 1
ATOM 3190 N N . VAL A 1 394 ? -9.050 8.258 -11.547 1.00 95.81 394 VAL A N 1
ATOM 3191 C CA . VAL A 1 394 ? -7.918 8.303 -12.476 1.00 95.81 394 VAL A CA 1
ATOM 3192 C C . VAL A 1 394 ? -8.055 7.146 -13.452 1.00 95.81 394 VAL A C 1
ATOM 3194 O O . VAL A 1 394 ? -7.927 5.982 -13.073 1.00 95.81 394 VAL A O 1
ATOM 3197 N N . HIS A 1 395 ? -8.371 7.464 -14.703 1.00 93.75 395 HIS A N 1
ATOM 3198 C CA . HIS A 1 395 ? -8.599 6.453 -15.728 1.00 93.75 395 HIS A CA 1
ATOM 3199 C C . HIS A 1 395 ? -8.193 6.938 -17.120 1.00 93.75 395 HIS A C 1
ATOM 3201 O O . HIS A 1 395 ? -8.151 8.149 -17.357 1.00 93.75 395 HIS A O 1
ATOM 3207 N N . PRO A 1 396 ? -7.933 6.016 -18.060 1.00 92.44 396 PRO A N 1
ATOM 3208 C CA . PRO A 1 396 ? -7.545 6.369 -19.416 1.00 92.44 396 PRO A CA 1
ATOM 3209 C C . PRO A 1 396 ? -8.481 7.361 -20.110 1.00 92.44 396 PRO A C 1
ATOM 3211 O O . PRO A 1 396 ? -9.705 7.209 -20.064 1.00 92.44 396 PRO A O 1
ATOM 3214 N N . GLY A 1 397 ? -7.909 8.351 -20.802 1.00 88.06 397 GLY A N 1
ATOM 3215 C CA . GLY A 1 397 ? -8.652 9.260 -21.686 1.00 88.06 397 GLY A CA 1
ATOM 3216 C C . GLY A 1 397 ? -8.465 8.992 -23.180 1.00 88.06 397 GLY A C 1
ATOM 3217 O O . GLY A 1 397 ? -9.089 9.675 -23.990 1.00 88.06 397 GLY A O 1
ATOM 3218 N N . GLY A 1 398 ? -7.686 7.968 -23.550 1.00 81.56 398 GLY A N 1
ATOM 3219 C CA . GLY A 1 398 ? -7.679 7.389 -24.900 1.00 81.56 398 GLY A CA 1
ATOM 3220 C C . GLY A 1 398 ? -6.321 7.319 -25.598 1.00 81.56 398 GLY A C 1
ATOM 3221 O O . GLY A 1 398 ? -6.218 6.601 -26.590 1.00 81.56 398 GLY A O 1
ATOM 3222 N N . SER A 1 399 ? -5.288 8.003 -25.097 1.00 83.19 399 SER A N 1
ATOM 3223 C CA . SER A 1 399 ? -3.917 7.839 -25.605 1.00 83.19 399 SER A CA 1
ATOM 3224 C C . SER A 1 399 ? -3.269 6.582 -25.011 1.00 83.19 399 SER A C 1
ATOM 3226 O O . SER A 1 399 ? -3.620 6.158 -23.909 1.00 83.19 399 SER A O 1
ATOM 3228 N N . THR A 1 400 ? -2.338 5.974 -25.747 1.00 80.38 400 THR A N 1
ATOM 3229 C CA . THR A 1 400 ? -1.617 4.744 -25.367 1.00 80.38 400 THR A CA 1
ATOM 3230 C C . THR A 1 400 ? -0.157 4.833 -25.778 1.00 80.38 400 THR A C 1
ATOM 3232 O O . THR A 1 400 ? 0.164 5.554 -26.722 1.00 80.38 400 THR A O 1
ATOM 3235 N N . GLY A 1 401 ? 0.708 4.090 -25.092 1.00 78.94 401 GLY A N 1
ATOM 3236 C CA . GLY A 1 401 ? 2.101 3.881 -25.490 1.00 78.94 401 GLY A CA 1
ATOM 3237 C C . GLY A 1 401 ? 2.330 2.544 -26.194 1.00 78.94 401 GLY A C 1
ATOM 3238 O O . GLY A 1 401 ? 1.384 1.893 -26.640 1.00 78.94 401 GLY A O 1
ATOM 3239 N N . ASP A 1 402 ? 3.599 2.147 -26.249 1.00 82.69 402 ASP A N 1
ATOM 3240 C CA . ASP A 1 402 ? 4.028 0.769 -26.500 1.00 82.69 402 ASP A CA 1
ATOM 3241 C C . ASP A 1 402 ? 4.264 0.053 -25.156 1.00 82.69 402 ASP A C 1
ATOM 3243 O O . ASP A 1 402 ? 4.071 0.635 -24.082 1.00 82.69 402 ASP A O 1
ATOM 3247 N N . ALA A 1 403 ? 4.689 -1.209 -25.200 1.00 87.06 403 ALA A N 1
ATOM 3248 C CA . ALA A 1 403 ? 5.127 -1.929 -24.015 1.00 87.06 403 ALA A CA 1
ATOM 3249 C C . ALA A 1 403 ? 6.439 -2.689 -24.214 1.00 87.06 403 ALA A C 1
ATOM 3251 O O . ALA A 1 403 ? 6.720 -3.224 -25.291 1.00 87.06 403 ALA A O 1
ATOM 3252 N N . VAL A 1 404 ? 7.209 -2.766 -23.129 1.00 89.56 404 VAL A N 1
ATOM 3253 C CA . VAL A 1 404 ? 8.339 -3.674 -22.944 1.00 89.56 404 VAL A CA 1
ATOM 3254 C C . VAL A 1 404 ? 8.210 -4.311 -21.565 1.00 89.56 404 VAL A C 1
ATOM 3256 O O . VAL A 1 404 ? 7.794 -3.647 -20.628 1.00 89.56 404 VAL A O 1
ATOM 3259 N N . TYR A 1 405 ? 8.529 -5.597 -21.457 1.00 90.75 405 TYR A N 1
ATOM 3260 C CA . TYR A 1 405 ? 8.447 -6.361 -20.220 1.00 90.75 405 TYR A CA 1
ATOM 3261 C C . TYR A 1 405 ? 9.704 -7.191 -20.043 1.00 90.75 405 TYR A C 1
ATOM 3263 O O . TYR A 1 405 ? 9.967 -8.100 -20.841 1.00 90.75 405 TYR A O 1
ATOM 3271 N N . LEU A 1 406 ? 10.462 -6.921 -18.990 1.00 93.81 406 LEU A N 1
ATOM 3272 C CA . LEU A 1 406 ? 11.631 -7.699 -18.637 1.00 93.81 406 LEU A CA 1
ATOM 3273 C C . LEU A 1 406 ? 11.180 -9.089 -18.167 1.00 93.81 406 LEU A C 1
ATOM 3275 O O . LEU A 1 406 ? 10.323 -9.262 -17.302 1.00 93.81 406 LEU A O 1
ATOM 3279 N N . ARG A 1 407 ? 11.741 -10.123 -18.789 1.00 94.62 407 ARG A N 1
ATOM 3280 C CA . ARG A 1 407 ? 11.458 -11.530 -18.478 1.00 94.62 407 ARG A CA 1
ATOM 3281 C C . ARG A 1 407 ? 12.593 -12.183 -17.707 1.00 94.62 407 ARG A C 1
ATOM 3283 O O . ARG A 1 407 ? 12.329 -13.127 -16.966 1.00 94.62 407 ARG A O 1
ATOM 3290 N N . ARG A 1 408 ? 13.827 -11.707 -17.898 1.00 96.12 408 ARG A N 1
ATOM 3291 C CA . ARG A 1 408 ? 15.003 -12.164 -17.158 1.00 96.12 408 ARG A CA 1
ATOM 3292 C C . ARG A 1 408 ? 16.090 -11.077 -17.126 1.00 96.12 408 ARG A C 1
ATOM 3294 O O . ARG A 1 408 ? 16.398 -10.553 -18.199 1.00 96.12 408 ARG A O 1
ATOM 3301 N N . PRO A 1 409 ? 16.701 -10.788 -15.962 1.00 95.94 409 PRO A N 1
ATOM 3302 C CA . PRO A 1 409 ? 16.370 -11.338 -14.642 1.00 95.94 409 PRO A CA 1
ATOM 3303 C C . PRO A 1 409 ? 15.037 -10.784 -14.122 1.00 95.94 409 PRO A C 1
ATOM 3305 O O . PRO A 1 409 ? 14.660 -9.658 -14.439 1.00 95.94 409 PRO A O 1
ATOM 3308 N N . PHE A 1 410 ? 14.311 -11.577 -13.340 1.00 92.62 410 PHE A N 1
ATOM 3309 C CA . PHE A 1 410 ? 13.093 -11.135 -12.666 1.00 92.62 410 PHE A CA 1
ATOM 3310 C C . PHE A 1 410 ? 13.406 -10.559 -11.277 1.00 92.62 410 PHE A C 1
ATOM 3312 O O . PHE A 1 410 ? 12.760 -9.603 -10.849 1.00 92.62 410 PHE A O 1
ATOM 3319 N N . GLY A 1 411 ? 14.408 -11.113 -10.592 1.00 92.56 411 GLY A N 1
ATOM 3320 C CA . GLY A 1 411 ? 14.733 -10.814 -9.203 1.00 92.56 411 GLY A CA 1
ATOM 3321 C C . GLY A 1 411 ? 13.728 -11.381 -8.194 1.00 92.56 411 GLY A C 1
ATOM 3322 O O . GLY A 1 411 ? 12.758 -12.057 -8.551 1.00 92.56 411 GLY A O 1
ATOM 3323 N N . ASP A 1 412 ? 13.960 -11.097 -6.913 1.00 89.25 412 ASP A N 1
ATOM 3324 C CA . ASP A 1 412 ? 13.104 -11.537 -5.805 1.00 89.25 412 ASP A CA 1
ATOM 3325 C C . ASP A 1 412 ? 11.659 -11.018 -5.893 1.00 89.25 412 ASP A C 1
ATOM 3327 O O . ASP A 1 412 ? 11.399 -9.822 -5.855 1.00 89.25 412 ASP A O 1
ATOM 3331 N N . ARG A 1 413 ? 10.689 -11.931 -5.951 1.00 84.88 413 ARG A N 1
ATOM 3332 C CA . ARG A 1 413 ? 9.265 -11.631 -6.180 1.00 84.88 413 ARG A CA 1
ATOM 3333 C C . ARG A 1 413 ? 8.458 -11.347 -4.922 1.00 84.88 413 ARG A C 1
ATOM 3335 O O . ARG A 1 413 ? 7.251 -11.104 -5.020 1.00 84.88 413 ARG A O 1
ATOM 3342 N N . ARG A 1 414 ? 9.059 -11.491 -3.748 1.00 83.31 414 ARG A N 1
ATOM 3343 C CA . ARG A 1 414 ? 8.345 -11.422 -2.473 1.00 83.31 414 ARG A CA 1
ATOM 3344 C C . ARG A 1 414 ? 8.064 -9.956 -2.107 1.00 83.31 414 ARG A C 1
ATOM 3346 O O . ARG A 1 414 ? 8.691 -9.021 -2.608 1.00 83.31 414 ARG A O 1
ATOM 3353 N N . TYR A 1 415 ? 7.020 -9.738 -1.306 1.00 80.62 415 TYR A N 1
ATOM 3354 C CA . TYR A 1 415 ? 6.591 -8.390 -0.920 1.00 80.62 415 TYR A CA 1
ATOM 3355 C C . TYR A 1 415 ? 7.616 -7.765 0.030 1.00 80.62 415 TYR A C 1
ATOM 3357 O O . TYR A 1 415 ? 7.805 -8.279 1.132 1.00 80.62 415 TYR A O 1
ATOM 3365 N N . ASN A 1 416 ? 8.204 -6.650 -0.413 1.00 80.69 416 ASN A N 1
ATOM 3366 C CA . ASN A 1 416 ? 9.232 -5.880 0.284 1.00 80.69 416 ASN A CA 1
ATOM 3367 C C . ASN A 1 416 ? 10.374 -6.730 0.870 1.00 80.69 416 ASN A C 1
ATOM 3369 O O . ASN A 1 416 ? 10.644 -6.673 2.066 1.00 80.69 416 ASN A O 1
ATOM 3373 N N . ASP A 1 417 ? 11.001 -7.530 0.012 1.00 79.56 417 ASP A N 1
ATOM 3374 C CA . ASP A 1 417 ? 11.968 -8.565 0.380 1.00 79.56 417 ASP A CA 1
ATOM 3375 C C . ASP A 1 417 ? 13.216 -8.461 -0.510 1.00 79.56 417 ASP A C 1
ATOM 3377 O O . ASP A 1 417 ? 13.138 -7.946 -1.635 1.00 79.56 417 ASP A O 1
ATOM 3381 N N . ASP A 1 418 ? 14.339 -8.975 -0.020 1.00 78.94 418 ASP A N 1
ATOM 3382 C CA . ASP A 1 418 ? 15.615 -9.048 -0.718 1.00 78.94 418 ASP A CA 1
ATOM 3383 C C . ASP A 1 418 ? 16.197 -10.471 -0.717 1.00 78.94 418 ASP A C 1
ATOM 3385 O O . ASP A 1 418 ? 16.052 -11.258 0.216 1.00 78.94 418 ASP A O 1
ATOM 3389 N N . GLY A 1 419 ? 16.918 -10.804 -1.790 1.00 67.44 419 GLY A N 1
ATOM 3390 C CA . GLY A 1 419 ? 17.923 -11.863 -1.724 1.00 67.44 419 GLY A CA 1
ATOM 3391 C C . GLY A 1 419 ? 17.544 -13.274 -2.191 1.00 67.44 419 GLY A C 1
ATOM 3392 O O . GLY A 1 419 ? 18.429 -14.127 -2.114 1.00 67.44 419 GLY A O 1
ATOM 3393 N N . ASP A 1 420 ? 16.344 -13.528 -2.731 1.00 80.75 420 ASP A N 1
ATOM 3394 C CA . ASP A 1 420 ? 15.976 -14.814 -3.386 1.00 80.75 420 ASP A CA 1
ATOM 3395 C C . ASP A 1 420 ? 15.844 -14.714 -4.929 1.00 80.75 420 ASP A C 1
ATOM 3397 O O . ASP A 1 420 ? 15.167 -15.524 -5.571 1.00 80.75 420 ASP A O 1
ATOM 3401 N N . GLY A 1 421 ? 16.458 -13.702 -5.552 1.00 90.25 421 GLY A N 1
ATOM 3402 C CA . GLY A 1 421 ? 16.533 -13.586 -7.015 1.00 90.25 421 GLY A CA 1
ATOM 3403 C C . GLY A 1 421 ? 17.542 -14.534 -7.672 1.00 90.25 421 GLY A C 1
ATOM 3404 O O . GLY A 1 421 ? 18.128 -15.400 -7.029 1.00 90.25 421 GLY A O 1
ATOM 3405 N N . GLU A 1 422 ? 17.748 -14.370 -8.980 1.00 94.75 422 GLU A N 1
ATOM 3406 C CA . GLU A 1 422 ? 18.693 -15.187 -9.747 1.00 94.75 422 GLU A CA 1
ATOM 3407 C C . GLU A 1 422 ? 20.164 -14.996 -9.323 1.00 94.75 422 GLU A C 1
ATOM 3409 O O . GLU A 1 422 ? 20.563 -13.924 -8.876 1.00 94.75 422 GLU A O 1
ATOM 3414 N N . ASP A 1 423 ? 20.994 -16.020 -9.544 1.00 94.00 423 ASP A N 1
ATOM 3415 C CA . ASP A 1 423 ? 22.449 -15.954 -9.372 1.00 94.00 423 ASP A CA 1
ATOM 3416 C C . ASP A 1 423 ? 23.153 -15.775 -10.727 1.00 94.00 423 ASP A C 1
ATOM 3418 O O . ASP A 1 423 ? 22.930 -16.532 -11.678 1.00 9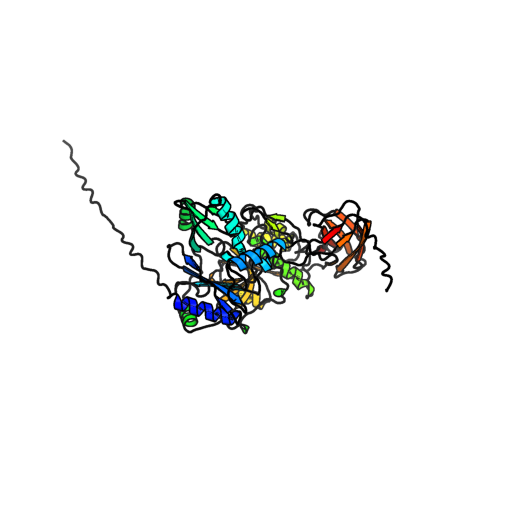4.00 423 ASP A O 1
ATOM 3422 N N . VAL A 1 424 ? 24.025 -14.774 -10.803 1.00 94.62 424 VAL A N 1
ATOM 3423 C CA . VAL A 1 424 ? 24.828 -14.390 -11.971 1.00 94.62 424 VAL A CA 1
ATOM 3424 C C . VAL A 1 424 ? 26.299 -14.310 -11.554 1.00 94.62 424 VAL A C 1
ATOM 3426 O O . VAL A 1 424 ? 26.597 -14.140 -10.377 1.00 94.62 424 VAL A O 1
ATOM 3429 N N . TYR A 1 425 ? 27.233 -14.446 -12.491 1.00 94.50 425 TYR A N 1
ATOM 3430 C CA . TYR A 1 425 ? 28.669 -14.526 -12.213 1.00 94.50 425 TYR A CA 1
ATOM 3431 C C . TYR A 1 425 ? 29.442 -13.512 -13.056 1.00 94.50 425 TYR A C 1
ATOM 3433 O O . TYR A 1 425 ? 29.154 -13.332 -14.240 1.00 94.50 425 TYR A O 1
ATOM 3441 N N . GLU A 1 426 ? 30.416 -12.833 -12.454 1.00 95.06 426 GLU A N 1
ATOM 3442 C CA . GLU A 1 426 ? 31.295 -11.911 -13.177 1.00 95.06 426 GLU A CA 1
ATOM 3443 C C . GLU A 1 426 ? 32.103 -12.618 -14.271 1.00 95.06 426 GLU A C 1
ATOM 3445 O O . GLU A 1 426 ? 32.624 -13.715 -14.074 1.00 95.06 426 GLU A O 1
ATOM 3450 N N . GLY A 1 427 ? 32.286 -11.958 -15.414 1.00 91.44 427 GLY A N 1
ATOM 3451 C CA . GLY A 1 427 ? 33.049 -12.490 -16.545 1.00 91.44 427 GLY A CA 1
ATOM 3452 C C . GLY A 1 427 ? 32.336 -13.589 -17.339 1.00 91.44 427 GLY A C 1
ATOM 3453 O O . GLY A 1 427 ? 32.852 -13.998 -18.380 1.00 91.44 427 GLY A O 1
ATOM 3454 N N . ASP A 1 428 ? 31.163 -14.042 -16.890 1.00 93.19 428 ASP A N 1
ATOM 3455 C CA . ASP A 1 428 ? 30.293 -14.933 -17.650 1.00 93.19 428 ASP A CA 1
ATOM 3456 C C . ASP A 1 428 ? 29.332 -14.134 -18.549 1.00 93.19 428 ASP A C 1
ATOM 3458 O O . ASP A 1 428 ? 29.109 -12.931 -18.381 1.00 93.19 428 ASP A O 1
ATOM 3462 N N . PHE A 1 429 ? 28.738 -14.827 -19.524 1.00 94.69 429 PHE A N 1
ATOM 3463 C CA . PHE A 1 429 ? 27.625 -14.289 -20.300 1.00 94.69 429 PHE A CA 1
ATOM 3464 C C . PHE A 1 429 ? 26.300 -14.607 -19.613 1.00 94.69 429 PHE A C 1
ATOM 3466 O O . PHE A 1 429 ? 26.005 -15.768 -19.319 1.00 94.69 429 PHE A O 1
ATOM 3473 N N . TYR A 1 430 ? 25.468 -13.586 -19.437 1.00 96.25 430 TYR A N 1
ATOM 3474 C CA . TYR A 1 430 ? 24.108 -13.707 -18.938 1.00 96.25 430 TYR A CA 1
ATOM 3475 C C . TYR A 1 430 ? 23.113 -13.191 -19.977 1.00 96.25 430 TYR A C 1
ATOM 3477 O O . TYR A 1 430 ? 23.186 -12.052 -20.431 1.00 96.25 430 TYR A O 1
ATOM 3485 N N . GLU A 1 431 ? 22.166 -14.030 -20.384 1.00 97.81 431 GLU A N 1
ATOM 3486 C CA . GLU A 1 431 ? 21.173 -13.642 -21.385 1.00 97.81 431 GLU A CA 1
ATOM 3487 C C . GLU A 1 431 ? 20.016 -12.881 -20.712 1.00 97.81 431 GLU A C 1
ATOM 3489 O O . GLU A 1 431 ? 19.217 -13.452 -19.963 1.00 97.81 431 GLU A O 1
ATOM 3494 N N . ILE A 1 432 ? 19.909 -11.588 -21.007 1.00 98.44 432 ILE A N 1
ATOM 3495 C CA . ILE A 1 432 ? 18.778 -10.734 -20.638 1.00 98.44 432 ILE A CA 1
ATOM 3496 C C . ILE A 1 432 ? 17.647 -11.001 -21.627 1.00 98.44 432 ILE A C 1
ATOM 3498 O O . ILE A 1 432 ? 17.885 -11.032 -22.832 1.00 98.44 432 ILE A O 1
ATOM 3502 N N . LEU A 1 433 ? 16.427 -11.193 -21.126 1.00 97.69 433 LEU A N 1
ATOM 3503 C CA . LEU A 1 433 ? 15.246 -11.488 -21.940 1.00 97.69 433 LEU A CA 1
ATOM 3504 C C . LEU A 1 433 ? 14.167 -10.443 -21.702 1.00 97.69 433 LEU A C 1
ATOM 3506 O O . LEU A 1 433 ? 13.867 -10.124 -20.552 1.00 97.69 433 LEU A O 1
ATOM 3510 N N . TRP A 1 434 ? 13.515 -9.989 -22.768 1.00 94.94 434 TRP A N 1
ATOM 3511 C CA . TRP A 1 434 ? 12.341 -9.124 -22.679 1.00 94.94 434 TRP A CA 1
ATOM 3512 C C . TRP A 1 434 ? 11.301 -9.489 -23.734 1.00 94.94 434 TRP A C 1
ATOM 3514 O O . TRP A 1 434 ? 11.587 -10.166 -24.721 1.00 94.94 434 TRP A O 1
ATOM 3524 N N . ALA A 1 435 ? 10.075 -9.029 -23.511 1.00 91.31 435 ALA A N 1
ATOM 3525 C CA . ALA A 1 435 ? 9.028 -9.029 -24.515 1.00 91.31 435 ALA A CA 1
ATOM 3526 C C . ALA A 1 435 ? 8.611 -7.591 -24.827 1.00 91.31 435 ALA A C 1
ATOM 3528 O O . ALA A 1 435 ? 8.377 -6.837 -23.895 1.00 91.31 435 ALA A O 1
ATOM 3529 N N . ALA A 1 436 ? 8.487 -7.220 -26.099 1.00 88.94 436 ALA A N 1
ATOM 3530 C CA . ALA A 1 436 ? 7.993 -5.909 -26.522 1.00 88.94 436 ALA A CA 1
ATOM 3531 C C . ALA A 1 436 ? 6.857 -6.037 -27.548 1.00 88.94 436 ALA A C 1
ATOM 3533 O O . ALA A 1 436 ? 6.712 -7.080 -28.187 1.00 88.94 436 ALA A O 1
ATOM 3534 N N . ASP A 1 437 ? 6.051 -4.988 -27.715 1.00 79.31 437 ASP A N 1
ATOM 3535 C CA . ASP A 1 437 ? 4.953 -4.983 -28.700 1.00 79.31 437 ASP A CA 1
ATOM 3536 C C . ASP A 1 437 ? 5.450 -4.871 -30.149 1.00 79.31 437 ASP A C 1
ATOM 3538 O O . ASP A 1 437 ? 4.857 -5.430 -31.076 1.00 79.31 437 ASP A O 1
ATOM 3542 N N . LYS A 1 438 ? 6.567 -4.172 -30.349 1.00 75.75 438 LYS A N 1
ATOM 3543 C CA . LYS A 1 438 ? 7.232 -4.010 -31.641 1.00 75.75 438 LYS A CA 1
ATOM 3544 C C . LYS A 1 438 ? 8.549 -4.764 -31.585 1.00 75.75 438 LYS A C 1
ATOM 3546 O O . LYS A 1 438 ? 9.309 -4.573 -30.648 1.00 75.75 438 LYS A O 1
ATOM 3551 N N . TYR A 1 439 ? 8.828 -5.595 -32.582 1.00 67.94 439 TYR A N 1
ATOM 3552 C CA . TYR A 1 439 ? 10.169 -6.120 -32.828 1.00 67.94 439 TYR A CA 1
ATOM 3553 C C . TYR A 1 439 ? 10.576 -5.640 -34.223 1.00 67.94 439 TYR A C 1
ATOM 3555 O O . TYR A 1 439 ? 9.779 -5.745 -35.157 1.00 67.94 439 TYR A O 1
ATOM 3563 N N . TYR A 1 440 ? 11.813 -5.156 -34.359 1.00 62.84 440 TYR A N 1
ATOM 3564 C CA . TYR A 1 440 ? 12.485 -4.796 -35.621 1.00 62.84 440 TYR A CA 1
ATOM 3565 C C . TYR A 1 440 ? 12.164 -3.431 -36.273 1.00 62.84 440 TYR A C 1
ATOM 3567 O O . TYR A 1 440 ? 11.030 -2.972 -36.361 1.00 62.84 440 TYR A O 1
ATOM 3575 N N . GLY A 1 441 ? 13.211 -2.814 -36.836 1.00 64.69 441 GLY A N 1
ATOM 3576 C CA . GLY A 1 441 ? 13.142 -1.773 -37.874 1.00 64.69 441 GLY A CA 1
ATOM 3577 C C . GLY A 1 441 ? 12.876 -0.334 -37.416 1.00 64.69 441 GLY A C 1
ATOM 3578 O O . GLY A 1 441 ? 13.449 0.580 -38.007 1.00 64.69 441 GLY A O 1
ATOM 3579 N N . THR A 1 442 ? 12.056 -0.121 -36.385 1.00 74.31 442 THR A N 1
ATOM 3580 C CA . THR A 1 442 ? 11.691 1.228 -35.889 1.00 74.31 442 THR A CA 1
ATOM 3581 C C . THR A 1 442 ? 11.951 1.438 -34.398 1.00 74.31 442 THR A C 1
ATOM 3583 O O . THR A 1 442 ? 11.833 2.561 -33.913 1.00 74.31 442 THR A O 1
ATOM 3586 N N . THR A 1 443 ? 12.347 0.380 -33.686 1.00 89.12 443 THR A N 1
ATOM 3587 C CA . THR A 1 443 ? 12.594 0.409 -32.240 1.00 89.12 443 THR A CA 1
ATOM 3588 C C . THR A 1 443 ? 13.936 -0.210 -31.875 1.00 89.12 443 THR A C 1
ATOM 3590 O O . THR A 1 443 ? 14.347 -1.200 -32.489 1.00 89.12 443 THR A O 1
ATOM 3593 N N . SER A 1 444 ? 14.555 0.300 -30.819 1.00 92.31 444 SER A N 1
ATOM 3594 C CA . SER A 1 444 ? 15.733 -0.278 -30.163 1.00 92.31 444 SER A CA 1
ATOM 3595 C C . SER A 1 444 ? 15.515 -0.323 -28.654 1.00 92.31 444 SER A C 1
ATOM 3597 O O . SER A 1 444 ? 14.585 0.309 -28.153 1.00 92.31 444 SER A O 1
ATOM 3599 N N . VAL A 1 445 ? 16.364 -1.047 -27.928 1.00 94.88 445 VAL A N 1
ATOM 3600 C CA . VAL A 1 445 ? 16.340 -1.025 -26.462 1.00 94.88 445 VAL A CA 1
ATOM 3601 C C . VAL A 1 445 ? 17.650 -0.510 -25.884 1.00 94.88 445 VAL A C 1
ATOM 3603 O O . VAL A 1 445 ? 18.726 -0.839 -26.378 1.00 94.88 445 VAL A O 1
ATOM 3606 N N . ASP A 1 446 ? 17.548 0.279 -24.821 1.00 96.62 446 ASP A N 1
ATOM 3607 C CA . ASP A 1 446 ? 18.680 0.605 -23.961 1.00 96.62 446 ASP A CA 1
ATOM 3608 C C . ASP A 1 446 ? 18.606 -0.284 -22.718 1.00 96.62 446 ASP A C 1
ATOM 3610 O O . ASP A 1 446 ? 17.559 -0.389 -22.074 1.00 96.62 446 ASP A O 1
ATOM 3614 N N . LEU A 1 447 ? 19.710 -0.950 -22.399 1.00 98.44 447 LEU A N 1
ATOM 3615 C CA . LEU A 1 447 ? 19.814 -1.899 -21.299 1.00 98.44 447 LEU A CA 1
ATOM 3616 C C . LEU A 1 447 ? 20.732 -1.339 -20.221 1.00 98.44 447 LEU A C 1
ATOM 3618 O O . LEU A 1 447 ? 21.816 -0.830 -20.512 1.00 98.44 447 LEU A O 1
ATOM 3622 N N . PHE A 1 448 ? 20.321 -1.483 -18.967 1.00 98.50 448 PHE A N 1
ATOM 3623 C CA . PHE A 1 448 ? 21.055 -0.987 -17.812 1.00 98.50 448 PHE A CA 1
ATOM 3624 C C . PHE A 1 448 ? 21.111 -2.032 -16.703 1.00 98.50 448 PHE A C 1
ATOM 3626 O O . PHE A 1 448 ? 20.190 -2.835 -16.557 1.00 98.50 448 PHE A O 1
ATOM 3633 N N . TYR A 1 449 ? 22.157 -1.974 -15.877 1.00 98.25 449 TYR A N 1
ATOM 3634 C CA . TYR A 1 449 ? 22.252 -2.741 -14.636 1.00 98.25 449 TYR A CA 1
ATOM 3635 C C . TYR A 1 449 ? 22.559 -1.842 -13.438 1.00 98.25 449 TYR A C 1
ATOM 3637 O O . TYR A 1 449 ? 23.175 -0.787 -13.570 1.00 98.25 449 TYR A O 1
ATOM 3645 N N . SER A 1 450 ? 22.160 -2.279 -12.252 1.00 97.62 450 SER A N 1
ATOM 3646 C CA . SER A 1 450 ? 22.501 -1.666 -10.971 1.00 97.62 450 SER A CA 1
ATOM 3647 C C . SER A 1 450 ? 23.216 -2.678 -10.087 1.00 97.62 450 SER A C 1
ATOM 3649 O O . SER A 1 450 ? 22.954 -3.872 -10.186 1.00 97.62 450 SER A O 1
ATOM 3651 N N . THR A 1 451 ? 24.080 -2.187 -9.203 1.00 96.81 451 THR A N 1
ATOM 3652 C CA . THR A 1 451 ? 24.660 -2.927 -8.066 1.00 96.81 451 THR A CA 1
ATOM 3653 C C . THR A 1 451 ? 24.351 -2.233 -6.736 1.00 96.81 451 THR A C 1
ATOM 3655 O O . THR A 1 451 ? 24.987 -2.514 -5.723 1.00 96.81 451 THR A O 1
ATOM 3658 N N . THR A 1 452 ? 23.430 -1.264 -6.768 1.00 95.44 452 THR A N 1
ATOM 3659 C CA . THR A 1 452 ? 23.017 -0.394 -5.657 1.00 95.44 452 THR A CA 1
ATOM 3660 C C . THR A 1 452 ? 21.522 -0.544 -5.375 1.00 95.44 452 THR A C 1
ATOM 3662 O O . THR A 1 452 ? 20.869 0.389 -4.904 1.00 95.44 452 THR A O 1
ATOM 3665 N N . GLY A 1 453 ? 20.958 -1.690 -5.756 1.00 93.94 453 GLY A N 1
ATOM 3666 C CA . GLY A 1 453 ? 19.547 -2.001 -5.616 1.00 93.94 453 GLY A CA 1
ATOM 3667 C C . GLY A 1 453 ? 18.652 -1.061 -6.404 1.00 93.94 453 GLY A C 1
ATOM 3668 O O . GLY A 1 453 ? 17.562 -0.761 -5.954 1.00 93.94 453 GLY A O 1
ATOM 3669 N N . GLY A 1 454 ? 19.110 -0.524 -7.537 1.00 94.81 454 GLY A N 1
ATOM 3670 C CA . GLY A 1 454 ? 18.330 0.387 -8.380 1.00 94.81 454 GLY A CA 1
ATOM 3671 C C . GLY A 1 454 ? 18.416 1.872 -8.004 1.00 94.81 454 GLY A C 1
ATOM 3672 O O . GLY A 1 454 ? 17.747 2.689 -8.632 1.00 94.81 454 GLY A O 1
ATOM 3673 N N . LEU A 1 455 ? 19.249 2.264 -7.029 1.00 93.62 455 LEU A N 1
ATOM 3674 C CA . LEU A 1 455 ? 19.505 3.686 -6.733 1.00 93.62 455 LEU A CA 1
ATOM 3675 C C . LEU A 1 455 ? 20.294 4.390 -7.847 1.00 93.62 455 LEU A C 1
ATOM 3677 O O . LEU A 1 455 ? 20.147 5.592 -8.067 1.00 93.62 455 LEU A O 1
ATOM 3681 N N . SER A 1 456 ? 21.154 3.645 -8.537 1.00 95.44 456 SER A N 1
ATOM 3682 C CA . SER A 1 456 ? 21.913 4.109 -9.693 1.00 95.44 456 SER A CA 1
ATOM 3683 C C . SER A 1 456 ? 22.078 2.987 -10.709 1.00 95.44 456 SER A C 1
ATOM 3685 O O . SER A 1 456 ? 22.199 1.817 -10.344 1.00 95.44 456 SER A O 1
ATOM 3687 N N . PHE A 1 457 ? 22.106 3.353 -11.988 1.00 97.44 457 PHE A N 1
ATOM 3688 C CA . PHE A 1 457 ? 22.209 2.418 -13.102 1.00 97.44 457 PHE A CA 1
ATOM 3689 C C . PHE A 1 457 ? 23.421 2.740 -13.978 1.00 97.44 457 PHE A C 1
ATOM 3691 O O . PHE A 1 457 ? 23.713 3.902 -14.262 1.00 97.44 457 PHE A O 1
ATOM 3698 N N . ASN A 1 458 ? 24.108 1.690 -14.414 1.00 97.94 458 ASN A N 1
ATOM 3699 C CA . ASN A 1 458 ? 25.178 1.712 -15.397 1.00 97.94 458 ASN A CA 1
ATOM 3700 C C . ASN A 1 458 ? 24.640 1.175 -16.727 1.00 97.94 458 ASN A C 1
ATOM 3702 O O . ASN A 1 458 ? 23.816 0.260 -16.744 1.00 97.94 458 ASN A O 1
ATOM 3706 N N . LEU A 1 459 ? 25.117 1.729 -17.841 1.00 98.25 459 LEU A N 1
ATOM 3707 C CA . LEU A 1 459 ? 24.740 1.268 -19.176 1.00 98.25 459 LEU A CA 1
ATOM 3708 C C . LEU A 1 459 ? 25.351 -0.115 -19.453 1.00 98.25 459 LEU A C 1
ATOM 3710 O O . LEU A 1 459 ? 26.555 -0.298 -19.278 1.00 98.25 459 LEU A O 1
ATOM 3714 N N . ILE A 1 460 ? 24.522 -1.056 -19.904 1.00 98.44 460 ILE A N 1
ATOM 3715 C CA . ILE A 1 460 ? 24.956 -2.323 -20.507 1.00 98.44 460 ILE A CA 1
ATOM 3716 C C . ILE A 1 460 ? 25.189 -2.106 -22.000 1.00 98.44 460 ILE A C 1
ATOM 3718 O O . ILE A 1 460 ? 26.278 -2.368 -22.493 1.00 98.44 460 ILE A O 1
ATOM 3722 N N . GLU A 1 461 ? 24.161 -1.623 -22.699 1.00 98.06 461 GLU A N 1
ATOM 3723 C CA . GLU A 1 461 ? 24.177 -1.386 -24.141 1.00 98.06 461 GLU A CA 1
ATOM 3724 C C . GLU A 1 461 ? 23.129 -0.326 -24.490 1.00 98.06 461 GLU A C 1
ATOM 3726 O O . GLU A 1 461 ? 22.024 -0.351 -23.949 1.00 98.06 461 GLU A O 1
ATOM 3731 N N . ALA A 1 462 ? 23.466 0.600 -25.389 1.00 96.50 462 ALA A N 1
ATOM 3732 C CA . ALA A 1 462 ? 22.527 1.590 -25.914 1.00 96.50 462 ALA A CA 1
ATOM 3733 C C . ALA A 1 462 ? 22.167 1.254 -27.362 1.00 96.50 462 ALA A C 1
ATOM 3735 O O . ALA A 1 462 ? 23.048 0.981 -28.176 1.00 96.50 462 ALA A O 1
ATOM 3736 N N . GLY A 1 463 ? 20.885 1.329 -27.705 1.00 93.50 463 GLY A N 1
ATOM 3737 C CA . GLY A 1 463 ? 20.406 1.068 -29.058 1.00 93.50 463 GLY A CA 1
ATOM 3738 C C . GLY A 1 463 ? 20.539 -0.394 -29.493 1.00 93.50 463 GLY A C 1
ATOM 3739 O O . GLY A 1 463 ? 20.676 -0.654 -30.691 1.00 93.50 463 GLY A O 1
ATOM 3740 N N . ALA A 1 464 ? 20.489 -1.344 -28.553 1.00 94.50 464 ALA A N 1
ATOM 3741 C CA . ALA A 1 464 ? 20.489 -2.765 -28.872 1.00 94.50 464 ALA A CA 1
ATOM 3742 C C . ALA A 1 464 ? 19.291 -3.113 -29.767 1.00 94.50 464 ALA A C 1
ATOM 3744 O O . ALA A 1 464 ? 18.206 -2.525 -29.662 1.00 94.50 464 ALA A O 1
ATOM 3745 N N . GLU A 1 465 ? 19.484 -4.083 -30.663 1.00 92.88 465 GLU A N 1
ATOM 3746 C CA . GLU A 1 465 ? 18.401 -4.562 -31.513 1.00 92.88 465 GLU A CA 1
ATOM 3747 C C . GLU A 1 465 ? 17.251 -5.073 -30.639 1.00 92.88 465 GLU A C 1
ATOM 3749 O O . GLU A 1 465 ? 17.440 -5.906 -29.753 1.00 92.88 465 GLU A O 1
ATOM 3754 N N . ASN A 1 466 ? 16.038 -4.590 -30.901 1.00 93.00 466 ASN A N 1
ATOM 3755 C CA . ASN A 1 466 ? 14.854 -5.065 -30.204 1.00 93.00 466 ASN A CA 1
ATOM 3756 C C . ASN A 1 466 ? 14.411 -6.432 -30.764 1.00 93.00 466 ASN A C 1
ATOM 3758 O O . ASN A 1 466 ? 13.452 -6.521 -31.532 1.00 93.00 466 ASN A O 1
ATOM 3762 N N . CYS A 1 467 ? 15.162 -7.483 -30.420 1.00 92.44 467 CYS A N 1
ATOM 3763 C CA . CYS A 1 467 ? 14.956 -8.869 -30.855 1.00 92.44 467 CYS A CA 1
ATOM 3764 C C . CYS A 1 467 ? 14.573 -9.828 -29.708 1.00 92.44 467 CYS A C 1
ATOM 3766 O O . CYS A 1 467 ? 14.488 -11.038 -29.920 1.00 92.44 467 CYS A O 1
ATOM 3768 N N . GLY A 1 468 ? 14.305 -9.292 -28.511 1.00 93.75 468 GLY A N 1
ATOM 3769 C CA . GLY A 1 468 ? 13.802 -10.031 -27.345 1.00 93.75 468 GLY A CA 1
ATOM 3770 C C . GLY A 1 468 ? 14.872 -10.647 -26.443 1.00 93.75 468 GLY A C 1
ATOM 3771 O O . GLY A 1 468 ? 14.528 -11.228 -25.410 1.00 93.75 468 GLY A O 1
ATOM 3772 N N . TYR A 1 469 ? 16.153 -10.526 -26.798 1.00 96.38 469 TYR A N 1
ATOM 3773 C CA . TYR A 1 469 ? 17.251 -10.972 -25.948 1.00 96.38 469 TYR A CA 1
ATOM 3774 C C . TYR A 1 469 ? 18.542 -10.179 -26.173 1.00 96.38 469 TYR A C 1
ATOM 3776 O O . TYR A 1 469 ? 18.778 -9.632 -27.250 1.00 96.38 469 TYR A O 1
ATOM 3784 N N . TYR A 1 470 ? 19.409 -10.166 -25.160 1.00 97.75 470 TYR A N 1
ATOM 3785 C CA . TYR A 1 470 ? 20.770 -9.642 -25.246 1.00 97.75 470 TYR A CA 1
ATOM 3786 C C . TYR A 1 470 ? 21.713 -10.482 -24.385 1.00 97.75 470 TYR A C 1
ATOM 3788 O O . TYR A 1 470 ? 21.449 -10.705 -23.204 1.00 97.75 470 TYR A O 1
ATOM 3796 N N . ASN A 1 471 ? 22.823 -10.943 -24.963 1.00 97.81 471 ASN A N 1
ATOM 3797 C CA . ASN A 1 471 ? 23.844 -11.698 -24.236 1.00 97.81 471 ASN A CA 1
ATOM 3798 C C . ASN A 1 471 ? 24.807 -10.725 -23.556 1.00 97.81 471 ASN A C 1
ATOM 3800 O O . ASN A 1 471 ? 25.778 -10.279 -24.165 1.00 97.81 471 ASN A O 1
ATOM 3804 N N . TRP A 1 472 ? 24.521 -10.390 -22.302 1.00 97.81 472 TRP A N 1
ATOM 3805 C CA . TRP A 1 472 ? 25.318 -9.473 -21.503 1.00 97.81 472 TRP A CA 1
ATOM 3806 C C . TRP A 1 472 ? 26.602 -10.148 -21.016 1.00 97.81 472 TRP A C 1
ATOM 3808 O O . TRP A 1 472 ? 26.545 -11.137 -20.292 1.00 97.81 472 TRP A O 1
ATOM 3818 N N . GLU A 1 473 ? 27.759 -9.609 -21.399 1.00 96.50 473 GLU A N 1
ATOM 3819 C CA . GLU A 1 473 ? 29.037 -9.941 -20.764 1.00 96.50 473 GLU A CA 1
ATOM 3820 C C . GLU A 1 473 ? 29.122 -9.210 -19.419 1.00 96.50 473 GLU A C 1
ATOM 3822 O O . GLU A 1 473 ? 29.251 -7.982 -19.375 1.00 96.50 473 GLU A O 1
ATOM 3827 N N . VAL A 1 474 ? 28.997 -9.954 -18.320 1.00 96.94 474 VAL A N 1
ATOM 3828 C CA . VAL A 1 474 ? 28.936 -9.376 -16.975 1.00 96.94 474 VAL A CA 1
ATOM 3829 C C . VAL A 1 474 ? 30.317 -8.810 -16.613 1.00 96.94 474 VAL A C 1
ATOM 3831 O O . VAL A 1 474 ? 31.290 -9.569 -16.598 1.00 96.94 474 VAL A O 1
ATOM 3834 N N . PRO A 1 475 ? 30.453 -7.503 -16.310 1.00 95.94 475 PRO A N 1
ATOM 3835 C CA . PRO A 1 475 ? 31.753 -6.912 -16.003 1.00 95.94 475 PRO A CA 1
ATOM 3836 C C . PRO A 1 475 ? 32.399 -7.542 -14.762 1.00 95.94 475 PRO A C 1
ATOM 3838 O O . PRO A 1 475 ? 31.711 -7.992 -13.856 1.00 95.94 475 PRO A O 1
ATOM 3841 N N . SER A 1 476 ? 33.729 -7.527 -14.682 1.00 93.69 476 SER A N 1
ATOM 3842 C CA . SER A 1 476 ? 34.452 -7.895 -13.456 1.00 93.69 476 SER A CA 1
ATOM 3843 C C . SER A 1 476 ? 34.413 -6.772 -12.412 1.00 93.69 476 SER A C 1
ATOM 3845 O O . SER A 1 476 ? 34.512 -5.601 -12.786 1.00 93.69 476 SER A O 1
ATOM 3847 N N . GLY A 1 477 ? 34.411 -7.113 -11.122 1.00 94.06 477 GLY A N 1
ATOM 3848 C CA . GLY A 1 477 ? 34.456 -6.154 -10.011 1.00 94.06 477 GLY A CA 1
ATOM 3849 C C . GLY A 1 477 ? 33.129 -5.436 -9.732 1.00 94.06 477 GLY A C 1
ATOM 3850 O O . GLY A 1 477 ? 33.142 -4.288 -9.286 1.00 94.06 477 GLY A O 1
ATOM 3851 N N . VAL A 1 478 ? 32.003 -6.084 -10.028 1.00 96.19 478 VAL A N 1
ATOM 3852 C CA . VAL A 1 478 ? 30.627 -5.591 -9.845 1.00 96.19 478 VAL A CA 1
ATOM 3853 C C . VAL A 1 478 ? 29.767 -6.511 -8.965 1.00 96.19 478 VAL A C 1
ATOM 3855 O O . VAL A 1 478 ? 28.560 -6.294 -8.875 1.00 96.19 478 VAL A O 1
ATOM 3858 N N . ALA A 1 479 ? 30.364 -7.517 -8.319 1.00 96.06 479 ALA A N 1
ATOM 3859 C CA . ALA A 1 479 ? 29.684 -8.436 -7.418 1.00 96.06 479 ALA A CA 1
ATOM 3860 C C . ALA A 1 479 ? 28.888 -7.686 -6.340 1.00 96.06 479 ALA A C 1
ATOM 3862 O O . ALA A 1 479 ? 29.384 -6.746 -5.711 1.00 96.06 479 ALA A O 1
ATOM 3863 N N . SER A 1 480 ? 27.631 -8.083 -6.164 1.00 95.50 480 SER A N 1
ATOM 3864 C CA . SER A 1 480 ? 26.675 -7.458 -5.251 1.00 95.50 480 SER A CA 1
ATOM 3865 C C . SER A 1 480 ? 25.451 -8.358 -5.080 1.00 95.50 480 SER A C 1
ATOM 3867 O O . SER A 1 480 ? 25.069 -9.079 -6.003 1.00 95.50 480 SER A O 1
ATOM 3869 N N . ASP A 1 481 ? 24.818 -8.282 -3.910 1.00 93.44 481 ASP A N 1
ATOM 3870 C CA . ASP A 1 481 ? 23.522 -8.917 -3.642 1.00 93.44 481 ASP A CA 1
ATOM 3871 C C . ASP A 1 481 ? 22.332 -8.014 -4.032 1.00 93.44 481 ASP A C 1
ATOM 3873 O O . ASP A 1 481 ? 21.179 -8.444 -4.011 1.00 93.44 481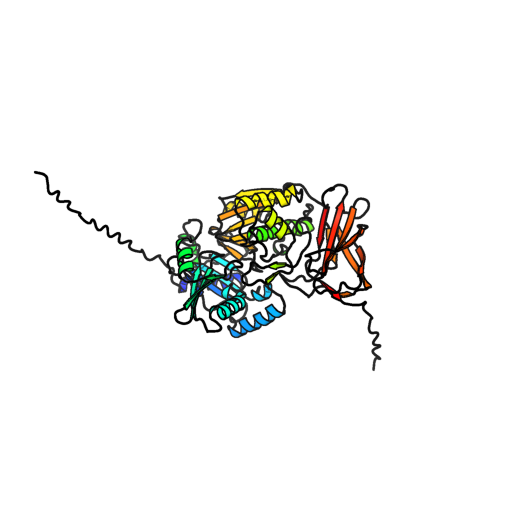 ASP A O 1
ATOM 3877 N N . ASP A 1 482 ? 22.618 -6.765 -4.414 1.00 93.94 482 ASP A N 1
ATOM 3878 C CA . ASP A 1 482 ? 21.646 -5.711 -4.699 1.00 93.94 482 ASP A CA 1
ATOM 3879 C C . ASP A 1 482 ? 21.592 -5.396 -6.205 1.00 93.94 482 ASP A C 1
ATOM 3881 O O . ASP A 1 482 ? 21.666 -4.233 -6.626 1.00 93.94 482 ASP A O 1
ATOM 3885 N N . CYS A 1 483 ? 21.550 -6.422 -7.060 1.00 96.06 483 CYS A N 1
ATOM 3886 C CA . CYS A 1 483 ? 21.579 -6.211 -8.504 1.00 96.06 483 CYS A CA 1
ATOM 3887 C C . CYS A 1 483 ? 20.186 -6.023 -9.109 1.00 96.06 483 CYS A C 1
ATOM 3889 O O . CYS A 1 483 ? 19.233 -6.723 -8.765 1.00 96.06 483 CYS A O 1
ATOM 3891 N N . ARG A 1 484 ? 20.077 -5.088 -10.061 1.00 96.62 484 ARG A N 1
ATOM 3892 C CA . ARG A 1 484 ? 18.864 -4.835 -10.864 1.00 96.62 484 ARG A CA 1
ATOM 3893 C C . ARG A 1 484 ? 19.207 -4.737 -12.338 1.00 96.62 484 ARG A C 1
ATOM 3895 O O . ARG A 1 484 ? 20.315 -4.333 -12.675 1.00 96.62 484 ARG A O 1
ATOM 3902 N N . VAL A 1 485 ? 18.254 -5.061 -13.206 1.00 97.69 485 VAL A N 1
ATOM 3903 C CA . VAL A 1 485 ? 18.332 -4.784 -14.649 1.00 97.69 485 VAL A CA 1
ATOM 3904 C C . VAL A 1 485 ? 17.117 -3.969 -15.053 1.00 97.69 485 VAL A C 1
ATOM 3906 O O . VAL A 1 485 ? 16.036 -4.155 -14.505 1.00 97.69 485 VAL A O 1
ATOM 3909 N N . MET A 1 486 ? 17.306 -3.064 -16.003 1.00 96.94 486 MET A N 1
ATOM 3910 C CA . MET A 1 486 ? 16.262 -2.209 -16.551 1.00 96.94 486 MET A CA 1
ATOM 3911 C C . MET A 1 486 ? 16.400 -2.145 -18.070 1.00 96.94 486 MET A C 1
ATOM 3913 O O . MET A 1 486 ? 17.514 -2.112 -18.598 1.00 96.94 486 MET A O 1
ATOM 3917 N N . VAL A 1 487 ? 15.264 -2.138 -18.760 1.00 96.19 487 VAL A N 1
ATOM 3918 C CA . VAL A 1 487 ? 15.149 -2.047 -20.213 1.00 96.19 487 VAL A CA 1
ATOM 3919 C C . VAL A 1 487 ? 14.281 -0.850 -20.578 1.00 96.19 487 VAL A C 1
ATOM 3921 O O . VAL A 1 487 ? 13.152 -0.730 -20.109 1.00 96.19 487 VAL A O 1
ATOM 3924 N N . TYR A 1 488 ? 14.798 0.031 -21.430 1.00 94.31 488 TYR A N 1
ATOM 3925 C CA . TYR A 1 488 ? 14.054 1.149 -22.008 1.00 94.31 488 TYR A CA 1
ATOM 3926 C C . TYR A 1 488 ? 13.809 0.892 -23.484 1.00 94.31 488 TYR A C 1
ATOM 3928 O O . TYR A 1 488 ? 14.749 0.677 -24.246 1.00 94.31 488 TYR A O 1
ATOM 3936 N N . LEU A 1 489 ? 12.546 0.940 -23.895 1.00 92.00 489 LEU A N 1
ATOM 3937 C CA . LEU A 1 489 ? 12.158 0.875 -25.294 1.00 92.00 489 LEU A CA 1
ATOM 3938 C C . LEU A 1 489 ? 12.232 2.271 -25.914 1.00 92.00 489 LEU A C 1
ATOM 3940 O O . LEU A 1 489 ? 11.548 3.202 -25.482 1.00 92.00 489 LEU A O 1
ATOM 3944 N N . GLN A 1 490 ? 13.035 2.388 -26.964 1.00 89.69 490 GLN A N 1
ATOM 3945 C CA . GLN A 1 490 ? 13.124 3.574 -27.801 1.00 89.69 490 GLN A CA 1
ATOM 3946 C C . GLN A 1 490 ? 12.277 3.374 -29.057 1.00 89.69 490 GLN A C 1
ATOM 3948 O O . GLN A 1 490 ? 12.448 2.383 -29.771 1.00 89.69 490 GLN A O 1
ATOM 3953 N N . ASP A 1 491 ? 11.412 4.342 -29.352 1.00 86.44 491 ASP A N 1
ATOM 3954 C CA . ASP A 1 491 ? 10.678 4.434 -30.613 1.00 86.44 491 ASP A CA 1
ATOM 3955 C C . ASP A 1 491 ? 10.786 5.861 -31.161 1.00 86.44 491 ASP A C 1
ATOM 3957 O O . ASP A 1 491 ? 10.490 6.843 -30.478 1.00 86.44 491 ASP A O 1
ATOM 3961 N N . THR A 1 492 ? 11.197 5.982 -32.423 1.00 82.62 492 THR A N 1
ATOM 3962 C CA . THR A 1 492 ? 11.278 7.270 -33.123 1.00 82.62 492 THR A CA 1
ATOM 3963 C C . THR A 1 492 ? 9.940 8.010 -33.216 1.00 82.62 492 THR A C 1
ATOM 3965 O O . THR A 1 492 ? 9.944 9.237 -33.292 1.00 82.62 492 THR A O 1
ATOM 3968 N N . GLU A 1 493 ? 8.809 7.300 -33.191 1.00 81.19 493 GLU A N 1
ATOM 3969 C CA . GLU A 1 493 ? 7.461 7.883 -33.212 1.00 81.19 493 GLU A CA 1
ATOM 3970 C C . GLU A 1 493 ? 7.063 8.497 -31.863 1.00 81.19 493 GLU A C 1
ATOM 3972 O O . GLU A 1 493 ? 6.218 9.391 -31.825 1.00 81.19 493 GLU A O 1
ATOM 3977 N N . PHE A 1 494 ? 7.687 8.046 -30.770 1.00 78.19 494 PHE A N 1
ATOM 3978 C CA . PHE A 1 494 ? 7.415 8.513 -29.409 1.00 78.19 494 PHE A CA 1
ATOM 3979 C C . PHE A 1 494 ? 8.445 9.543 -28.909 1.00 78.19 494 PHE A C 1
ATOM 3981 O O . PHE A 1 494 ? 8.277 10.149 -27.849 1.00 78.19 494 PHE A O 1
ATOM 3988 N N . ALA A 1 495 ? 9.494 9.802 -29.697 1.00 79.69 495 ALA A N 1
ATOM 3989 C CA . ALA A 1 495 ? 10.512 10.793 -29.380 1.00 79.69 495 ALA A CA 1
ATOM 3990 C C . ALA A 1 495 ? 9.897 12.199 -29.166 1.00 79.69 495 ALA A C 1
ATOM 3992 O O . ALA A 1 495 ? 9.028 12.624 -29.933 1.00 79.69 495 ALA A O 1
ATOM 3993 N N . PRO A 1 496 ? 10.363 12.974 -28.167 1.00 79.56 496 PRO A N 1
ATOM 3994 C CA . PRO A 1 496 ? 11.559 12.752 -27.347 1.00 79.56 496 PRO A CA 1
ATOM 3995 C C . PRO A 1 496 ? 11.336 11.912 -26.071 1.00 79.56 496 PRO A C 1
ATOM 3997 O O . PRO A 1 496 ? 12.227 11.878 -25.225 1.00 79.56 496 PRO A O 1
ATOM 4000 N N . TYR A 1 497 ? 10.174 11.280 -25.897 1.00 78.62 497 TYR A N 1
ATOM 4001 C CA . TYR A 1 497 ? 9.856 10.466 -24.721 1.00 78.62 497 TYR A CA 1
ATOM 4002 C C . TYR A 1 497 ? 10.320 9.011 -24.897 1.00 78.62 497 TYR A C 1
ATOM 4004 O O . TYR A 1 497 ? 10.492 8.537 -26.020 1.00 78.62 497 TYR A O 1
ATOM 4012 N N . ILE A 1 498 ? 10.489 8.288 -23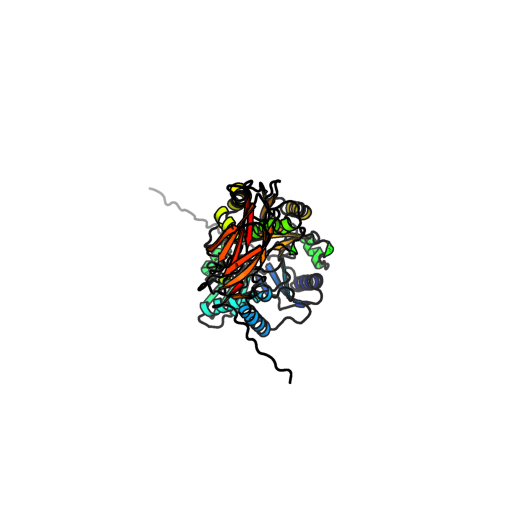.784 1.00 80.94 498 ILE A N 1
ATOM 4013 C CA . ILE A 1 498 ? 10.656 6.827 -23.812 1.00 80.94 498 ILE A CA 1
ATOM 4014 C C . ILE A 1 498 ? 9.325 6.168 -24.183 1.00 80.94 498 ILE A C 1
ATOM 4016 O O . ILE A 1 498 ? 8.282 6.577 -23.673 1.00 80.94 498 ILE A O 1
ATOM 4020 N N . ALA A 1 499 ? 9.344 5.162 -25.059 1.00 85.69 499 ALA A N 1
ATOM 4021 C CA . ALA A 1 499 ? 8.116 4.506 -25.514 1.00 85.69 499 ALA A CA 1
ATOM 4022 C C . ALA A 1 499 ? 7.519 3.594 -24.431 1.00 85.69 499 ALA A C 1
ATOM 4024 O O . ALA A 1 499 ? 6.300 3.541 -24.262 1.00 85.69 499 ALA A O 1
ATOM 4025 N N . ALA A 1 500 ? 8.390 2.903 -23.694 1.00 89.25 500 ALA A N 1
ATOM 4026 C CA . ALA A 1 500 ? 8.065 2.073 -22.539 1.00 89.25 500 ALA A CA 1
ATOM 4027 C C . ALA A 1 500 ? 9.338 1.770 -21.735 1.00 89.25 500 ALA A C 1
ATOM 4029 O O . ALA A 1 500 ? 10.453 1.922 -22.246 1.00 89.25 500 ALA A O 1
ATOM 4030 N N . ALA A 1 501 ? 9.178 1.300 -20.504 1.00 92.38 501 ALA A N 1
ATOM 4031 C CA . ALA A 1 501 ? 10.280 0.818 -19.687 1.00 92.38 501 ALA A CA 1
ATOM 4032 C C . ALA A 1 501 ? 9.815 -0.299 -18.758 1.00 92.38 501 ALA A C 1
ATOM 4034 O O . ALA A 1 501 ? 8.669 -0.301 -18.328 1.00 92.38 501 ALA A O 1
ATOM 4035 N N . ASP A 1 502 ? 10.722 -1.209 -18.424 1.00 94.12 502 ASP A N 1
ATOM 4036 C CA . ASP A 1 502 ? 10.503 -2.180 -17.356 1.00 94.12 502 ASP A CA 1
ATOM 4037 C C . ASP A 1 502 ? 11.835 -2.544 -16.696 1.00 94.12 502 ASP A C 1
ATOM 4039 O O . ASP A 1 502 ? 12.916 -2.347 -17.259 1.00 94.12 502 ASP A O 1
ATOM 4043 N N . GLY A 1 503 ? 11.773 -3.104 -15.497 1.00 94.31 503 GLY A N 1
ATOM 4044 C CA . GLY A 1 503 ? 12.945 -3.519 -14.749 1.00 94.31 503 GLY A CA 1
ATOM 4045 C C . GLY A 1 503 ? 12.674 -4.732 -13.881 1.00 94.31 503 GLY A C 1
ATOM 4046 O O . GLY A 1 503 ? 11.533 -5.132 -13.661 1.00 94.31 503 GLY A O 1
ATOM 4047 N N . SER A 1 504 ? 13.744 -5.333 -13.367 1.00 94.56 504 SER A N 1
ATOM 4048 C CA . SER A 1 504 ? 13.618 -6.485 -12.484 1.00 94.56 504 SER A CA 1
ATOM 4049 C C . SER A 1 504 ? 12.796 -6.097 -11.253 1.00 94.56 504 SER A C 1
ATOM 4051 O O . SER A 1 504 ? 13.027 -5.061 -10.617 1.00 94.56 504 SER A O 1
ATOM 4053 N N . TRP A 1 505 ? 11.812 -6.932 -10.923 1.00 89.75 505 TRP A N 1
ATOM 4054 C CA . TRP A 1 505 ? 10.900 -6.709 -9.806 1.00 89.75 505 TRP A CA 1
ATOM 4055 C C . TRP A 1 505 ? 11.645 -6.680 -8.472 1.00 89.75 505 TRP A C 1
ATOM 4057 O O . TRP A 1 505 ? 11.376 -5.816 -7.639 1.00 89.75 505 TRP A O 1
ATOM 4067 N N . GLY A 1 506 ? 12.608 -7.592 -8.305 1.00 91.62 506 GLY A N 1
ATOM 4068 C CA . GLY A 1 506 ? 13.446 -7.731 -7.114 1.00 91.62 506 GLY A CA 1
ATOM 4069 C C . GLY A 1 506 ? 14.944 -7.671 -7.398 1.00 91.62 506 GLY A C 1
ATOM 4070 O O . GLY A 1 506 ? 15.373 -7.520 -8.549 1.00 91.62 506 GLY A O 1
ATOM 4071 N N . ASN A 1 507 ? 15.734 -7.793 -6.328 1.00 93.25 507 ASN A N 1
ATOM 4072 C CA . ASN A 1 507 ? 17.182 -7.962 -6.424 1.00 93.25 507 ASN A CA 1
ATOM 4073 C C . ASN A 1 507 ? 17.497 -9.359 -6.968 1.00 93.25 507 ASN A C 1
ATOM 4075 O O . ASN A 1 507 ? 16.823 -10.327 -6.613 1.00 93.25 507 ASN A O 1
ATOM 4079 N N . PHE A 1 508 ? 18.534 -9.452 -7.792 1.00 95.12 508 PHE A N 1
ATOM 4080 C CA . PHE A 1 508 ? 19.270 -10.682 -8.085 1.00 95.12 508 PHE A CA 1
ATOM 4081 C C . PHE A 1 508 ? 20.727 -10.497 -7.631 1.00 95.12 508 PHE A C 1
ATOM 4083 O O . PHE A 1 508 ? 21.103 -9.400 -7.214 1.00 95.12 508 PHE A O 1
ATOM 4090 N N . LYS A 1 509 ? 21.546 -11.549 -7.688 1.00 95.25 509 LYS A N 1
ATOM 4091 C CA . LYS A 1 509 ? 22.926 -11.530 -7.182 1.00 95.25 509 LYS A CA 1
ATOM 4092 C C . LYS A 1 509 ? 23.934 -11.669 -8.309 1.00 95.25 509 LYS A C 1
ATOM 4094 O O . LYS A 1 509 ? 23.752 -12.490 -9.205 1.00 95.25 509 LYS A O 1
ATOM 4099 N N . ILE A 1 510 ? 25.019 -10.905 -8.234 1.00 95.69 510 ILE A N 1
ATOM 4100 C CA . ILE A 1 510 ? 26.227 -11.122 -9.033 1.00 95.69 510 ILE A CA 1
ATOM 4101 C C . ILE A 1 510 ? 27.338 -11.573 -8.086 1.00 95.69 510 ILE A C 1
ATOM 4103 O O . ILE A 1 510 ? 27.703 -10.849 -7.162 1.00 95.69 510 ILE A O 1
ATOM 4107 N N . HIS A 1 511 ? 27.889 -12.758 -8.328 1.00 94.81 511 HIS A N 1
ATOM 4108 C CA . HIS A 1 511 ? 28.983 -13.348 -7.561 1.00 94.81 511 HIS A CA 1
ATOM 4109 C C . HIS A 1 511 ? 30.338 -13.035 -8.188 1.00 94.81 511 HIS A C 1
ATOM 4111 O O . HIS A 1 511 ? 30.463 -12.940 -9.410 1.00 94.81 511 HIS A O 1
ATOM 4117 N N . GLU A 1 512 ? 31.372 -12.944 -7.349 1.00 92.69 512 GLU A N 1
ATOM 4118 C CA . GLU A 1 512 ? 32.754 -12.818 -7.816 1.00 92.69 512 GLU A CA 1
ATOM 4119 C C . GLU A 1 512 ? 33.188 -14.043 -8.642 1.00 92.69 512 GLU A C 1
ATOM 4121 O O . GLU A 1 512 ? 33.063 -15.190 -8.201 1.00 92.69 512 GLU A O 1
ATOM 4126 N N . GLY A 1 513 ? 33.797 -13.774 -9.802 1.00 77.06 513 GLY A N 1
ATOM 4127 C CA . GLY A 1 513 ? 34.375 -14.776 -10.701 1.00 77.06 513 GLY A CA 1
ATOM 4128 C C . GLY A 1 513 ? 33.358 -15.547 -11.550 1.00 77.06 513 GLY A C 1
ATOM 4129 O O . GLY A 1 513 ? 32.188 -15.638 -11.205 1.00 77.06 513 GLY A O 1
ATOM 4130 N N . GLY A 1 514 ? 33.828 -16.133 -12.657 1.00 65.56 514 GLY A N 1
ATOM 4131 C CA . GLY A 1 514 ? 33.015 -16.991 -13.527 1.00 65.56 514 GLY A CA 1
ATOM 4132 C C . GLY A 1 514 ? 32.784 -18.366 -12.901 1.00 65.56 514 GLY A C 1
ATOM 4133 O O . GLY A 1 514 ? 33.667 -18.901 -12.216 1.00 65.56 514 GLY A O 1
ATOM 4134 N N . PHE A 1 515 ? 31.617 -18.969 -13.132 1.00 55.44 515 PHE A N 1
ATOM 4135 C CA . PHE A 1 515 ? 31.326 -20.315 -12.645 1.00 55.44 515 PHE A CA 1
ATOM 4136 C C . PHE A 1 515 ? 32.333 -21.305 -13.253 1.00 55.44 515 PHE A C 1
ATOM 4138 O O . PHE A 1 515 ? 32.284 -21.622 -14.440 1.00 55.44 515 PHE A O 1
ATOM 4145 N N . VAL A 1 516 ? 33.258 -21.836 -12.447 1.00 53.16 516 VAL A N 1
ATOM 4146 C CA . VAL A 1 516 ? 34.061 -23.001 -12.842 1.00 53.16 516 VAL A CA 1
ATOM 4147 C C . VAL A 1 516 ? 33.265 -24.240 -12.434 1.00 53.16 516 VAL A C 1
ATOM 4149 O O . VAL A 1 516 ? 33.248 -24.561 -11.243 1.00 53.16 516 VAL A O 1
ATOM 4152 N N . PRO A 1 517 ? 32.597 -24.964 -13.355 1.00 53.62 517 PRO A N 1
ATOM 4153 C CA . PRO A 1 517 ? 31.909 -26.191 -12.986 1.00 53.62 517 PRO A CA 1
ATOM 4154 C C . PRO A 1 517 ? 32.900 -27.155 -12.336 1.00 53.62 517 PRO A C 1
ATOM 4156 O O . PRO A 1 517 ? 33.901 -27.544 -12.947 1.00 53.62 517 PRO A O 1
ATOM 4159 N N . SER A 1 518 ? 32.616 -27.586 -11.106 1.00 49.62 518 SER A N 1
ATOM 4160 C CA . SER A 1 518 ? 33.308 -28.731 -10.531 1.00 49.62 518 SER A CA 1
ATOM 4161 C C . SER A 1 518 ? 32.863 -29.975 -11.302 1.00 49.62 518 SER A C 1
ATOM 4163 O O . SER A 1 518 ? 31.789 -30.535 -11.091 1.00 49.62 518 SER A O 1
ATOM 4165 N N . MET A 1 519 ? 33.690 -30.424 -12.249 1.00 46.22 519 MET A N 1
ATOM 4166 C CA . MET A 1 519 ? 33.544 -31.757 -12.832 1.00 46.22 519 MET A CA 1
ATOM 4167 C C . MET A 1 519 ? 33.959 -32.809 -11.797 1.00 46.22 519 MET A C 1
ATOM 4169 O O . MET A 1 519 ? 34.989 -33.467 -11.935 1.00 46.22 519 MET A O 1
ATOM 4173 N N . GLU A 1 520 ? 33.163 -32.987 -10.742 1.00 42.53 520 GLU A N 1
ATOM 4174 C CA . GLU A 1 520 ? 33.245 -34.210 -9.954 1.00 42.53 520 GLU A CA 1
ATOM 4175 C C . GLU A 1 520 ? 32.620 -35.346 -10.767 1.00 42.53 520 GLU A C 1
ATOM 4177 O O . GLU A 1 520 ? 31.405 -35.555 -10.795 1.00 42.53 520 GLU A O 1
ATOM 4182 N N . LEU A 1 521 ? 33.483 -36.101 -11.449 1.00 44.38 521 LEU A N 1
ATOM 4183 C CA . LEU A 1 521 ? 33.168 -37.440 -11.929 1.00 44.38 521 LEU A CA 1
ATOM 4184 C C . LEU A 1 521 ? 32.776 -38.295 -10.720 1.00 44.38 521 LEU A C 1
ATOM 4186 O O . LEU A 1 521 ? 33.629 -38.890 -10.061 1.00 44.38 521 LEU A O 1
ATOM 4190 N N . ARG A 1 522 ? 31.473 -38.388 -10.433 1.00 42.00 522 ARG A N 1
ATOM 4191 C CA . ARG A 1 522 ? 30.949 -39.459 -9.586 1.00 42.00 522 ARG A CA 1
ATOM 4192 C C . ARG A 1 522 ? 31.205 -40.773 -10.313 1.00 42.00 522 ARG A C 1
ATOM 4194 O O . ARG A 1 522 ? 30.455 -41.161 -11.206 1.00 42.00 522 ARG A O 1
ATOM 4201 N N . THR A 1 523 ? 32.281 -41.460 -9.945 1.00 47.47 523 THR A N 1
ATOM 4202 C CA . THR A 1 523 ? 32.427 -42.879 -10.254 1.00 47.47 523 THR A CA 1
ATOM 4203 C C . THR A 1 523 ? 31.261 -43.601 -9.594 1.00 47.47 523 THR A C 1
ATOM 4205 O O . THR A 1 523 ? 31.166 -43.621 -8.368 1.00 47.47 523 THR A O 1
ATOM 4208 N N . LEU A 1 524 ? 30.353 -44.140 -10.409 1.00 42.59 524 LEU A N 1
ATOM 4209 C CA . LEU A 1 524 ? 29.335 -45.086 -9.963 1.00 42.59 524 LEU A CA 1
ATOM 4210 C C . LEU A 1 524 ? 30.061 -46.276 -9.321 1.00 42.59 524 LEU A C 1
ATOM 4212 O O . LEU A 1 524 ? 30.748 -47.022 -10.021 1.00 42.59 524 LEU A O 1
ATOM 4216 N N . GLY A 1 525 ? 29.960 -46.381 -7.997 1.00 44.62 525 GLY A N 1
ATOM 4217 C CA . GLY A 1 525 ? 30.414 -47.514 -7.192 1.00 44.62 525 GLY A CA 1
ATOM 4218 C C . GLY A 1 525 ? 29.233 -48.329 -6.706 1.00 44.62 525 GLY A C 1
ATOM 4219 O O . GLY A 1 525 ? 28.214 -47.694 -6.346 1.00 44.62 525 GLY A O 1
#